Protein 4KMD (pdb70)

Nearest PDB structures (foldseek):
  4kmd-assembly1_A  TM=1.003E+00  e=2.157E-88  Homo sapiens
  4bld-assembly3_B  TM=9.795E-01  e=2.842E-69  Escherichia coli
  4km8-assembly1_A  TM=7.044E-01  e=1.194E-76  Homo sapiens
  4kmh-assembly1_B  TM=7.019E-01  e=2.862E-76  Homo sapiens
  1m1l-assembly1_D  TM=9.899E-01  e=3.775E-49  Homo sapiens

GO terms:
  GO:0005737 cytoplasm (C, IDA)
  GO:0000122 negative regulation of transcription by RNA polymerase II (P, IDA)
  GO:0045879 negative regulation of smoothened signaling pathway (P, IDA)
  GO:0140311 protein sequestering activity (F, IDA)
  GO:0005634 nucleus (C, EXP)
  GO:0005634 nucleus (C, IMP)
  GO:0005737 cytoplasm (C, IMP)
  GO:0045879 negative regulation of smoothened signaling pathway (P, IMP)
  GO:0005515 protein binding (F, IPI)
  GO:0019901 protein kinase binding (F, IPI)
  GO:0003714 transcription corepressor activity (F, TAS)
  GO:0007165 signal transduction (P, TAS)
  GO:0097542 ciliary tip (C, TAS)
  GO:0097546 ciliary base (C, TAS)
  GO:0005829 cytosol (C, TAS)
  GO:0042308 negative regulation of protein import in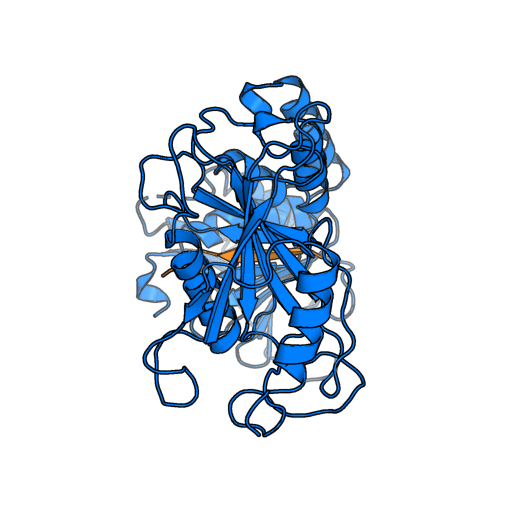to nucleus (P, TAS)
  GO:0045668 negative regulation of osteoblast differentiation (P, TAS)
  GO:0045879 negative regulation of smoothened signaling pathway (P, TAS)
  GO:0000122 negative regulation of transcription by RNA polymerase II (P, TAS)
  GO:0005654 nucleoplasm (C, IDA)

Foldseek 3Di:
DVFFQQNVQQVVLVCVQCVPCNDFDKDAQPQAVLNPGQFQFGMKGKDWDCFDVVQLGHTWIKIKTHGQFARHQPPSQADFDWQADAGRLQEIEMATAHDDPPDPHDDPLVSVLRRVVVSLCSQQVDHDDQFDWFAAQAQSSNDNFQQGIWGKHFQPRGDWTGTGRYIYGYIYIATAGPVLRVLCQFATSVVSVVLLCVPSQRAHVRRHHYRNDDDHSCRVPVVVVVVSVVRSVPQFHPAAEDAFQWAKDLLQVDDWDQGPAMEIEHALVVLLCLLSQLRRAQLVQHKYKYAYSLDGAMEIEGEPPDPPDPQDPVRQWIDDVRYTYGYDYNVVSVVVNVVCVVSVPWDKDDDVVRNYIYTHHHRVVRD/DDDDDPPPVD

Secondary structure (DSSP, 8-state):
--S-HHHHHHHHHHHHH-TT-SS-EEEE-SS-GGGT-S---SEEEEEEE--BGGGTB--EEEEEEESSS-SS-SSSSS----SSSEEEEEEEEEEEEEPPTT--S--SHHHHHHHHHHHHHHHH-PPP-TT-EEE--S-TTSSS-S--EEEEEE-SSPPPEEETTEEEEEEEEEEE-HHHHHHHHHS-HHHHHHHHHTSGGGTTTTT-B-TT--S-HHHH-THHHHHHHHHHHHH---EEEEEESEEEE----S--EE-S-EEEEE-HHHHTTHHIIIIIIGGGT--EEEEESSSS-EEEEE-TT-SS-S--SSS-EEEETTEEEEE--HHHHHHHHHHTTT----EEEEEGGGTEEEEE--GGGG-/-EEEE-STT-

Sequence (377 aa):
SLFPPGLHAIYGECRRLYPDQPNPLQVTAIVKYWLGGPDPLDYVSMYRNVGSPSANIPEHWHYISFGLSDLYGDNRVHEFTGTDGPSGFGFELTFRLKRETGESAPPTWPAELMQGLARYVFQSENTFCSGDHVSWHSPLDNSESRIQHMLLTEDPQMMQPVQTPFGVVTFLQIVGVCTEELHSAQQQWNGQGILELLRTVPIAGGPWLITDMRRGETIFEIDPHLQERVDKGIETDGSNLSGVSAKCAWDDLELIRTRQLESVHLKFNQESGALIPLCLRGRLLHGRHFTYKSITGDMAITFVSTGVEGAFATEEHPYAAHGPWLQILLTEEFVEKMLEDLEDLKLPKEYSWPEKKLKVSILPDVVFDGSYGHLSIGT

Solvent-accessible surface area: 17117 Å² total; per-residue (Å²): 132,191,111,15,49,1,11,90,21,0,47,26,17,2,134,128,39,12,105,118,43,111,140,34,76,70,39,76,10,175,76,32,61,70,127,72,8,96,40,2,1,2,52,1,3,3,14,113,17,88,20,44,96,118,47,70,13,32,49,0,7,0,0,0,0,0,5,0,1,4,2,28,17,87,90,88,47,20,139,101,101,14,80,121,38,89,0,26,45,10,8,0,0,0,0,0,8,75,63,62,142,83,45,108,55,16,31,75,58,0,10,123,6,0,16,6,0,0,76,10,0,32,132,30,134,12,64,10,70,31,2,3,3,0,0,52,94,42,26,10,36,125,50,171,12,72,1,46,1,0,0,0,1,109,10,49,64,8,106,89,16,106,3,61,20,0,55,0,61,7,12,0,0,1,2,0,0,41,73,0,2,88,10,3,9,56,12,28,2,76,14,0,0,87,20,0,68,84,14,66,74,4,0,0,60,44,4,4,4,16,13,169,8,51,90,2,0,21,89,64,48,83,143,21,65,108,123,0,54,131,3,50,127,93,62,1,0,45,1,21,1,0,1,2,29,4,17,12,69,66,120,121,182,61,236,38,120,111,15,146,15,0,29,0,29,0,10,84,32,0,0,30,7,2,21,2,0,0,132,6,13,6,60,65,43,75,66,0,28,0,81,9,57,75,40,122,55,12,0,8,2,4,9,60,70,38,165,86,31,28,6,66,125,149,69,44,13,1,1,85,51,61,104,0,5,0,13,4,54,112,146,11,1,89,101,0,17,106,69,4,147,84,86,178,69,84,41,86,28,71,8,94,121,93,121,4,63,2,0,4,26,62,65,106,70,12,127,94,11,47,0,0,9,23,19,58,120

InterPro domains:
  IPR007768 Suppressor of fused [PTHR10928] (8-484)
  IPR016591 Suppressor of fused, eukaryotic [PIRSF011844] (14-484)
  IPR020941 Suppressor of fused-like domain [PF05076] (64-240)
  IPR024314 Suppressor of fused C-terminal [PF12470] (253-473)
  IPR037181 Suppressor of fused, N-terminal [SSF103359] (30-262)
  IPR038489 Suppressor of fused, C-terminal domain superfamily [G3DSA:3.30.1360.230] (353-484)

Radius of gyration: 22.13 Å; Cα contacts (8 Å, |Δi|>4): 863; chains: 2; bounding box: 40×48×69 Å

Structure (mmCIF, N/CA/C/O backbone):
data_4KMD
#
_entry.id   4KMD
#
_cell.length_a   70.830
_cell.length_b   82.118
_cell.length_c   149.756
_cell.angle_alpha   90.00
_cell.angle_beta   90.00
_cell.angle_gamma   90.00
#
_symmetry.space_group_name_H-M   'C 2 2 21'
#
loop_
_entity.id
_entity.type
_entity.pdbx_description
1 polymer Sufu
2 polymer 'Zinc finger protein GLI1'
3 non-polymer GLYCEROL
4 non-polymer 2,3-DIHYDROXY-1,4-DITHIOBUTANE
5 water water
#
loop_
_atom_site.group_PDB
_atom_site.id
_atom_site.type_symbol
_atom_site.label_atom_id
_atom_site.label_alt_id
_atom_site.label_comp_id
_atom_site.label_asym_id
_atom_site.label_entity_id
_atom_site.label_seq_id
_atom_site.pdbx_PDB_ins_code
_atom_site.Cartn_x
_atom_site.Cartn_y
_atom_site.Cartn_z
_atom_site.occupancy
_atom_site.B_iso_or_equiv
_atom_site.auth_seq_id
_atom_site.auth_comp_id
_atom_site.auth_asym_id
_atom_site.auth_atom_id
_atom_site.pdbx_PDB_model_num
ATOM 1 N N . SER A 1 48 ? -31.467 -9.214 37.619 1.00 46.99 28 SER A N 1
ATOM 2 C CA . SER A 1 48 ? -30.591 -8.654 38.690 1.00 46.67 28 SER A CA 1
ATOM 3 C C . SER A 1 48 ? -31.082 -7.286 39.154 1.00 46.02 28 SER A C 1
ATOM 4 O O . SER A 1 48 ? -31.437 -6.434 38.333 1.00 45.69 28 SER A O 1
ATOM 7 N N . LEU A 1 49 ? -31.080 -7.079 40.469 1.00 46.05 29 LEU A N 1
ATOM 8 C CA . LEU A 1 49 ? -31.601 -5.848 41.065 1.00 45.51 29 LEU A CA 1
ATOM 9 C C . LEU A 1 49 ? -30.663 -4.653 40.923 1.00 44.53 29 LEU A C 1
ATOM 10 O O . LEU A 1 49 ? -31.126 -3.519 40.795 1.00 44.57 29 LEU A O 1
ATOM 15 N N . PHE A 1 50 ? -29.357 -4.903 40.956 1.00 44.22 30 PHE A N 1
ATOM 16 C CA . PHE A 1 50 ? -28.370 -3.863 40.664 1.00 43.28 30 PHE A CA 1
ATOM 17 C C . PHE A 1 50 ? -27.523 -4.292 39.458 1.00 42.33 30 P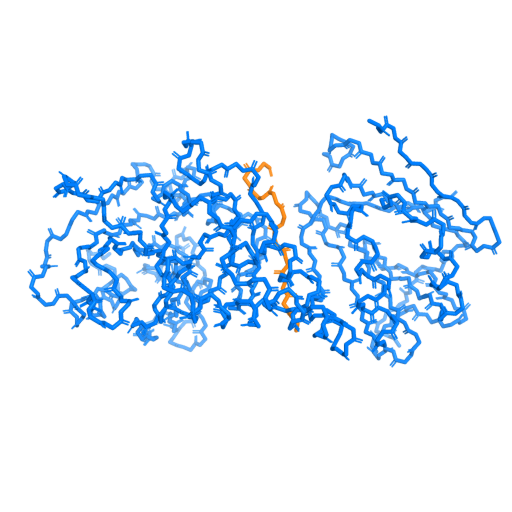HE A C 1
ATOM 18 O O . PHE A 1 50 ? -26.745 -5.248 39.538 1.00 43.21 30 PHE A O 1
ATOM 26 N N . PRO A 1 51 ? -27.695 -3.594 38.326 1.00 40.77 31 PRO A N 1
ATOM 27 C CA . PRO A 1 51 ? -26.985 -3.852 37.071 1.00 39.73 31 PRO A CA 1
ATOM 28 C C . PRO A 1 51 ? -25.481 -3.570 37.181 1.00 38.56 31 PRO A C 1
ATOM 29 O O . PRO A 1 51 ? -25.097 -2.468 37.576 1.00 38.23 31 PRO A O 1
ATOM 33 N N . PRO A 1 52 ? -24.636 -4.560 36.836 1.00 38.18 32 PRO A N 1
ATOM 34 C CA . PRO A 1 52 ? -23.175 -4.456 36.958 1.00 37.41 32 PRO A CA 1
ATOM 35 C C . PRO A 1 52 ? -22.532 -3.302 36.185 1.00 35.97 32 PRO A C 1
ATOM 36 O O . PRO A 1 52 ? -21.556 -2.720 36.660 1.00 35.70 32 PRO A O 1
ATOM 40 N N . GLY A 1 53 ? -23.064 -2.981 35.005 1.00 34.39 33 GLY A N 1
ATOM 41 C CA . GLY A 1 53 ? -22.529 -1.882 34.202 1.00 32.79 33 GLY A CA 1
ATOM 42 C C . GLY A 1 53 ? -22.860 -0.549 34.839 1.00 31.66 33 GLY A C 1
ATOM 43 O O . GLY A 1 53 ? -22.053 0.381 34.842 1.00 31.06 33 GLY A O 1
ATOM 44 N N . LEU A 1 54 ? -24.066 -0.467 35.384 1.00 31.21 34 LEU A N 1
ATOM 45 C CA . LEU A 1 54 ? -24.508 0.702 36.115 1.00 30.88 34 LEU A CA 1
ATOM 46 C C . LEU A 1 54 ? -23.663 0.921 37.374 1.00 31.27 34 LEU A C 1
ATOM 47 O O . LEU A 1 54 ? -23.187 2.032 37.617 1.00 30.65 34 LEU A O 1
ATOM 52 N N . HIS A 1 55 ? -23.474 -0.145 38.156 1.00 31.84 35 HIS A N 1
ATOM 53 C CA . HIS A 1 55 ? -22.727 -0.088 39.419 1.00 33.04 35 HIS A CA 1
ATOM 54 C C . HIS A 1 55 ? -21.267 0.318 39.224 1.00 32.66 35 HIS A C 1
ATOM 55 O O . HIS A 1 55 ? -20.700 1.036 40.055 1.00 32.90 35 HIS A O 1
ATOM 62 N N . ALA A 1 56 ? -20.669 -0.143 38.129 1.00 32.30 36 ALA A N 1
ATOM 63 C CA . ALA A 1 56 ? -19.284 0.184 37.822 1.00 31.99 36 ALA A CA 1
ATOM 64 C C . ALA A 1 56 ? -19.090 1.681 37.589 1.00 31.20 36 ALA A C 1
ATOM 65 O O . ALA A 1 56 ? -18.144 2.264 38.117 1.00 31.82 36 ALA A O 1
ATOM 67 N N . ILE A 1 57 ? -19.986 2.301 36.820 1.00 29.89 37 ILE A N 1
ATOM 68 C CA . ILE A 1 57 ? -19.915 3.751 36.585 1.00 28.83 37 ILE A CA 1
ATOM 69 C C . ILE A 1 57 ? -20.181 4.521 37.879 1.00 28.39 37 ILE A C 1
ATOM 70 O O . ILE A 1 57 ? -19.499 5.510 38.166 1.00 27.84 37 ILE A O 1
ATOM 75 N N . TYR A 1 58 ? -21.157 4.059 38.665 1.00 27.98 38 TYR A N 1
ATOM 76 C CA . TYR A 1 58 ? -21.455 4.675 39.966 1.00 28.05 38 TYR A CA 1
ATOM 77 C C . TYR A 1 58 ? -20.223 4.743 40.862 1.00 28.18 38 TYR A C 1
ATOM 78 O O . TYR A 1 58 ? -20.057 5.698 41.622 1.00 28.18 38 TYR A O 1
ATOM 87 N N . GLY A 1 59 ? -19.364 3.728 40.765 1.00 28.63 39 GLY A N 1
ATOM 88 C CA . GLY A 1 59 ? -18.103 3.699 41.514 1.00 28.93 39 GLY A CA 1
ATOM 89 C C . GLY A 1 59 ? -17.221 4.889 41.172 1.00 28.54 39 GLY A C 1
ATOM 90 O O . GLY A 1 59 ? -16.626 5.502 42.058 1.00 29.13 39 GLY A O 1
ATOM 91 N N . GLU A 1 60 ? -17.148 5.216 39.885 1.00 27.96 40 GLU A N 1
ATOM 92 C CA . GLU A 1 60 ? -16.399 6.390 39.423 1.00 27.34 40 GLU A CA 1
ATOM 93 C C . GLU A 1 60 ? -17.057 7.704 39.866 1.00 27.03 40 GLU A C 1
ATOM 94 O O . GLU A 1 60 ? -16.369 8.639 40.290 1.00 26.61 40 GLU A O 1
ATOM 100 N N . CYS A 1 61 ? -18.384 7.768 39.777 1.00 26.35 41 CYS A N 1
ATOM 101 C CA . CYS A 1 61 ? -19.132 8.917 40.288 1.00 26.53 41 CYS A CA 1
ATOM 102 C C . CYS A 1 61 ? -18.895 9.156 41.782 1.00 27.27 41 CYS A C 1
ATOM 103 O O . CYS A 1 61 ? -18.691 10.299 42.205 1.00 27.57 41 CYS A O 1
ATOM 106 N N . ARG A 1 62 ? -18.919 8.076 42.566 1.00 27.77 42 ARG A N 1
ATOM 107 C CA . ARG A 1 62 ? -18.668 8.137 44.015 1.00 28.76 42 ARG A CA 1
ATOM 108 C C . ARG A 1 62 ? -17.264 8.651 44.330 1.00 29.14 42 ARG A C 1
ATOM 109 O O . ARG A 1 62 ? -17.058 9.373 45.307 1.00 29.45 42 ARG A O 1
ATOM 117 N N . ARG A 1 63 ? -16.312 8.268 43.485 1.00 29.01 43 ARG A N 1
ATOM 118 C CA . ARG A 1 63 ? -14.918 8.666 43.616 1.00 29.58 43 ARG A CA 1
ATOM 119 C C . ARG A 1 63 ? -14.777 10.183 43.479 1.00 28.92 43 ARG A C 1
ATOM 120 O O . ARG A 1 63 ? -14.041 10.824 44.237 1.00 29.30 43 ARG A O 1
ATOM 128 N N . LEU A 1 64 ? -15.508 10.750 42.523 1.00 27.52 44 LEU A N 1
ATOM 129 C CA . LEU A 1 64 ? -15.461 12.181 42.250 1.00 26.92 44 LEU A CA 1
ATOM 130 C C . LEU A 1 64 ? -16.361 12.986 43.178 1.00 26.90 44 LEU A C 1
ATOM 131 O O . LEU A 1 64 ? -16.064 14.139 43.493 1.00 26.73 44 LEU A O 1
ATOM 136 N N . TYR A 1 65 ? -17.452 12.368 43.625 1.00 26.66 45 TYR A N 1
ATOM 137 C CA . TYR A 1 65 ? -18.442 13.048 44.452 1.00 26.55 45 TYR A CA 1
ATOM 138 C C . TYR A 1 65 ? -18.771 12.264 45.730 1.00 27.54 45 TYR A C 1
ATOM 139 O O . TYR A 1 65 ? -19.928 11.884 45.942 1.00 27.29 45 TYR A O 1
ATOM 148 N N . PRO A 1 66 ? -17.760 12.035 46.596 1.00 28.49 46 PRO A N 1
ATOM 149 C CA . PRO A 1 66 ? -17.984 11.209 47.792 1.00 29.67 46 PRO A CA 1
ATOM 150 C C . PRO A 1 66 ? -19.024 11.806 48.744 1.00 30.39 46 PRO A C 1
ATOM 151 O O . PRO A 1 66 ? -19.636 11.074 49.532 1.00 31.33 46 PRO A O 1
ATOM 155 N N . ASP A 1 67 ? -19.233 13.116 48.641 1.00 30.66 47 ASP A N 1
ATOM 156 C CA . ASP A 1 67 ? -20.190 13.826 49.484 1.00 31.55 47 ASP A CA 1
ATOM 157 C C . ASP A 1 67 ? -21.586 14.001 48.866 1.00 30.43 47 ASP A C 1
ATOM 158 O O . ASP A 1 67 ? -22.461 14.621 49.471 1.00 30.54 47 ASP A O 1
ATOM 163 N N . GLN A 1 68 ? -21.796 13.440 47.676 1.00 28.84 48 GLN A N 1
ATOM 164 C CA . GLN A 1 68 ? -23.112 13.471 47.029 1.00 27.84 48 GLN A CA 1
ATOM 165 C C . GLN A 1 68 ? -23.599 12.071 46.679 1.00 26.97 48 GLN A C 1
ATOM 166 O O . GLN A 1 68 ? -23.655 11.706 45.499 1.00 26.30 48 GLN A O 1
ATOM 172 N N . PRO A 1 69 ? -23.978 11.284 47.701 1.00 27.22 49 PRO A N 1
ATOM 173 C CA . PRO A 1 69 ? -24.420 9.914 47.472 1.00 26.88 49 PRO A CA 1
ATOM 174 C C . PRO A 1 69 ? -25.835 9.848 46.893 1.00 26.52 49 PRO A C 1
ATOM 175 O O . PRO A 1 69 ? -26.248 8.797 46.412 1.00 26.88 49 PRO A O 1
ATOM 179 N N . ASN A 1 70 ? -26.549 10.969 46.922 1.00 26.23 50 ASN A N 1
ATOM 180 C CA . ASN A 1 70 ? -27.966 11.000 46.560 1.00 25.89 50 ASN A CA 1
ATOM 181 C C . ASN A 1 70 ? -28.301 12.174 45.633 1.00 25.04 50 ASN A C 1
ATOM 182 O O . ASN A 1 70 ? -29.192 12.980 45.937 1.00 25.63 50 ASN A O 1
ATOM 187 N N . PRO A 1 71 ? -27.593 12.275 44.486 1.00 24.30 51 PRO A N 1
ATOM 188 C CA . PRO A 1 71 ? -27.863 13.376 43.550 1.00 23.45 51 PRO A CA 1
ATOM 189 C C . PRO A 1 71 ? -29.230 13.253 42.871 1.00 22.64 51 PRO A C 1
ATOM 190 O O . PRO A 1 71 ? -29.816 12.165 42.827 1.00 22.84 51 PRO A O 1
ATOM 194 N N . LEU A 1 72 ? -29.720 14.371 42.349 1.00 22.35 52 LEU A N 1
ATOM 195 C CA . LEU A 1 72 ? -30.838 14.355 41.420 1.00 21.62 52 LEU A CA 1
ATOM 196 C C . LEU A 1 72 ? -30.505 13.416 40.263 1.00 20.88 52 LEU A C 1
ATOM 197 O O . LEU A 1 72 ? -29.431 13.504 39.667 1.00 20.29 52 LEU A O 1
ATOM 202 N N . GLN A 1 73 ? -31.413 12.487 39.985 1.00 20.59 53 GLN A N 1
ATOM 203 C CA . GLN A 1 73 ? -31.282 11.617 38.821 1.00 20.11 53 GLN A CA 1
ATOM 204 C C . GLN A 1 73 ? -32.629 11.549 38.122 1.00 20.05 53 GLN A C 1
ATOM 205 O O . GLN A 1 73 ? -33.660 11.309 38.760 1.00 20.69 53 GLN A O 1
ATOM 211 N N . VAL A 1 74 ? -32.624 11.790 36.818 1.00 19.61 54 VAL A N 1
ATOM 212 C CA . VAL A 1 74 ? -33.843 11.642 36.028 1.00 20.41 54 VAL A CA 1
ATOM 213 C C . VAL A 1 74 ? -33.827 10.289 35.333 1.00 20.35 54 VAL A C 1
ATOM 214 O O . VAL A 1 74 ? -32.772 9.663 35.201 1.00 20.15 54 VAL A O 1
ATOM 218 N N . THR A 1 75 ? -34.996 9.827 34.910 1.00 19.95 55 THR A N 1
ATOM 219 C CA . THR A 1 75 ? -35.096 8.520 34.275 1.00 20.40 55 THR A CA 1
ATOM 220 C C . THR A 1 75 ? -36.142 8.550 33.174 1.00 21.01 55 THR A C 1
ATOM 221 O O . THR A 1 75 ? -37.031 9.406 33.181 1.00 21.54 55 THR A O 1
ATOM 225 N N . ALA A 1 76 ? -36.031 7.612 32.236 1.00 21.50 56 ALA A N 1
ATOM 226 C CA . ALA A 1 76 ? -37.008 7.474 31.163 1.00 22.05 56 ALA A CA 1
ATOM 227 C C . ALA A 1 76 ? -38.178 6.655 31.682 1.00 22.99 56 ALA A C 1
ATOM 228 O O . ALA A 1 76 ? -38.017 5.497 32.076 1.00 23.20 56 ALA A O 1
ATOM 230 N N . ILE A 1 77 ? -39.360 7.264 31.690 1.00 23.98 57 ILE A N 1
ATOM 231 C CA . ILE A 1 77 ? -40.544 6.634 32.264 1.00 24.93 57 ILE A CA 1
ATOM 232 C C . ILE A 1 77 ? -40.922 5.307 31.597 1.00 25.50 57 ILE A C 1
ATOM 233 O O . ILE A 1 77 ? -41.297 4.347 32.275 1.00 26.46 57 ILE A O 1
ATOM 238 N N . VAL A 1 78 ? -40.815 5.249 30.274 1.00 25.14 58 VAL A N 1
ATOM 239 C CA . VAL A 1 78 ? -40.925 3.984 29.567 1.00 25.27 58 VAL A CA 1
ATOM 240 C C . VAL A 1 78 ? -39.535 3.741 29.007 1.00 24.24 58 VAL A C 1
ATOM 241 O O . VAL A 1 78 ? -39.091 4.464 28.123 1.00 23.29 58 VAL A O 1
ATOM 245 N N . LYS A 1 79 ? -38.835 2.745 29.541 1.00 24.48 59 LYS A N 1
ATOM 246 C CA . LYS A 1 79 ? -37.464 2.485 29.092 1.00 24.03 59 LYS A CA 1
ATOM 247 C C . LYS A 1 79 ? -37.405 2.126 27.615 1.00 24.21 59 LYS A C 1
ATOM 248 O O . LYS A 1 79 ? -38.345 1.555 27.056 1.00 24.40 59 LYS A O 1
ATOM 254 N N . TYR A 1 80 ? -36.287 2.478 26.988 1.00 23.57 60 TYR A N 1
ATOM 255 C CA . TYR A 1 80 ? -36.075 2.232 25.574 1.00 24.87 60 TYR A CA 1
ATOM 256 C C . TYR A 1 80 ? -36.284 0.756 25.209 1.00 25.60 60 TYR A C 1
ATOM 257 O O . TYR A 1 80 ? -36.923 0.445 24.199 1.00 26.51 60 TYR A O 1
ATOM 266 N N . TRP A 1 81 ? -35.774 -0.137 26.053 1.00 26.52 61 TRP A N 1
ATOM 267 C CA . TRP A 1 81 ? -35.862 -1.583 25.810 1.00 27.83 61 TRP A CA 1
ATOM 268 C C . TRP A 1 81 ? -37.257 -2.137 26.074 1.00 29.00 61 TRP A C 1
ATOM 269 O O . TRP A 1 81 ? -37.489 -3.340 25.935 1.00 30.33 61 TRP A O 1
ATOM 280 N N . LEU A 1 82 ? -38.182 -1.256 26.448 1.00 29.36 62 LEU A N 1
ATOM 281 C CA . LEU A 1 82 ? -39.600 -1.604 26.537 1.00 30.43 62 LEU A CA 1
ATOM 282 C C . LEU A 1 82 ? -40.448 -0.801 25.544 1.00 30.71 62 LEU A C 1
ATOM 283 O O . LEU A 1 82 ? -41.676 -0.742 25.668 1.00 31.66 62 LEU A O 1
ATOM 288 N N . GLY A 1 83 ? -39.791 -0.187 24.564 1.00 29.72 63 GLY A N 1
ATOM 289 C CA . GLY A 1 83 ? -40.493 0.535 23.497 1.00 29.66 63 GLY A CA 1
ATOM 290 C C . GLY A 1 83 ? -40.543 2.049 23.618 1.00 29.17 63 GLY A C 1
ATOM 291 O O . GLY A 1 83 ? -41.162 2.719 22.785 1.00 29.61 63 GLY A O 1
ATOM 292 N N . GLY A 1 84 ? -39.893 2.596 24.644 1.00 27.99 64 GLY A N 1
ATOM 293 C CA . GLY A 1 84 ? -39.858 4.041 24.849 1.00 27.06 64 GLY A CA 1
ATOM 294 C C . GLY A 1 84 ? -38.971 4.753 23.836 1.00 26.21 64 GLY A C 1
ATOM 295 O O . GLY A 1 84 ? -38.131 4.120 23.193 1.00 25.79 64 GLY A O 1
ATOM 296 N N . PRO A 1 85 ? -39.144 6.078 23.693 1.00 25.81 65 PRO A N 1
ATOM 297 C CA . PRO A 1 85 ? -38.420 6.852 22.677 1.00 25.22 65 PRO A CA 1
ATOM 298 C C . PRO A 1 85 ? -36.996 7.277 23.061 1.00 24.18 65 PRO A C 1
ATOM 299 O O . PRO A 1 85 ? -36.206 7.643 22.184 1.00 24.52 65 PRO A O 1
ATOM 303 N N . ASP A 1 86 ? -36.683 7.227 24.352 1.00 23.22 66 ASP A N 1
ATOM 304 C CA . ASP A 1 86 ? -35.463 7.825 24.889 1.00 22.17 66 ASP A CA 1
ATOM 305 C C . ASP A 1 86 ? -34.450 6.749 25.299 1.00 21.12 66 ASP A C 1
ATOM 306 O O . ASP A 1 86 ? -34.702 5.994 26.231 1.00 21.42 66 ASP A O 1
ATOM 311 N N . PRO A 1 87 ? -33.300 6.680 24.603 1.00 19.94 67 PRO A N 1
ATOM 312 C CA . PRO A 1 87 ? -32.339 5.585 24.811 1.00 19.86 67 PRO A CA 1
ATOM 313 C C . PRO A 1 87 ? -31.606 5.607 26.151 1.00 19.69 67 PRO A C 1
ATOM 314 O O . PRO A 1 87 ? -31.114 4.563 26.592 1.00 20.06 67 PRO A O 1
ATOM 318 N N . LEU A 1 88 ? -31.525 6.771 26.788 1.00 18.48 68 LEU A N 1
ATOM 319 C CA . LEU A 1 88 ? -30.808 6.873 28.062 1.00 17.96 68 LEU A CA 1
ATOM 320 C C . LEU A 1 88 ? -31.758 6.557 29.207 1.00 18.13 68 LEU A C 1
ATOM 321 O O . LEU A 1 88 ? -32.772 7.232 29.403 1.00 18.77 68 LEU A O 1
ATOM 326 N N . ASP A 1 89 ? -31.426 5.500 29.939 1.00 17.43 69 ASP A N 1
ATOM 327 C CA . ASP A 1 89 ? -32.234 5.044 31.054 1.00 18.09 69 ASP A CA 1
ATOM 328 C C . ASP A 1 89 ? -32.217 6.029 32.221 1.00 17.74 69 ASP A C 1
ATOM 329 O O . ASP A 1 89 ? -33.236 6.206 32.886 1.00 18.35 69 ASP A O 1
ATOM 334 N N . TYR A 1 90 ? -31.066 6.655 32.459 1.00 17.67 70 TYR A N 1
ATOM 335 C CA . TYR A 1 90 ? -30.879 7.596 33.574 1.00 17.71 70 TYR A CA 1
ATOM 336 C C . TYR A 1 90 ? -29.947 8.715 33.150 1.00 17.69 70 TYR A C 1
ATOM 337 O O . TYR A 1 90 ? -29.109 8.516 32.276 1.00 17.64 70 TYR A O 1
ATOM 346 N N . VAL A 1 91 ? -30.107 9.889 33.759 1.00 17.47 71 VAL A N 1
ATOM 347 C CA . VAL A 1 91 ? -29.086 10.930 33.693 1.00 17.31 71 VAL A CA 1
ATOM 348 C C . VAL A 1 91 ? -28.925 11.467 35.105 1.00 17.98 71 VAL A C 1
ATOM 349 O O . VAL A 1 91 ? -29.881 11.986 35.685 1.00 18.26 71 VAL A O 1
ATOM 353 N N . SER A 1 92 ? -27.717 11.330 35.644 1.00 17.96 72 SER A N 1
ATOM 354 C CA . SER A 1 92 ? -27.383 11.865 36.968 1.00 18.52 72 SER A CA 1
ATOM 355 C C . SER A 1 92 ? -26.957 13.315 36.847 1.00 18.50 72 SER A C 1
ATOM 356 O O . SER A 1 92 ? -26.353 13.710 35.842 1.00 17.87 72 SER A O 1
ATOM 359 N N . MET A 1 93 ? -27.272 14.102 37.875 1.00 18.67 73 MET A N 1
ATOM 360 C CA . MET A 1 93 ? -27.037 15.549 37.847 1.00 19.48 73 MET A CA 1
ATOM 361 C C . MET A 1 93 ? -26.388 16.000 39.156 1.00 20.02 73 MET A C 1
ATOM 362 O O . MET A 1 93 ? -27.060 16.128 40.184 1.00 21.10 73 MET A O 1
ATOM 367 N N . TYR A 1 94 ? -25.075 16.223 39.100 1.00 20.35 74 TYR A N 1
ATOM 368 C CA . TYR A 1 94 ? -24.259 16.561 40.274 1.00 20.95 74 TYR A CA 1
ATOM 369 C C . TYR A 1 94 ? -23.945 18.045 40.359 1.00 21.56 74 TYR A C 1
ATOM 370 O O . TYR A 1 94 ? -23.876 18.727 39.343 1.00 21.80 74 TYR A O 1
ATOM 379 N N . ARG A 1 95 ? -23.736 18.525 41.583 1.00 22.19 75 ARG A N 1
ATOM 380 C CA . ARG A 1 95 ? -23.131 19.834 41.803 1.00 23.08 75 ARG A CA 1
ATOM 381 C C . ARG A 1 95 ? -21.616 19.668 41.803 1.00 23.38 75 ARG A C 1
ATOM 382 O O . ARG A 1 95 ? -21.076 18.775 42.461 1.00 24.25 75 ARG A O 1
ATOM 390 N N . ASN A 1 96 ? -20.926 20.525 41.061 1.00 23.25 76 ASN A N 1
ATOM 391 C CA . ASN A 1 96 ? -19.471 20.517 41.057 1.00 23.74 76 ASN A CA 1
ATOM 392 C C . ASN A 1 96 ? -18.976 21.914 41.387 1.00 24.44 76 ASN A C 1
ATOM 393 O O . ASN A 1 96 ? -19.219 22.854 40.634 1.00 25.13 76 ASN A O 1
ATOM 398 N N . VAL A 1 97 ? -18.297 22.045 42.522 1.00 25.23 77 VAL A N 1
ATOM 399 C CA . VAL A 1 97 ? -17.848 23.357 43.005 1.00 26.38 77 VAL A CA 1
ATOM 400 C C . VAL A 1 97 ? -16.705 23.936 42.172 1.00 26.58 77 VAL A C 1
ATOM 401 O O . VAL A 1 97 ? -16.402 25.130 42.269 1.00 27.02 77 VAL A O 1
ATOM 405 N N . GLY A 1 98 ? -16.081 23.081 41.363 1.00 25.95 78 GLY A N 1
ATOM 406 C CA . GLY A 1 98 ? -14.999 23.483 40.466 1.00 26.72 78 GLY A CA 1
ATOM 407 C C . GLY A 1 98 ? -13.788 24.043 41.189 1.00 27.57 78 GLY A C 1
ATOM 408 O O . GLY A 1 98 ? -13.463 23.623 42.296 1.00 28.68 78 GLY A O 1
ATOM 409 N N . SER A 1 99 ? -13.124 24.993 40.540 1.00 28.19 79 SER A N 1
ATOM 410 C CA . SER A 1 99 ? -11.990 25.712 41.106 1.00 28.88 79 SER A CA 1
ATOM 411 C C . SER A 1 99 ? -12.004 27.099 40.462 1.00 28.75 79 SER A C 1
ATOM 412 O O . SER A 1 99 ? -11.302 27.340 39.478 1.00 28.16 79 SER A O 1
ATOM 415 N N . PRO A 1 100 ? -12.859 27.995 40.985 1.00 28.88 80 PRO A N 1
ATOM 416 C CA . PRO A 1 100 ? -13.127 29.291 40.357 1.00 29.28 80 PRO A CA 1
ATOM 417 C C . PRO A 1 100 ? -11.873 30.146 40.134 1.00 29.87 80 PRO A C 1
ATOM 418 O O . PRO A 1 100 ? -11.789 30.850 39.123 1.00 29.64 80 PRO A O 1
ATOM 422 N N . SER A 1 101 ? -10.909 30.069 41.053 1.00 30.41 81 SER A N 1
ATOM 423 C CA . SER A 1 101 ? -9.651 30.802 40.909 1.00 31.40 81 SER A CA 1
ATOM 424 C C . SER A 1 101 ? -8.819 30.308 39.725 1.00 31.37 81 SER A C 1
ATOM 425 O O . SER A 1 101 ? -7.938 31.026 39.242 1.00 32.26 81 SER A O 1
ATOM 428 N N . ALA A 1 102 ? -9.107 29.085 39.275 1.00 30.56 82 ALA A N 1
ATOM 429 C CA . ALA A 1 102 ? -8.396 28.458 38.160 1.00 30.92 82 ALA A CA 1
ATOM 430 C C . ALA A 1 102 ? -9.240 28.429 36.879 1.00 30.14 82 ALA A C 1
ATOM 431 O O . ALA A 1 102 ? -8.982 27.635 35.967 1.00 30.36 82 ALA A O 1
ATOM 433 N N . ASN A 1 103 ? -10.231 29.318 36.813 1.00 30.25 83 ASN A N 1
ATOM 434 C CA . ASN A 1 103 ? -11.158 29.432 35.676 1.00 29.66 83 ASN A CA 1
ATOM 435 C C . ASN A 1 103 ? -11.965 28.162 35.430 1.00 28.25 83 ASN A C 1
ATOM 436 O O . ASN A 1 103 ? -12.245 27.777 34.282 1.00 27.21 83 ASN A O 1
ATOM 441 N N . ILE A 1 104 ? -12.321 27.517 36.535 1.00 27.75 84 ILE A N 1
ATOM 442 C CA . ILE A 1 104 ? -13.245 26.390 36.523 1.00 26.19 84 ILE A CA 1
ATOM 443 C C . ILE A 1 104 ? -14.427 26.790 37.407 1.00 26.00 84 ILE A C 1
ATOM 444 O O . ILE A 1 104 ? -14.403 26.575 38.622 1.00 26.09 84 ILE A O 1
ATOM 449 N N . PRO A 1 105 ? -15.457 27.416 36.807 1.00 25.74 85 PRO A N 1
ATOM 450 C CA . PRO A 1 105 ? -16.567 27.893 37.632 1.00 26.08 85 PRO A CA 1
ATOM 451 C C . PRO A 1 105 ? -17.371 26.759 38.242 1.00 25.56 85 PRO A C 1
ATOM 452 O O . PRO A 1 105 ? -17.328 25.634 37.746 1.00 24.95 85 PRO A O 1
ATOM 456 N N . GLU A 1 106 ? -18.085 27.061 39.320 1.00 25.78 86 GLU A N 1
ATOM 457 C CA . GLU A 1 106 ? -19.072 26.138 39.860 1.00 25.44 86 GLU A CA 1
ATOM 458 C C . GLU A 1 106 ? -20.068 25.785 38.758 1.00 24.19 86 GLU A C 1
ATOM 459 O O . GLU A 1 106 ? -20.496 26.657 38.002 1.00 24.23 86 GLU A O 1
ATOM 465 N N . HIS A 1 107 ? -20.422 24.504 38.654 1.00 22.71 87 HIS A N 1
ATOM 466 C CA . HIS A 1 107 ? -21.265 24.052 37.551 1.00 21.57 87 HIS A CA 1
ATOM 467 C C . HIS A 1 107 ? -22.056 22.803 37.892 1.00 21.04 87 HIS A C 1
ATOM 468 O O . HIS A 1 107 ? -21.806 22.160 38.914 1.00 21.39 87 HIS A O 1
ATOM 475 N N . TRP A 1 108 ? -23.015 22.479 37.028 1.00 20.44 88 TRP A N 1
ATOM 476 C CA . TRP A 1 108 ? -23.761 21.230 37.124 1.00 20.18 88 TRP A CA 1
ATOM 477 C C . TRP A 1 108 ? -23.152 20.221 36.159 1.00 19.41 88 TRP A C 1
ATOM 478 O O . TRP A 1 108 ? -22.890 20.548 34.994 1.00 19.72 88 TRP A O 1
ATOM 489 N N . HIS A 1 109 ? -22.919 19.001 36.647 1.00 19.15 89 HIS A N 1
ATOM 490 C CA . HIS A 1 109 ? -22.283 17.949 35.863 1.00 18.67 89 HIS A CA 1
ATOM 491 C C . HIS A 1 109 ? -23.272 16.811 35.616 1.00 18.17 89 HIS A C 1
ATOM 492 O O . HIS A 1 109 ? -23.785 16.200 36.561 1.00 18.81 89 HIS A O 1
ATOM 499 N N . TYR A 1 110 ? -23.546 16.561 34.336 1.00 17.23 90 TYR A N 1
ATOM 500 C CA . TYR A 1 110 ? -24.524 15.566 33.886 1.00 17.37 90 TYR A CA 1
ATOM 501 C C . TYR A 1 110 ? -23.801 14.353 33.344 1.00 17.38 90 TYR A C 1
ATOM 502 O O . TYR A 1 110 ? -22.814 14.488 32.626 1.00 17.52 90 TYR A O 1
ATOM 511 N N . ILE A 1 111 ? -24.303 13.169 33.687 1.00 17.90 91 ILE A N 1
ATOM 512 C CA . ILE A 1 111 ? -23.713 11.909 33.250 1.00 17.83 91 ILE A CA 1
ATOM 513 C C . ILE A 1 111 ? -24.835 10.974 32.798 1.00 17.52 91 ILE A C 1
ATOM 514 O O . ILE A 1 111 ? -25.773 10.715 33.560 1.00 18.03 91 ILE A O 1
ATOM 519 N N . SER A 1 112 ? -24.737 10.467 31.567 1.00 17.01 92 SER A N 1
ATOM 520 C CA . SER A 1 112 ? -25.770 9.588 31.012 1.00 17.02 92 SER A CA 1
ATOM 521 C C . SER A 1 112 ? -25.540 8.122 31.356 1.00 17.06 92 SER A C 1
ATOM 522 O O . SER A 1 112 ? -24.418 7.706 31.665 1.00 16.80 92 SER A O 1
ATOM 525 N N . PHE A 1 113 ? -26.622 7.344 31.289 1.00 16.91 93 PHE A N 1
ATOM 526 C CA . PHE A 1 113 ? -26.563 5.889 31.444 1.00 17.39 93 PHE A CA 1
ATOM 527 C C . PHE A 1 113 ? -27.465 5.250 30.410 1.00 17.54 93 PHE A C 1
ATOM 528 O O . PHE A 1 113 ? -28.675 5.469 30.420 1.00 18.27 93 PHE A O 1
ATOM 536 N N . GLY A 1 114 ? -26.867 4.496 29.491 1.00 17.96 94 GLY A N 1
ATOM 537 C CA . GLY A 1 114 ? -27.641 3.809 28.459 1.00 17.83 94 GLY A CA 1
ATOM 538 C C . GLY A 1 114 ? -26.896 3.576 27.159 1.00 17.69 94 GLY A C 1
ATOM 539 O O . GLY A 1 114 ? -27.206 2.639 26.432 1.00 17.64 94 GLY A O 1
ATOM 540 N N . LEU A 1 115 ? -25.929 4.440 26.857 1.00 17.11 95 LEU A N 1
ATOM 541 C CA . LEU A 1 115 ? -25.098 4.248 25.677 1.00 17.26 95 LEU A CA 1
ATOM 542 C C . LEU A 1 115 ? -24.147 3.079 25.885 1.00 18.10 95 LEU A C 1
ATOM 543 O O . LEU A 1 115 ? -23.805 2.386 24.929 1.00 19.15 95 LEU A O 1
ATOM 548 N N . SER A 1 116 ? -23.734 2.861 27.133 1.00 18.15 96 SER A N 1
ATOM 549 C CA . SER A 1 116 ? -22.954 1.672 27.476 1.00 18.43 96 SER A CA 1
ATOM 550 C C . SER A 1 116 ? -23.891 0.551 27.902 1.00 18.87 96 SER A C 1
ATOM 551 O O . SER A 1 116 ? -25.096 0.763 28.047 1.00 19.02 96 SER A O 1
ATOM 554 N N . ASP A 1 117 ? -23.335 -0.645 28.087 1.00 19.00 97 ASP A N 1
ATOM 555 C CA . ASP A 1 117 ? -24.128 -1.817 28.435 1.00 19.96 97 ASP A CA 1
ATOM 556 C C . ASP A 1 117 ? -24.334 -1.859 29.955 1.00 20.07 97 ASP A C 1
ATOM 557 O O . ASP A 1 117 ? -23.447 -2.274 30.703 1.00 20.46 97 ASP A O 1
ATOM 562 N N . LEU A 1 118 ? -25.505 -1.431 30.417 1.00 20.08 98 LEU A N 1
ATOM 563 C CA . LEU A 1 118 ? -25.770 -1.420 31.859 1.00 20.77 98 LEU A CA 1
ATOM 564 C C . LEU A 1 118 ? -26.069 -2.796 32.439 1.00 21.97 98 LEU A C 1
ATOM 565 O O . LEU A 1 118 ? -25.682 -3.088 33.573 1.00 22.26 98 LEU A O 1
ATOM 570 N N . TYR A 1 119 ? -26.736 -3.638 31.654 1.00 22.02 99 TYR A N 1
ATOM 571 C CA . TYR A 1 119 ? -27.385 -4.844 32.172 1.00 22.51 99 TYR A CA 1
ATOM 572 C C . TYR A 1 119 ? -26.679 -6.133 31.791 1.00 23.19 99 TYR A C 1
ATOM 573 O O . TYR A 1 119 ? -26.658 -7.075 32.578 1.00 24.55 99 TYR A O 1
ATOM 582 N N . GLY A 1 120 ? -26.129 -6.178 30.581 1.00 23.09 100 GLY A N 1
ATOM 583 C CA . GLY A 1 120 ? -25.389 -7.351 30.113 1.00 23.76 100 GLY A CA 1
ATOM 584 C C . GLY A 1 120 ? -26.224 -8.556 29.716 1.00 24.74 100 GLY A C 1
ATOM 585 O O . GLY A 1 120 ? -25.677 -9.646 29.513 1.00 25.35 100 GLY A O 1
ATOM 586 N N . ASP A 1 121 ? -27.539 -8.370 29.593 1.00 24.82 101 ASP A N 1
ATOM 587 C CA . ASP A 1 121 ? -28.447 -9.487 29.294 1.00 26.39 101 ASP A CA 1
ATOM 588 C C . ASP A 1 121 ? -29.090 -9.383 27.912 1.00 26.43 101 ASP A C 1
ATOM 589 O O . ASP A 1 121 ? -30.103 -10.037 27.636 1.00 27.26 101 ASP A O 1
ATOM 594 N N . ASN A 1 122 ? -28.484 -8.559 27.059 1.00 26.26 102 ASN A N 1
ATOM 595 C CA . ASN A 1 122 ? -28.909 -8.380 25.667 1.00 26.73 102 ASN A CA 1
ATOM 596 C C . ASN A 1 122 ? -30.305 -7.772 25.480 1.00 26.60 102 ASN A C 1
ATOM 597 O O . ASN A 1 122 ? -30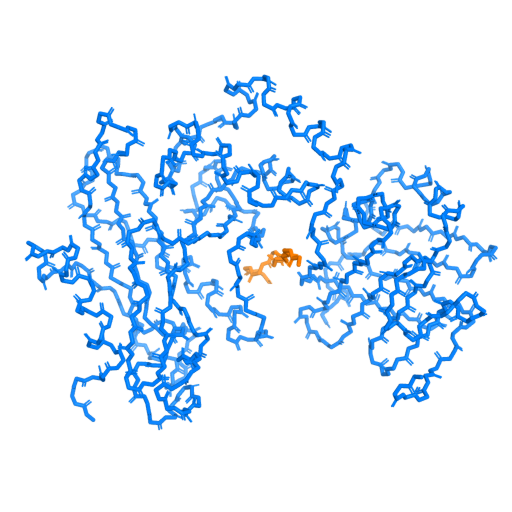.928 -7.947 24.435 1.00 27.03 102 ASN A O 1
ATOM 602 N N . ARG A 1 123 ? -30.782 -7.039 26.482 1.00 26.20 103 ARG A N 1
ATOM 603 C CA . ARG A 1 123 ? -32.071 -6.353 26.350 1.00 26.38 103 ARG A CA 1
ATOM 604 C C . ARG A 1 123 ? -31.976 -5.152 25.410 1.00 25.79 103 ARG A C 1
ATOM 605 O O . ARG A 1 123 ? -32.984 -4.735 24.825 1.00 25.79 103 ARG A O 1
ATOM 613 N N . VAL A 1 124 ? -30.768 -4.606 25.262 1.00 25.23 104 VAL A N 1
ATOM 614 C CA . VAL A 1 124 ? -30.563 -3.414 24.432 1.00 25.17 104 VAL A CA 1
ATOM 615 C C . VAL A 1 124 ? -29.243 -3.439 23.643 1.00 25.06 104 VAL A C 1
ATOM 616 O O . VAL A 1 124 ? -29.222 -3.069 22.461 1.00 25.74 104 VAL A O 1
ATOM 620 N N . HIS A 1 125 ? -28.164 -3.887 24.283 1.00 24.86 105 HIS A N 1
ATOM 621 C CA . HIS A 1 125 ? -26.866 -4.035 23.622 1.00 24.95 105 HIS A CA 1
ATOM 622 C C . HIS A 1 125 ? -26.474 -5.504 23.552 1.00 26.42 105 HIS A C 1
ATOM 623 O O . HIS A 1 125 ? -27.006 -6.328 24.279 1.00 27.25 105 HIS A O 1
ATOM 630 N N . GLU A 1 126 ? -25.542 -5.817 22.668 1.00 27.52 106 GLU A N 1
ATOM 631 C CA . GLU A 1 126 ? -25.040 -7.173 22.543 1.00 29.23 106 GLU A CA 1
ATOM 632 C C . GLU A 1 126 ? -23.876 -7.370 23.512 1.00 30.49 106 GLU A C 1
ATOM 633 O O . GLU A 1 126 ? -22.901 -6.620 23.474 1.00 30.17 106 GLU A O 1
ATOM 639 N N . PHE A 1 127 ? -23.989 -8.373 24.383 1.00 32.56 107 PHE A N 1
ATOM 640 C CA . PHE A 1 127 ? -22.942 -8.686 25.355 1.00 34.66 107 PHE A CA 1
ATOM 641 C C . PHE A 1 127 ? -21.730 -9.312 24.670 1.00 36.38 107 PHE A C 1
ATOM 642 O O . PHE A 1 127 ? -21.874 -10.213 23.846 1.00 37.28 107 PHE A O 1
ATOM 650 N N . THR A 1 128 ? -20.543 -8.819 25.018 1.00 37.86 108 THR A N 1
ATOM 651 C CA . THR A 1 128 ? -19.290 -9.317 24.446 1.00 40.01 108 THR A CA 1
ATOM 652 C C . THR A 1 128 ? -18.327 -9.860 25.500 1.00 41.05 108 THR A C 1
ATOM 653 O O . THR A 1 128 ? -17.652 -10.867 25.273 1.00 42.51 108 THR A O 1
ATOM 657 N N . GLY A 1 129 ? -18.281 -9.200 26.652 1.00 41.12 109 GLY A N 1
ATOM 658 C CA . GLY A 1 129 ? -17.384 -9.593 27.738 1.00 41.93 109 GLY A CA 1
ATOM 659 C C . GLY A 1 129 ? -16.567 -8.412 28.214 1.00 41.74 109 GLY A C 1
ATOM 660 O O . GLY A 1 129 ? -16.801 -7.281 27.789 1.00 40.63 109 GLY A O 1
ATOM 661 N N . THR A 1 130 ? -15.597 -8.675 29.087 1.00 42.48 110 THR A N 1
ATOM 662 C CA . THR A 1 130 ? -14.775 -7.618 29.688 1.00 42.60 110 THR A CA 1
ATOM 663 C C . THR A 1 130 ? -13.914 -6.873 28.667 1.00 42.43 110 THR A C 1
ATOM 664 O O . THR A 1 130 ? -13.559 -5.712 28.870 1.00 41.88 110 THR A O 1
ATOM 668 N N . ASP A 1 131 ? -13.621 -7.537 27.577 1.00 43.13 111 ASP A N 1
ATOM 669 C CA . ASP A 1 131 ? -12.842 -6.926 26.547 1.00 43.51 111 ASP A CA 1
ATOM 670 C C . ASP A 1 131 ? -13.649 -6.043 25.621 1.00 42.28 111 ASP A C 1
ATOM 671 O O . ASP A 1 131 ? -14.835 -6.241 25.438 1.00 42.61 111 ASP A O 1
ATOM 676 N N . GLY A 1 132 ? -12.989 -5.054 25.057 1.00 41.32 112 GLY A N 1
ATOM 677 C CA . GLY A 1 132 ? -13.639 -4.182 24.085 1.00 39.54 112 GLY A CA 1
ATOM 678 C C . GLY A 1 132 ? -14.665 -3.235 24.683 1.00 37.98 112 GLY A C 1
ATOM 679 O O . GLY A 1 132 ? -14.825 -3.181 25.908 1.00 38.41 112 GLY A O 1
ATOM 680 N N . PRO A 1 133 ? -15.358 -2.468 23.822 1.00 36.36 113 PRO A N 1
ATOM 681 C CA . PRO A 1 133 ? -16.406 -1.543 24.255 1.00 34.50 113 PRO A CA 1
ATOM 682 C C . PRO A 1 133 ? -17.655 -2.210 24.852 1.00 32.97 113 PRO A C 1
ATOM 683 O O . PRO A 1 133 ? -18.127 -3.243 24.370 1.00 33.54 113 PRO A O 1
ATOM 687 N N . SER A 1 134 ? -18.159 -1.595 25.912 1.00 30.67 114 SER A N 1
ATOM 688 C CA . SER A 1 134 ? -19.448 -1.912 26.500 1.00 28.01 114 SER A CA 1
ATOM 689 C C . SER A 1 134 ? -20.514 -1.094 25.776 1.00 26.20 114 SER A C 1
ATOM 690 O O . SER A 1 134 ? -20.512 0.131 25.873 1.00 25.05 114 SER A O 1
ATOM 693 N N . GLY A 1 135 ? -21.420 -1.761 25.059 1.00 25.21 115 GLY A N 1
ATOM 694 C CA . GLY A 1 135 ? -22.388 -1.051 24.203 1.00 23.90 115 GLY A CA 1
ATOM 695 C C . GLY A 1 135 ? -21.648 -0.187 23.196 1.00 23.14 115 GLY A C 1
ATOM 696 O O . GLY A 1 135 ? -20.759 -0.679 22.497 1.00 23.60 115 GLY A O 1
ATOM 697 N N . PHE A 1 136 ? -21.991 1.101 23.134 1.00 21.73 116 PHE A N 1
ATOM 698 C CA . PHE A 1 136 ? -21.275 2.039 22.263 1.00 21.37 116 PHE A CA 1
ATOM 699 C C . PHE A 1 136 ? -19.900 2.427 22.803 1.00 21.07 116 PHE A C 1
ATOM 700 O O . PHE A 1 136 ? -19.115 3.069 22.097 1.00 21.71 116 PHE A O 1
ATOM 708 N N . GLY A 1 137 ? -19.625 2.031 24.045 1.00 21.03 117 GLY A N 1
ATOM 709 C CA . GLY A 1 137 ? -18.315 2.193 24.675 1.00 20.90 117 GLY A CA 1
ATOM 710 C C . GLY A 1 137 ? -18.090 3.489 25.435 1.00 20.62 117 GLY A C 1
ATOM 711 O O . GLY A 1 137 ? -16.994 3.725 25.949 1.00 21.62 117 GLY A O 1
ATOM 712 N N . PHE A 1 138 ? -19.115 4.336 25.502 1.00 19.79 118 PHE A N 1
ATOM 713 C CA . PHE A 1 138 ? -19.000 5.607 26.209 1.00 18.92 118 PHE A CA 1
ATOM 714 C C . PHE A 1 138 ? -20.350 6.006 26.777 1.00 18.72 118 PHE A C 1
ATOM 715 O O . PHE A 1 138 ? -21.377 5.440 26.391 1.00 18.42 118 PHE A O 1
ATOM 723 N N . GLU A 1 139 ? -20.328 6.973 27.692 1.00 17.73 119 GLU A N 1
ATOM 724 C CA . GLU A 1 139 ? -21.525 7.700 28.088 1.00 17.30 119 GLU A CA 1
ATOM 725 C C . GLU A 1 139 ? -21.240 9.172 27.849 1.00 17.09 119 GLU A C 1
ATOM 726 O O . GLU A 1 139 ? -20.077 9.582 27.778 1.00 17.84 119 GLU A O 1
ATOM 732 N N . LEU A 1 140 ? -22.302 9.953 27.714 1.00 16.80 120 LEU A N 1
ATOM 733 C CA . LEU A 1 140 ? -22.184 11.401 27.527 1.00 16.08 120 LEU A CA 1
ATOM 734 C C . LEU A 1 140 ? -22.119 12.121 28.863 1.00 16.91 120 LEU A C 1
ATOM 735 O O . LEU A 1 140 ? -22.768 11.725 29.838 1.00 17.27 120 LEU A O 1
ATOM 740 N N . THR A 1 141 ? -21.338 13.192 28.899 1.00 16.49 121 THR A N 1
ATOM 741 C CA . THR A 1 141 ? -21.371 14.114 30.031 1.00 16.87 121 THR A CA 1
ATOM 742 C C . THR A 1 141 ? -21.565 15.543 29.518 1.00 17.05 121 THR A C 1
ATOM 743 O O . THR A 1 141 ? -21.471 15.799 28.314 1.00 17.25 121 THR A O 1
ATOM 747 N N . PHE A 1 142 ? -21.859 16.461 30.433 1.00 17.25 122 PHE A N 1
ATOM 748 C CA . PHE A 1 142 ? -22.058 17.880 30.107 1.00 17.30 122 PHE A CA 1
ATOM 749 C C . PHE A 1 142 ? -21.760 18.677 31.366 1.00 17.85 122 PHE A C 1
ATOM 750 O O . PHE A 1 142 ? -22.036 18.218 32.478 1.00 17.40 122 PHE A O 1
ATOM 758 N N . ARG A 1 143 ? -21.156 19.856 31.200 1.00 18.08 123 ARG A N 1
ATOM 759 C CA . ARG A 1 143 ? -20.854 20.716 32.336 1.00 18.91 123 ARG A CA 1
ATOM 760 C C . ARG A 1 143 ? -21.480 22.068 32.069 1.00 19.52 123 ARG A C 1
ATOM 761 O O . ARG A 1 143 ? -21.073 22.777 31.154 1.00 20.60 123 ARG A O 1
ATOM 769 N N . LEU A 1 144 ? -22.484 22.399 32.874 1.00 19.36 124 LEU A N 1
ATOM 770 C CA . LEU A 1 144 ? -23.272 23.606 32.677 1.00 20.06 124 LEU A CA 1
ATOM 771 C C . LEU A 1 144 ? -22.975 24.602 33.782 1.00 20.85 124 LEU A C 1
ATOM 772 O O . LEU A 1 144 ? -23.198 24.304 34.950 1.00 20.89 124 LEU A O 1
ATOM 777 N N . LYS A 1 145 ? -22.492 25.790 33.416 1.00 21.81 125 LYS A N 1
ATOM 778 C CA . LYS A 1 145 ? -22.201 26.812 34.414 1.00 23.28 125 LYS A CA 1
ATOM 779 C C . LYS A 1 145 ? -23.427 27.101 35.281 1.00 23.89 125 LYS A C 1
ATOM 780 O O . LYS A 1 145 ? -24.536 27.294 34.765 1.00 24.21 125 LYS A O 1
ATOM 786 N N . ARG A 1 146 ? -23.219 27.115 36.594 1.00 24.59 126 ARG A N 1
ATOM 787 C CA . ARG A 1 146 ? -24.288 27.438 37.537 1.00 25.99 126 ARG A CA 1
ATOM 788 C C . ARG A 1 146 ? -24.573 28.936 37.480 1.00 27.50 126 ARG A C 1
ATOM 789 O O . ARG A 1 146 ? -23.653 29.760 37.508 1.00 27.88 126 ARG A O 1
ATOM 797 N N . GLU A 1 147 ? -25.851 29.276 37.361 1.00 28.90 127 GLU A N 1
ATOM 798 C CA . GLU A 1 147 ? -26.280 30.671 37.381 1.00 31.04 127 GLU A CA 1
ATOM 799 C C . GLU A 1 147 ? -26.639 31.042 38.810 1.00 32.37 127 GLU A C 1
ATOM 800 O O . GLU A 1 147 ? -27.203 30.233 39.546 1.00 32.00 127 GLU A O 1
ATOM 806 N N . THR A 1 148 ? -26.305 32.265 39.211 1.00 34.00 128 THR A N 1
ATOM 807 C CA . THR A 1 148 ? -26.607 32.705 40.566 1.00 35.71 128 THR A CA 1
ATOM 808 C C . THR A 1 148 ? -28.116 32.566 40.812 1.00 35.94 128 THR A C 1
ATOM 809 O O . THR A 1 148 ? -28.927 32.873 39.937 1.00 36.17 128 THR A O 1
ATOM 813 N N . GLY A 1 149 ? -28.482 32.028 41.970 1.00 36.36 129 GLY A N 1
ATOM 814 C CA . GLY A 1 149 ? -29.890 31.784 42.290 1.00 36.61 129 GLY A CA 1
ATOM 815 C C . GLY A 1 149 ? -30.365 30.348 42.146 1.00 35.66 129 GLY A C 1
ATOM 816 O O . GLY A 1 149 ? -31.295 29.931 42.841 1.00 36.22 129 GLY A O 1
ATOM 817 N N . GLU A 1 150 ? -29.736 29.589 41.246 1.00 34.25 130 GLU A N 1
ATOM 818 C CA . GLU A 1 150 ? -30.108 28.192 40.995 1.00 32.82 130 GLU A CA 1
ATOM 819 C C . GLU A 1 150 ? -29.788 27.307 42.189 1.00 32.45 130 GLU A C 1
ATOM 820 O O . GLU A 1 150 ? -28.647 27.270 42.649 1.00 32.75 130 GLU A O 1
ATOM 826 N N . SER A 1 151 ? -30.791 26.581 42.673 1.00 31.67 131 SER A N 1
ATOM 827 C CA . SER A 1 151 ? -30.617 25.685 43.820 1.00 31.25 131 SER A CA 1
ATOM 828 C C . SER A 1 151 ? -30.545 24.209 43.422 1.00 29.67 131 SER A C 1
ATOM 829 O O . SER A 1 151 ? -30.254 23.339 44.254 1.00 29.81 131 SER A O 1
ATOM 832 N N . ALA A 1 152 ? -30.822 23.937 42.149 1.00 28.21 132 ALA A N 1
ATOM 833 C CA . ALA A 1 152 ? -30.826 22.579 41.609 1.00 26.75 132 ALA A CA 1
ATOM 834 C C . ALA A 1 152 ? -30.382 22.593 40.152 1.00 25.44 132 ALA A C 1
ATOM 835 O O . ALA A 1 152 ? -30.562 23.599 39.472 1.00 25.61 132 ALA A O 1
ATOM 837 N N . PRO A 1 153 ? -29.828 21.466 39.659 1.00 24.28 133 PRO A N 1
ATOM 838 C CA . PRO A 1 153 ? -29.491 21.382 38.240 1.00 23.25 133 PRO A CA 1
ATOM 839 C C . PRO A 1 153 ? -30.732 21.541 37.373 1.00 22.97 133 PRO A C 1
ATOM 840 O O . PRO A 1 153 ? -31.749 20.911 37.659 1.00 22.95 133 PRO A O 1
ATOM 844 N N . PRO A 1 154 ? -30.662 22.390 36.332 1.00 22.64 134 PRO A N 1
ATOM 845 C CA . PRO A 1 154 ? -31.708 22.409 35.310 1.00 22.47 134 PRO A CA 1
ATOM 846 C C . PRO A 1 154 ? -31.807 21.029 34.664 1.00 21.67 134 PRO A C 1
ATOM 847 O O . PRO A 1 154 ? -30.792 20.347 34.527 1.00 21.07 134 PRO A O 1
ATOM 851 N N . THR A 1 155 ? -33.009 20.608 34.284 1.00 21.49 135 THR A N 1
ATOM 852 C CA . THR A 1 155 ? -33.170 19.262 33.731 1.00 21.08 135 THR A CA 1
ATOM 853 C C . THR A 1 155 ? -33.085 19.202 32.202 1.00 20.88 135 THR A C 1
ATOM 854 O O . THR A 1 155 ? -32.995 18.113 31.637 1.00 20.77 135 THR A O 1
ATOM 858 N N . TRP A 1 156 ? -33.107 20.356 31.534 1.00 21.35 136 TRP A N 1
ATOM 859 C CA . TRP A 1 156 ? -33.040 20.374 30.060 1.00 20.76 136 TRP A CA 1
ATOM 860 C C . TRP A 1 156 ? -31.847 19.613 29.427 1.00 19.86 136 TRP A C 1
ATOM 861 O O . TRP A 1 156 ? -32.002 19.084 28.318 1.00 19.57 136 TRP A O 1
ATOM 872 N N . PRO A 1 157 ? -30.661 19.562 30.095 1.00 19.20 137 PRO A N 1
ATOM 873 C CA . PRO A 1 157 ? -29.583 18.839 29.413 1.00 18.96 137 PRO A CA 1
ATOM 874 C C . PRO A 1 157 ? -29.843 17.351 29.242 1.00 18.69 137 PRO A C 1
ATOM 875 O O . PRO A 1 157 ? -29.265 16.731 28.347 1.00 18.45 137 PRO A O 1
ATOM 879 N N . ALA A 1 158 ? -30.704 16.771 30.077 1.00 18.96 138 ALA A N 1
ATOM 880 C CA . ALA A 1 158 ? -31.075 15.373 29.883 1.00 19.00 138 ALA A CA 1
ATOM 881 C C . ALA A 1 158 ? -31.779 15.195 28.536 1.00 19.26 138 ALA A C 1
ATOM 882 O O . ALA A 1 158 ? -31.524 14.226 27.821 1.00 19.25 138 ALA A O 1
ATOM 884 N N . GLU A 1 159 ? -32.660 16.137 28.192 1.00 20.20 139 GLU A N 1
ATOM 885 C CA . GLU A 1 159 ? -33.364 16.102 26.910 1.00 21.10 139 GLU A CA 1
ATOM 886 C C . GLU A 1 159 ? -32.388 16.232 25.736 1.00 20.10 139 GLU A C 1
ATOM 887 O O . GLU A 1 159 ? -32.522 15.541 24.719 1.00 20.24 139 GLU A O 1
ATOM 893 N N . LEU A 1 160 ? -31.412 17.122 25.880 1.00 19.84 140 LEU A N 1
ATOM 894 C CA . LEU A 1 160 ? -30.367 17.278 24.871 1.00 19.05 140 LEU A CA 1
ATOM 895 C C . LEU A 1 160 ? -29.622 15.959 24.670 1.00 18.70 140 LEU A C 1
ATOM 896 O O . LEU A 1 160 ? -29.429 15.492 23.537 1.00 18.62 1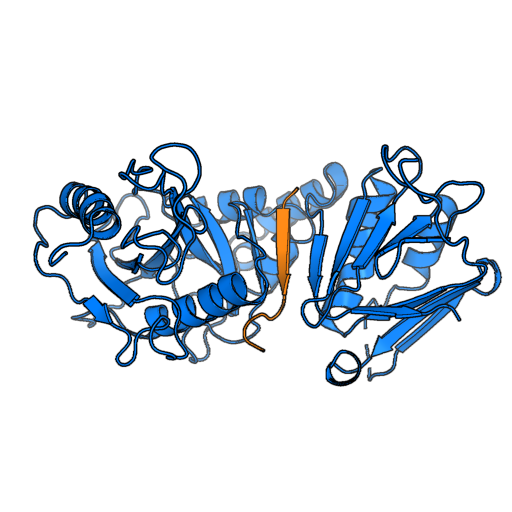40 LEU A O 1
ATOM 901 N N . MET A 1 161 ? -29.217 15.356 25.780 1.00 18.52 141 MET A N 1
ATOM 902 C CA . MET A 1 161 ? -28.515 14.086 25.736 1.00 18.56 141 MET A CA 1
ATOM 903 C C . MET A 1 161 ? -29.331 12.981 25.073 1.00 18.28 141 MET A C 1
ATOM 904 O O . MET A 1 161 ? -28.779 12.183 24.315 1.00 17.95 141 MET A O 1
ATOM 909 N N . GLN A 1 162 ? -30.629 12.925 25.370 1.00 18.60 142 GLN A N 1
ATOM 910 C CA . GLN A 1 162 ? -31.515 11.949 24.737 1.00 18.79 142 GLN A CA 1
ATOM 911 C C . GLN A 1 162 ? -31.507 12.109 23.220 1.00 18.92 142 GLN A C 1
ATOM 912 O O . GLN A 1 162 ? -31.502 11.119 22.492 1.00 19.29 142 GLN A O 1
ATOM 918 N N . GLY A 1 163 ? -31.506 13.360 22.756 1.00 19.07 143 GLY A N 1
ATOM 919 C CA . GLY A 1 163 ? -31.446 13.653 21.317 1.00 19.33 143 GLY A CA 1
ATOM 920 C C . GLY A 1 163 ? -30.178 13.127 20.669 1.00 19.08 143 GLY A C 1
ATOM 921 O O . GLY A 1 163 ? -30.222 12.488 19.610 1.00 18.60 143 GLY A O 1
ATOM 922 N N . LEU A 1 164 ? -29.042 13.391 21.309 1.00 18.97 144 LEU A N 1
ATOM 923 C CA . LEU A 1 164 ? -27.764 12.874 20.828 1.00 18.91 144 LEU A CA 1
ATOM 924 C C . LEU A 1 164 ? -27.749 11.348 20.843 1.00 19.16 144 LEU A C 1
ATOM 925 O O . LEU A 1 164 ? -27.310 10.727 19.882 1.00 18.90 144 LEU A O 1
ATOM 930 N N . ALA A 1 165 ? -28.238 10.746 21.930 1.00 19.25 145 ALA A N 1
ATOM 931 C CA . ALA A 1 165 ? -28.246 9.284 22.038 1.00 19.64 145 ALA A CA 1
ATOM 932 C C . ALA A 1 165 ? -29.183 8.615 21.024 1.00 20.29 145 ALA A C 1
ATOM 933 O O . ALA A 1 165 ? -28.845 7.564 20.474 1.00 20.82 145 ALA A O 1
ATOM 935 N N . ARG A 1 166 ? -30.330 9.237 20.762 1.00 20.93 146 ARG A N 1
ATOM 936 C CA . ARG A 1 166 ? -31.290 8.740 19.771 1.00 22.19 146 ARG A CA 1
ATOM 937 C C . ARG A 1 166 ? -30.590 8.615 18.414 1.00 21.62 146 ARG A C 1
ATOM 938 O O . ARG A 1 166 ? -30.734 7.600 17.726 1.00 22.15 146 ARG A O 1
ATOM 946 N N . TYR A 1 167 ? -29.798 9.623 18.061 1.00 21.36 147 TYR A N 1
ATOM 947 C CA . TYR A 1 167 ? -29.035 9.603 16.813 1.00 21.23 147 TYR A CA 1
ATOM 948 C C . TYR A 1 167 ? -28.020 8.464 16.776 1.00 21.33 147 TYR A C 1
ATOM 949 O O . TYR A 1 167 ? -27.896 7.768 15.765 1.00 21.76 147 TYR A O 1
ATOM 958 N N . VAL A 1 168 ? -27.293 8.275 17.877 1.00 20.70 148 VAL A N 1
ATOM 959 C CA . VAL A 1 168 ? -26.304 7.201 17.963 1.00 21.37 148 VAL A CA 1
ATOM 960 C C . VAL A 1 168 ? -26.958 5.822 17.816 1.00 22.31 148 VAL A C 1
ATOM 961 O O . VAL A 1 168 ? -26.455 4.970 17.077 1.00 22.53 148 VAL A O 1
ATOM 965 N N . PHE A 1 169 ? -28.078 5.614 18.509 1.00 23.09 149 PHE A N 1
ATOM 966 C CA . PHE A 1 169 ? -28.778 4.330 18.471 1.00 24.42 149 PHE A CA 1
ATOM 967 C C . PHE A 1 169 ? -29.392 4.048 17.100 1.00 26.20 149 PHE A C 1
ATOM 968 O O . PHE A 1 169 ? -29.361 2.909 16.619 1.00 26.89 149 PHE A O 1
ATOM 976 N N . GLN A 1 170 ? -29.947 5.086 16.481 1.00 27.29 150 GLN A N 1
ATOM 977 C CA . GLN A 1 170 ? -30.615 4.939 15.186 1.00 29.64 150 GLN A CA 1
ATOM 978 C C . GLN A 1 170 ? -29.643 4.823 14.008 1.00 29.73 150 GLN A C 1
ATOM 979 O O . GLN A 1 170 ? -29.794 3.942 13.158 1.00 30.95 150 GLN A O 1
ATOM 985 N N . SER A 1 171 ? -28.637 5.690 13.974 1.00 29.96 151 SER A N 1
ATOM 986 C CA . SER A 1 171 ? -27.686 5.719 12.859 1.00 30.44 151 SER A CA 1
ATOM 987 C C . SER A 1 171 ? -26.553 4.715 13.036 1.00 31.08 151 SER A C 1
ATOM 988 O O . SER A 1 171 ? -25.910 4.308 12.063 1.00 31.74 151 SER A O 1
ATOM 991 N N . GLU A 1 172 ? -26.315 4.334 14.290 1.00 31.65 152 GLU A N 1
ATOM 992 C CA . GLU A 1 172 ? -25.113 3.609 14.717 1.00 32.49 152 GLU A CA 1
ATOM 993 C C . GLU A 1 172 ? -23.796 4.306 14.336 1.00 32.10 152 GLU A C 1
ATOM 994 O O . GLU A 1 172 ? -22.726 3.689 14.348 1.00 32.56 152 GLU A O 1
ATOM 1000 N N . ASN A 1 173 ? -23.883 5.597 14.012 1.00 31.34 153 ASN A N 1
ATOM 1001 C CA . ASN A 1 173 ? -22.701 6.443 13.928 1.00 31.02 153 ASN A CA 1
ATOM 1002 C C . ASN A 1 173 ? -22.280 6.759 15.341 1.00 30.42 153 ASN A C 1
ATOM 1003 O O . ASN A 1 173 ? -23.071 7.278 16.128 1.00 31.15 153 ASN A O 1
ATOM 1008 N N . THR A 1 174 ? -21.044 6.437 15.674 1.00 30.18 154 THR A N 1
ATOM 1009 C CA . THR A 1 174 ? -20.568 6.708 17.017 1.00 29.17 154 THR A CA 1
ATOM 1010 C C . THR A 1 174 ? -19.945 8.100 17.122 1.00 27.56 154 THR A C 1
ATOM 1011 O O . THR A 1 174 ? -19.714 8.767 16.112 1.00 27.41 154 THR A O 1
ATOM 1015 N N . PHE A 1 175 ? -19.707 8.536 18.354 1.00 25.46 155 PHE A N 1
ATOM 1016 C CA . PHE A 1 175 ? -19.060 9.810 18.626 1.00 23.88 155 PHE A CA 1
ATOM 1017 C C . PHE A 1 175 ? -17.609 9.574 19.033 1.00 23.50 155 PHE A C 1
ATOM 1018 O O . PHE A 1 175 ? -17.318 8.636 19.784 1.00 23.40 155 PHE A O 1
ATOM 1026 N N . CYS A 1 176 ? -16.709 10.420 18.534 1.00 22.52 156 CYS A N 1
ATOM 1027 C CA . CYS A 1 176 ? -15.303 10.412 18.952 1.00 22.69 156 CYS A CA 1
ATOM 1028 C C . CYS A 1 176 ? -14.902 11.787 19.447 1.00 21.56 156 CYS A C 1
ATOM 1029 O O . CYS A 1 176 ? -15.444 12.794 18.987 1.00 20.92 156 CYS A O 1
ATOM 1032 N N . SER A 1 177 ? -13.946 11.844 20.375 1.00 21.37 157 SER A N 1
ATOM 1033 C CA . SER A 1 177 ? -13.397 13.131 20.799 1.00 21.39 157 SER A CA 1
ATOM 1034 C C . SER A 1 177 ? -12.909 13.900 19.578 1.00 21.18 157 SER A C 1
ATOM 1035 O O . SER A 1 177 ? -12.202 13.345 18.734 1.00 22.00 157 SER A O 1
ATOM 1038 N N . GLY A 1 178 ? -13.279 15.173 19.499 1.00 20.76 158 GLY A N 1
ATOM 1039 C CA . GLY A 1 178 ? -12.910 16.013 18.361 1.00 20.63 158 GLY A CA 1
ATOM 1040 C C . GLY A 1 178 ? -14.008 16.128 17.319 1.00 20.22 158 GLY A C 1
ATOM 1041 O O . GLY A 1 178 ? -13.938 16.995 16.441 1.00 20.24 158 GLY A O 1
ATOM 1042 N N . ASP A 1 179 ? -15.016 15.258 17.414 1.00 19.52 159 ASP A N 1
ATOM 1043 C CA . ASP A 1 179 ? -16.206 15.328 16.553 1.00 18.64 159 ASP A CA 1
ATOM 1044 C C . ASP A 1 179 ? -17.054 16.551 16.888 1.00 18.71 159 ASP A C 1
ATOM 1045 O O . ASP A 1 179 ? -16.949 17.123 17.984 1.00 18.37 159 ASP A O 1
ATOM 1050 N N . HIS A 1 180 ? -17.899 16.946 15.939 1.00 18.13 160 HIS A N 1
ATOM 1051 C CA . HIS A 1 180 ? -18.856 18.012 16.173 1.00 18.09 160 HIS A CA 1
ATOM 1052 C C . HIS A 1 180 ? -20.276 17.561 15.868 1.00 17.96 160 HIS A C 1
ATOM 1053 O O . HIS A 1 180 ? -20.496 16.600 15.123 1.00 17.88 160 HIS A O 1
ATOM 1060 N N . VAL A 1 181 ? -21.226 18.248 16.494 1.00 17.61 161 VAL A N 1
ATOM 1061 C CA . VAL A 1 181 ? -22.643 18.030 16.256 1.00 17.77 161 VAL A CA 1
ATOM 1062 C C . VAL A 1 181 ? -23.266 19.390 15.974 1.00 18.24 161 VAL A C 1
ATOM 1063 O O . VAL A 1 181 ? -23.289 20.262 16.849 1.00 18.68 161 VAL A O 1
ATOM 1067 N N . SER A 1 182 ? -23.741 19.596 14.747 1.00 18.38 162 SER A N 1
ATOM 1068 C CA . SER A 1 182 ? -24.487 20.821 14.458 1.00 19.26 162 SER A CA 1
ATOM 1069 C C . SER A 1 182 ? -25.932 20.629 14.928 1.00 19.88 162 SER A C 1
ATOM 1070 O O . SER A 1 182 ? -26.481 19.522 14.847 1.00 19.98 162 SER A O 1
ATOM 1073 N N . TRP A 1 183 ? -26.539 21.697 15.435 1.00 20.86 163 TRP A N 1
ATOM 1074 C CA . TRP A 1 183 ? -27.833 21.578 16.097 1.00 21.74 163 TRP A CA 1
ATOM 1075 C C . TRP A 1 183 ? -28.777 22.672 15.622 1.00 22.67 163 TRP A C 1
ATOM 1076 O O . TRP A 1 183 ? -29.952 22.410 15.377 1.00 23.36 163 TRP A O 1
ATOM 1087 N N . HIS A 1 184 ? -28.248 23.890 15.500 1.00 23.76 164 HIS A N 1
ATOM 1088 C CA . HIS A 1 184 ? -28.947 25.017 14.855 1.00 25.21 164 HIS A CA 1
ATOM 1089 C C . HIS A 1 184 ? -30.104 25.632 15.647 1.00 26.15 164 HIS A C 1
ATOM 1090 O O . HIS A 1 184 ? -30.991 26.270 15.073 1.00 27.20 164 HIS A O 1
ATOM 1097 N N . SER A 1 185 ? -30.082 25.442 16.962 1.00 26.38 165 SER A N 1
ATOM 1098 C CA . SER A 1 185 ? -30.975 26.154 17.869 1.00 27.16 165 SER A CA 1
ATOM 1099 C C . SER A 1 185 ? -30.318 26.229 19.240 1.00 26.03 165 SER A C 1
ATOM 1100 O O . SER A 1 185 ? -29.483 25.378 19.567 1.00 24.96 165 SER A O 1
ATOM 1103 N N . PRO A 1 186 ? -30.675 27.249 20.040 1.00 26.03 166 PRO A N 1
ATOM 1104 C CA . PRO A 1 186 ? -30.136 27.340 21.394 1.00 25.66 166 PRO A CA 1
ATOM 1105 C C . PRO A 1 186 ? -30.339 26.003 22.102 1.00 25.15 166 PRO A C 1
ATOM 1106 O O . PRO A 1 186 ? -31.441 25.445 22.065 1.00 25.30 166 PRO A O 1
ATOM 1110 N N . LEU A 1 187 ? -29.277 25.478 22.709 1.00 24.23 167 LEU A N 1
ATOM 1111 C CA . LEU A 1 187 ? -29.323 24.117 23.259 1.00 23.79 167 LEU A CA 1
ATOM 1112 C C . LEU A 1 187 ? -30.407 23.965 24.322 1.00 24.37 167 LEU A C 1
ATOM 1113 O O . LEU A 1 187 ? -30.973 22.886 24.478 1.00 24.21 167 LEU A O 1
ATOM 1118 N N . ASP A 1 188 ? -30.693 25.058 25.027 1.00 25.23 168 ASP A N 1
ATOM 1119 C CA . ASP A 1 188 ? -31.669 25.071 26.122 1.00 26.18 168 ASP A CA 1
ATOM 1120 C C . ASP A 1 188 ? -33.005 25.723 25.728 1.00 27.55 168 ASP A C 1
ATOM 1121 O O . ASP A 1 188 ? -33.833 26.029 26.597 1.00 27.77 168 ASP A O 1
ATOM 1126 N N . ASN A 1 189 ? -33.197 25.944 24.427 1.00 28.35 169 ASN A N 1
ATOM 1127 C CA . ASN A 1 189 ? -34.408 26.592 23.891 1.00 30.36 169 ASN A CA 1
ATOM 1128 C C . ASN A 1 189 ? -34.629 28.038 24.359 1.00 31.12 169 ASN A C 1
ATOM 1129 O O . ASN A 1 189 ? -35.758 28.555 24.315 1.00 32.47 169 ASN A O 1
ATOM 1134 N N . SER A 1 190 ? -33.552 28.684 24.805 1.00 30.93 170 SER A N 1
ATOM 1135 C CA . SER A 1 190 ? -33.570 30.104 25.156 1.00 31.75 170 SER A CA 1
ATOM 1136 C C . SER A 1 190 ? -33.258 30.919 23.901 1.00 32.01 170 SER A C 1
ATOM 1137 O O . SER A 1 190 ? -33.579 30.491 22.792 1.00 31.95 170 SER A O 1
ATOM 1140 N N . GLU A 1 191 ? -32.642 32.086 24.074 1.00 32.38 171 GLU A N 1
ATOM 1141 C CA . GLU A 1 191 ? -32.133 32.857 22.936 1.00 32.49 171 GLU A CA 1
ATOM 1142 C C . GLU A 1 191 ? -30.606 32.793 22.865 1.00 31.34 171 GLU A C 1
ATOM 1143 O O . GLU A 1 191 ? -29.972 33.589 22.164 1.00 31.69 171 GLU A O 1
ATOM 1149 N N . SER A 1 192 ? -30.032 31.826 23.582 1.00 29.79 172 SER A N 1
ATOM 1150 C CA . SER A 1 192 ? -28.583 31.647 23.667 1.00 28.44 172 SER A CA 1
ATOM 1151 C C . SER A 1 192 ? -27.917 31.519 22.302 1.00 27.75 172 SER A C 1
ATOM 1152 O O . SER A 1 192 ? -28.456 30.887 21.385 1.00 27.17 172 SER A O 1
ATOM 1155 N N . ARG A 1 193 ? -26.729 32.105 22.196 1.00 27.44 173 ARG A N 1
ATOM 1156 C CA . ARG A 1 193 ? -25.875 31.953 21.023 1.00 26.80 173 ARG A CA 1
ATOM 1157 C C . ARG A 1 193 ? -25.219 30.569 20.971 1.00 25.53 173 ARG A C 1
ATOM 1158 O O . ARG A 1 193 ? -24.668 30.169 19.943 1.00 24.86 173 ARG A O 1
ATOM 1166 N N . ILE A 1 194 ? -25.272 29.844 22.083 1.00 24.59 174 ILE A N 1
ATOM 1167 C CA . ILE A 1 194 ? -24.735 28.481 22.126 1.00 23.07 174 ILE A CA 1
ATOM 1168 C C . ILE A 1 194 ? -25.726 27.540 21.442 1.00 22.65 174 ILE A C 1
ATOM 1169 O O . ILE A 1 194 ? -26.758 27.183 22.014 1.00 22.27 174 ILE A O 1
ATOM 1174 N N . GLN A 1 195 ? -25.405 27.146 20.211 1.00 22.42 175 GLN A N 1
ATOM 1175 C CA . GLN A 1 195 ? -26.366 26.471 19.328 1.00 22.53 175 GLN A CA 1
ATOM 1176 C C . GLN A 1 195 ? -25.826 25.202 18.657 1.00 21.51 175 GLN A C 1
ATOM 1177 O O . GLN A 1 195 ? -26.515 24.581 17.846 1.00 21.24 175 GLN A O 1
ATOM 1183 N N . HIS A 1 196 ? -24.591 24.830 18.988 1.00 20.38 176 HIS A N 1
ATOM 1184 C CA . HIS A 1 196 ? -23.934 23.656 18.410 1.00 19.54 176 HIS A CA 1
ATOM 1185 C C . HIS A 1 196 ? -23.047 23.031 19.470 1.00 19.00 176 HIS A C 1
ATOM 1186 O O . HIS A 1 196 ? -22.946 23.564 20.568 1.00 19.01 176 HIS A O 1
ATOM 1193 N N . MET A 1 197 ? -22.404 21.910 19.137 1.00 18.19 177 MET A N 1
ATOM 1194 C CA . MET A 1 197 ? -21.621 21.167 20.115 1.00 17.78 177 MET A CA 1
ATOM 1195 C C . MET A 1 197 ? -20.331 20.609 19.537 1.00 17.60 177 MET A C 1
ATOM 1196 O O . MET A 1 197 ? -20.270 20.210 18.374 1.00 18.01 177 MET A O 1
ATOM 1201 N N . LEU A 1 198 ? -19.298 20.599 20.369 1.00 17.83 178 LEU A N 1
ATOM 1202 C CA . LEU A 1 198 ? -18.114 19.788 20.111 1.00 18.05 178 LEU A CA 1
ATOM 1203 C C . LEU A 1 198 ? -18.056 18.704 21.170 1.00 18.30 178 LEU A C 1
ATOM 1204 O O . LEU A 1 198 ? -18.642 18.846 22.240 1.00 18.67 178 LEU A O 1
ATOM 1209 N N . LEU A 1 199 ? -17.351 17.618 20.869 1.00 18.44 179 LEU A N 1
ATOM 1210 C CA . LEU A 1 199 ? -17.212 16.516 21.816 1.00 19.08 179 LEU A CA 1
ATOM 1211 C C . LEU A 1 199 ? -15.761 16.323 22.216 1.00 19.54 179 LEU A C 1
ATOM 1212 O O . LEU A 1 199 ? -14.862 16.416 21.384 1.00 19.52 179 LEU A O 1
ATOM 1217 N N . THR A 1 200 ? -15.536 16.058 23.498 1.00 19.50 180 THR A N 1
ATOM 1218 C CA . THR A 1 200 ? -14.179 15.935 24.021 1.00 21.17 180 THR A CA 1
ATOM 1219 C C . THR A 1 200 ? -14.173 14.935 25.171 1.00 21.08 180 THR A C 1
ATOM 1220 O O . THR A 1 200 ? -15.226 14.586 25.681 1.00 20.70 180 THR A O 1
ATOM 1224 N N . GLU A 1 201 ? -12.995 14.478 25.581 1.00 21.75 181 GLU A N 1
ATOM 1225 C CA . GLU A 1 201 ? -12.897 13.620 26.766 1.00 22.12 181 GLU A CA 1
ATOM 1226 C C . GLU A 1 201 ? -13.311 14.412 28.011 1.00 21.46 181 GLU A C 1
ATOM 1227 O O . GLU A 1 201 ? -12.904 15.562 28.186 1.00 21.29 181 GLU A O 1
ATOM 1233 N N . ASP A 1 202 ? -14.148 13.814 28.861 1.00 20.63 182 ASP A N 1
ATOM 1234 C CA . ASP A 1 202 ? -14.475 14.438 30.144 1.00 20.42 182 ASP A CA 1
ATOM 1235 C C . ASP A 1 202 ? -13.164 14.665 30.912 1.00 20.68 182 ASP A C 1
ATOM 1236 O O . ASP A 1 202 ? -12.328 13.753 30.996 1.00 20.60 182 ASP A O 1
ATOM 1241 N N . PRO A 1 203 ? -12.968 15.882 31.456 1.00 21.01 183 PRO A N 1
ATOM 1242 C CA . PRO A 1 203 ? -11.696 16.233 32.086 1.00 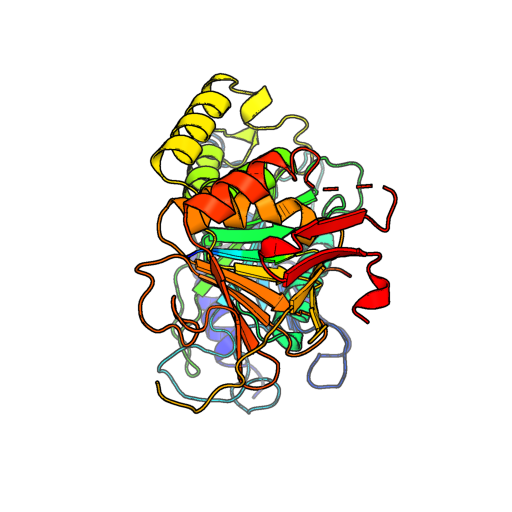22.14 183 PRO A CA 1
ATOM 1243 C C . PRO A 1 203 ? -11.445 15.578 33.450 1.00 22.69 183 PRO A C 1
ATOM 1244 O O . PRO A 1 203 ? -10.342 15.710 33.993 1.00 24.18 183 PRO A O 1
ATOM 1248 N N . GLN A 1 204 ? -12.439 14.882 34.002 1.00 22.55 184 GLN A N 1
ATOM 1249 C CA . GLN A 1 204 ? -12.294 14.270 35.335 1.00 23.30 184 GLN A CA 1
ATOM 1250 C C . GLN A 1 204 ? -12.615 12.780 35.391 1.00 23.61 184 GLN A C 1
ATOM 1251 O O . GLN A 1 204 ? -11.959 12.027 36.114 1.00 23.52 184 GLN A O 1
ATOM 1257 N N . MET A 1 205 ? -13.650 12.369 34.665 1.00 23.74 185 MET A N 1
ATOM 1258 C CA A MET A 1 205 ? -14.128 10.977 34.686 0.60 24.42 185 MET A CA 1
ATOM 1259 C CA B MET A 1 205 ? -14.093 10.980 34.711 0.40 24.30 185 MET A CA 1
ATOM 1260 C C . MET A 1 205 ? -13.133 10.040 34.003 1.00 25.36 185 MET A C 1
ATOM 1261 O O . MET A 1 205 ? -12.873 10.174 32.801 1.00 26.47 185 MET A O 1
ATOM 1270 N N . GLN A 1 206 ? -12.598 9.086 34.756 1.00 26.10 186 GLN A N 1
ATOM 1271 C CA . GLN A 1 206 ? -11.665 8.111 34.200 1.00 27.23 186 GLN A CA 1
ATOM 1272 C C . GLN A 1 206 ? -12.430 6.952 33.571 1.00 27.18 186 GLN A C 1
ATOM 1273 O O . GLN A 1 206 ? -13.523 6.612 34.037 1.00 27.23 186 GLN A O 1
ATOM 1279 N N . PRO A 1 207 ? -11.869 6.351 32.503 1.00 27.50 187 PRO A N 1
ATOM 1280 C CA . PRO A 1 207 ? -12.443 5.130 31.936 1.00 27.27 187 PRO A CA 1
ATOM 1281 C C . PRO A 1 207 ? -12.675 4.075 33.010 1.00 27.57 187 PRO A C 1
ATOM 1282 O O . PRO A 1 207 ? -11.854 3.913 33.919 1.00 27.73 187 PRO A O 1
ATOM 1286 N N . VAL A 1 208 ? -13.796 3.376 32.899 1.00 27.10 188 VAL A N 1
ATOM 1287 C CA . VAL A 1 208 ? -14.219 2.406 33.899 1.00 28.02 188 VAL A CA 1
ATOM 1288 C C . VAL A 1 208 ? -14.266 1.028 33.255 1.00 28.20 188 VAL A C 1
ATOM 1289 O O . VAL A 1 208 ? -14.846 0.865 32.183 1.00 27.63 188 VAL A O 1
ATOM 1293 N N . GLN A 1 209 ? -13.641 0.042 33.899 1.00 28.96 189 GLN A N 1
ATOM 1294 C CA . GLN A 1 209 ? -13.791 -1.344 33.479 1.00 29.69 189 GLN A CA 1
ATOM 1295 C C . GLN A 1 209 ? -15.043 -1.934 34.121 1.00 29.48 189 GLN A C 1
ATOM 1296 O O . GLN A 1 209 ? -15.239 -1.840 35.332 1.00 30.26 189 GLN A O 1
ATOM 1302 N N . THR A 1 210 ? -15.895 -2.528 33.293 1.00 29.21 190 THR A N 1
ATOM 1303 C CA . THR A 1 210 ? -17.093 -3.195 33.779 1.00 28.97 190 THR A CA 1
ATOM 1304 C C . THR A 1 210 ? -17.040 -4.643 33.295 1.00 29.47 190 THR A C 1
ATOM 1305 O O . THR A 1 210 ? -16.199 -4.981 32.458 1.00 29.59 190 THR A O 1
ATOM 1309 N N . PRO A 1 211 ? -17.935 -5.503 33.814 1.00 30.15 191 PRO A N 1
ATOM 1310 C CA . PRO A 1 211 ? -18.009 -6.884 33.324 1.00 30.72 191 PRO A CA 1
ATOM 1311 C C . PRO A 1 211 ? -18.365 -6.977 31.838 1.00 30.26 191 PRO A C 1
ATOM 1312 O O . PRO A 1 211 ? -18.207 -8.040 31.228 1.00 30.73 191 PRO A O 1
ATOM 1316 N N . PHE A 1 212 ? -18.847 -5.872 31.273 1.00 29.11 192 PHE A N 1
ATOM 1317 C CA . PHE A 1 212 ? -19.368 -5.860 29.905 1.00 28.32 192 PHE A CA 1
ATOM 1318 C C . PHE A 1 212 ? -18.494 -5.053 28.946 1.00 27.75 192 PHE A C 1
ATOM 1319 O O . PHE A 1 212 ? -18.841 -4.874 27.771 1.00 27.69 192 PHE A O 1
ATOM 1327 N N . GLY A 1 213 ? -17.351 -4.583 29.445 1.00 27.27 193 GLY A N 1
ATOM 1328 C CA . GLY A 1 213 ? -16.404 -3.841 28.625 1.00 27.02 193 GLY A CA 1
ATOM 1329 C C . GLY A 1 213 ? -15.965 -2.542 29.266 1.00 26.64 193 GLY A C 1
ATOM 1330 O O . GLY A 1 213 ? -16.359 -2.233 30.386 1.00 26.84 193 GLY A O 1
ATOM 1331 N N . VAL A 1 214 ? -15.143 -1.788 28.548 1.00 26.74 194 VAL A N 1
ATOM 1332 C CA . VAL A 1 214 ? -14.615 -0.524 29.057 1.00 26.69 194 VAL A CA 1
ATOM 1333 C C . VAL A 1 214 ? -15.526 0.614 28.620 1.00 25.24 194 VAL A C 1
ATOM 1334 O O . VAL A 1 214 ? -15.975 0.649 27.467 1.00 25.30 194 VAL A O 1
ATOM 1338 N N . VAL A 1 215 ? -15.800 1.532 29.549 1.00 23.92 195 VAL A N 1
ATOM 1339 C CA . VAL A 1 215 ? -16.659 2.687 29.287 1.00 22.70 195 VAL A CA 1
ATOM 1340 C C . VAL A 1 215 ? -15.842 3.953 29.480 1.00 22.23 195 VAL A C 1
ATOM 1341 O O . VAL A 1 215 ? -15.245 4.152 30.535 1.00 22.37 195 VAL A O 1
ATOM 1345 N N . THR A 1 216 ? -15.821 4.796 28.452 1.00 21.44 196 THR A N 1
ATOM 1346 C CA . THR A 1 216 ? -15.186 6.107 28.548 1.00 21.04 196 THR A CA 1
ATOM 1347 C C . THR A 1 216 ? -16.258 7.182 28.627 1.00 20.08 196 THR A C 1
ATOM 1348 O O . THR A 1 216 ? -17.443 6.893 28.506 1.00 19.72 196 THR A O 1
ATOM 1352 N N . PHE A 1 217 ? -15.837 8.423 28.835 1.00 19.75 197 PHE A N 1
ATOM 1353 C CA . PHE A 1 217 ? -16.795 9.498 29.046 1.00 19.37 197 PHE A CA 1
ATOM 1354 C C . PHE A 1 217 ? -16.523 10.669 28.127 1.00 19.35 197 PHE A C 1
ATOM 1355 O O . PHE A 1 217 ? -15.442 11.242 28.133 1.00 20.01 197 PHE A O 1
ATOM 1363 N N . LEU A 1 218 ? -17.520 10.985 27.312 1.00 18.88 198 LEU A N 1
ATOM 1364 C CA . LEU A 1 218 ? -17.373 11.998 26.281 1.00 18.74 198 LEU A CA 1
ATOM 1365 C C . LEU A 1 218 ? -18.238 13.197 26.634 1.00 17.79 198 LEU A C 1
ATOM 1366 O O . LEU A 1 218 ? -19.456 13.090 26.707 1.00 17.72 198 LEU A O 1
ATOM 1371 N N . GLN A 1 219 ? -17.580 14.327 26.863 1.00 17.57 199 GLN A N 1
ATOM 1372 C CA . GLN A 1 219 ? -18.250 15.557 27.283 1.00 17.16 199 GLN A CA 1
ATOM 1373 C C . GLN A 1 219 ? -18.703 16.407 26.114 1.00 16.93 199 GLN A C 1
ATOM 1374 O O . GLN A 1 219 ? -17.934 16.654 25.166 1.00 17.22 199 GLN A O 1
ATOM 1380 N N . ILE A 1 220 ? -19.957 16.838 26.196 1.00 16.48 200 ILE A N 1
ATOM 1381 C CA . ILE A 1 220 ? -20.550 17.789 25.261 1.00 16.44 200 ILE A CA 1
ATOM 1382 C C . ILE A 1 220 ? -20.075 19.190 25.632 1.00 16.97 200 ILE A C 1
ATOM 1383 O O . ILE A 1 220 ? -20.132 19.565 26.800 1.00 17.69 200 ILE A O 1
ATOM 1388 N N . VAL A 1 221 ? -19.597 19.941 24.638 1.00 16.79 201 VAL A N 1
ATOM 1389 C CA . VAL A 1 221 ? -19.178 21.329 24.825 1.00 17.65 201 VAL A CA 1
ATOM 1390 C C . VAL A 1 221 ? -19.989 22.210 23.877 1.00 17.73 201 VAL A C 1
ATOM 1391 O O . VAL A 1 221 ? -19.859 22.099 22.659 1.00 17.96 201 VAL A O 1
ATOM 1395 N N . GLY A 1 222 ? -20.821 23.083 24.441 1.00 18.50 202 GLY A N 1
ATOM 1396 C CA . GLY A 1 222 ? -21.628 24.001 23.640 1.00 18.80 202 GLY A CA 1
ATOM 1397 C C . GLY A 1 222 ? -20.764 25.067 22.995 1.00 19.43 202 GLY A C 1
ATOM 1398 O O . GLY A 1 222 ? -19.843 25.587 23.625 1.00 19.90 202 GLY A O 1
ATOM 1399 N N . VAL A 1 223 ? -21.046 25.370 21.729 1.00 19.01 203 VAL A N 1
ATOM 1400 C CA . VAL A 1 223 ? -20.287 26.390 20.986 1.00 19.81 203 VAL A CA 1
ATOM 1401 C C . VAL A 1 223 ? -21.194 27.241 20.104 1.00 20.36 203 VAL A C 1
ATOM 1402 O O . VAL A 1 223 ? -22.339 26.866 19.843 1.00 20.50 203 VAL A O 1
ATOM 1406 N N . CYS A 1 224 ? -20.667 28.383 19.658 1.00 21.26 204 CYS A N 1
ATOM 1407 C CA . CYS A 1 224 ? -21.350 29.274 18.716 1.00 22.38 204 CYS A CA 1
ATOM 1408 C C . CYS A 1 224 ? -21.138 28.772 17.292 1.00 21.99 204 CYS A C 1
ATOM 1409 O O . CYS A 1 224 ? -20.195 28.021 17.025 1.00 21.73 204 CYS A O 1
ATOM 1412 N N . THR A 1 225 ? -22.011 29.198 16.383 1.00 22.32 205 THR A N 1
ATOM 1413 C CA . THR A 1 225 ? -21.894 28.858 14.964 1.00 22.69 205 THR A CA 1
ATOM 1414 C C . THR A 1 225 ? -20.489 29.118 14.394 1.00 22.91 205 THR A C 1
ATOM 1415 O O . THR A 1 225 ? -19.936 28.277 13.679 1.00 22.22 205 THR A O 1
ATOM 1419 N N . GLU A 1 226 ? -19.913 30.273 14.728 1.00 23.75 206 GLU A N 1
ATOM 1420 C CA . GLU A 1 226 ? -18.589 30.656 14.230 1.00 24.61 206 GLU A CA 1
ATOM 1421 C C . GLU A 1 226 ? -17.515 29.668 14.687 1.00 24.28 206 GLU A C 1
ATOM 1422 O O . GLU A 1 226 ? -16.571 29.370 13.942 1.00 24.46 206 GLU A O 1
ATOM 1428 N N . GLU A 1 227 ? -17.679 29.161 15.908 1.00 23.37 207 GLU A N 1
ATOM 1429 C CA . GLU A 1 227 ? -16.739 28.217 16.500 1.00 22.91 207 GLU A CA 1
ATOM 1430 C C . GLU A 1 227 ? -16.898 26.834 15.888 1.00 22.13 207 GLU A C 1
ATOM 1431 O O . GLU A 1 227 ? -15.907 26.146 15.635 1.00 21.69 207 GLU A O 1
ATOM 1437 N N . LEU A 1 228 ? -18.144 26.440 15.643 1.00 22.04 208 LEU A N 1
ATOM 1438 C CA . LEU A 1 228 ? -18.429 25.205 14.917 1.00 21.79 208 LEU A CA 1
ATOM 1439 C C . LEU A 1 228 ? -17.755 25.232 13.551 1.00 22.15 208 LEU A C 1
ATOM 1440 O O . LEU A 1 228 ? -17.096 24.275 13.162 1.00 21.44 208 LEU A O 1
ATOM 1445 N N . HIS A 1 229 ? -17.943 26.333 12.826 1.00 22.61 209 HIS A N 1
ATOM 1446 C CA . HIS A 1 229 ? -17.370 26.473 11.492 1.00 22.90 209 HIS A CA 1
ATOM 1447 C C . HIS A 1 229 ? -15.856 26.368 11.522 1.00 23.00 209 HIS A C 1
ATOM 1448 O O . HIS A 1 229 ? -15.260 25.689 10.683 1.00 22.37 209 HIS A O 1
ATOM 1455 N N . SER A 1 230 ? -15.242 27.004 12.516 1.00 22.90 210 SER A N 1
ATOM 1456 C CA . SER A 1 230 ? -13.793 26.944 12.676 1.00 23.57 210 SER A CA 1
ATOM 1457 C C . SER A 1 230 ? -13.291 25.523 12.945 1.00 22.83 210 SER A C 1
ATOM 1458 O O . SER A 1 230 ? -12.239 25.135 12.436 1.00 23.42 210 SER A O 1
ATOM 1461 N N . ALA A 1 231 ? -14.049 24.744 13.716 1.00 21.95 211 ALA A N 1
ATOM 1462 C CA . ALA A 1 231 ? -13.695 23.341 13.959 1.00 21.04 211 ALA A CA 1
ATOM 1463 C C . ALA A 1 231 ? -13.813 22.506 12.683 1.00 20.78 211 ALA A C 1
ATOM 1464 O O . ALA A 1 231 ? -13.015 21.594 12.443 1.00 20.97 211 ALA A O 1
ATOM 1466 N N . GLN A 1 232 ? -14.815 22.822 11.870 1.00 20.59 212 GLN A N 1
ATOM 1467 C CA . GLN A 1 232 ? -15.026 22.103 10.624 1.00 20.29 212 GLN A CA 1
ATOM 1468 C C . GLN A 1 232 ? -13.875 22.366 9.654 1.00 20.80 212 GLN A C 1
ATOM 1469 O O . GLN A 1 232 ? -13.292 21.426 9.123 1.00 20.76 212 GLN A O 1
ATOM 1475 N N . GLN A 1 233 ? -13.541 23.645 9.468 1.00 21.57 213 GLN A N 1
ATOM 1476 C CA A GLN A 1 233 ? -12.577 24.052 8.440 0.70 22.46 213 GLN A CA 1
ATOM 1477 C CA B GLN A 1 233 ? -12.576 24.064 8.449 0.30 22.27 213 GLN A CA 1
ATOM 1478 C C . GLN A 1 233 ? -11.136 23.759 8.845 1.00 22.71 213 GLN A C 1
ATOM 1479 O O . GLN A 1 233 ? -10.269 23.575 7.982 1.00 23.07 213 GLN A O 1
ATOM 1490 N N . TRP A 1 234 ? -10.883 23.724 10.149 1.00 22.53 214 TRP A N 1
ATOM 1491 C CA . TRP A 1 234 ? -9.557 23.420 10.666 1.00 23.11 214 TRP A CA 1
ATOM 1492 C C . TRP A 1 234 ? -9.605 22.064 11.359 1.00 22.80 214 TRP A C 1
ATOM 1493 O O . TRP A 1 234 ? -9.703 21.040 10.685 1.00 22.44 214 TRP A O 1
ATOM 1504 N N . ASN A 1 235 ? -9.560 22.044 12.691 1.00 22.84 215 ASN A N 1
ATOM 1505 C CA . ASN A 1 235 ? -9.790 20.799 13.423 1.00 22.91 215 ASN A CA 1
ATOM 1506 C C . ASN A 1 235 ? -10.418 20.986 14.791 1.00 22.46 215 ASN A C 1
ATOM 1507 O O . ASN A 1 235 ? -10.151 21.972 15.478 1.00 22.95 215 ASN A O 1
ATOM 1512 N N . GLY A 1 236 ? -11.268 20.035 15.161 1.00 21.90 216 GLY A N 1
ATOM 1513 C CA . GLY A 1 236 ? -12.031 20.116 16.398 1.00 22.07 216 GLY A CA 1
ATOM 1514 C C . GLY A 1 236 ? -11.136 20.216 17.612 1.00 22.16 216 GLY A C 1
ATOM 1515 O O . GLY A 1 236 ? -11.407 21.003 18.522 1.00 22.17 216 GLY A O 1
ATOM 1516 N N . GLN A 1 237 ? -10.058 19.432 17.617 1.00 23.07 217 GLN A N 1
ATOM 1517 C CA . GLN A 1 237 ? -9.116 19.451 18.743 1.00 23.87 217 GLN A CA 1
ATOM 1518 C C . GLN A 1 237 ? -8.486 20.827 18.940 1.00 24.32 217 GLN A C 1
ATOM 1519 O O . GLN A 1 237 ? -8.375 21.301 20.063 1.00 23.88 217 GLN A O 1
ATOM 1525 N N . GLY A 1 238 ? -8.085 21.461 17.838 1.00 24.16 218 GLY A N 1
ATOM 1526 C CA . GLY A 1 238 ? -7.532 22.813 17.873 1.00 24.73 218 GLY A CA 1
ATOM 1527 C C . GLY A 1 238 ? -8.478 23.835 18.478 1.00 24.47 218 GLY A C 1
ATOM 1528 O O . GLY A 1 238 ? -8.057 24.683 19.269 1.00 25.09 218 GLY A O 1
ATOM 1529 N N . ILE A 1 239 ? -9.753 23.760 18.103 1.00 23.44 219 ILE A N 1
ATOM 1530 C CA . ILE A 1 239 ? -10.760 24.682 18.628 1.00 23.24 219 ILE A CA 1
ATOM 1531 C C . ILE A 1 239 ? -11.056 24.417 20.110 1.00 23.13 219 ILE A C 1
ATOM 1532 O O . ILE A 1 239 ? -11.187 25.359 20.896 1.00 23.64 219 ILE A O 1
ATOM 1537 N N . LEU A 1 240 ? -11.127 23.142 20.493 1.00 22.76 220 LEU A N 1
ATOM 1538 C CA . LEU A 1 240 ? -11.285 22.776 21.907 1.00 22.99 220 LEU A CA 1
ATOM 1539 C C . LEU A 1 240 ? -10.149 23.352 22.745 1.00 23.86 220 LEU A C 1
ATOM 1540 O O . LEU A 1 240 ? -10.379 23.868 23.842 1.00 23.84 220 LEU A O 1
ATOM 1545 N N . GLU A 1 241 ? -8.927 23.281 22.218 1.00 24.62 221 GLU A N 1
ATOM 1546 C CA . GLU A 1 241 ? -7.780 23.847 22.923 1.00 25.99 221 GLU A CA 1
ATOM 1547 C C . GLU A 1 241 ? -7.896 25.363 23.092 1.00 26.28 221 GLU A C 1
ATOM 1548 O O . GLU A 1 241 ? -7.585 25.887 24.160 1.00 26.51 221 GLU A O 1
ATOM 1554 N N . LEU A 1 242 ? -8.373 26.058 22.060 1.00 26.11 222 LEU A N 1
ATOM 1555 C CA . LEU A 1 242 ? -8.609 27.505 22.162 1.00 26.59 222 LEU A CA 1
ATOM 1556 C C . LEU A 1 242 ? -9.693 27.850 23.183 1.00 26.57 222 LEU A C 1
ATOM 1557 O O . LEU A 1 242 ? -9.575 28.832 23.910 1.00 27.81 222 LEU A O 1
ATOM 1562 N N . LEU A 1 243 ? -10.744 27.037 23.228 1.00 25.57 223 LEU A N 1
ATOM 1563 C CA . LEU A 1 243 ? -11.819 27.222 24.199 1.00 25.38 223 LEU A CA 1
ATOM 1564 C C . LEU A 1 243 ? -11.310 27.058 25.629 1.00 25.91 223 LEU A C 1
ATOM 1565 O O . LEU A 1 243 ? -11.790 27.732 26.541 1.00 26.58 223 LEU A O 1
ATOM 1570 N N . ARG A 1 244 ? -10.339 26.163 25.817 1.00 26.47 224 ARG A N 1
ATOM 1571 C CA . ARG A 1 244 ? -9.708 25.961 27.125 1.00 27.53 224 ARG A CA 1
ATOM 1572 C C . ARG A 1 244 ? -8.960 27.207 27.598 1.00 28.88 224 ARG A C 1
ATOM 1573 O O . ARG A 1 244 ? -8.851 27.449 28.804 1.00 29.59 224 ARG A O 1
ATOM 1581 N N . THR A 1 245 ? -8.448 27.991 26.648 1.00 29.89 225 THR A N 1
ATOM 1582 C CA . THR A 1 245 ? -7.659 29.188 26.967 1.00 31.22 225 THR A CA 1
ATOM 1583 C C . THR A 1 245 ? -8.507 30.445 27.198 1.00 31.99 225 THR A C 1
ATOM 1584 O O . THR A 1 245 ? -7.977 31.493 27.579 1.00 32.89 225 THR A O 1
ATOM 1588 N N . VAL A 1 246 ? -9.814 30.343 26.958 1.00 31.98 226 VAL A N 1
ATOM 1589 C CA . VAL A 1 246 ? -10.737 31.468 27.139 1.00 32.77 226 VAL A CA 1
ATOM 1590 C C . VAL A 1 246 ? -11.786 31.106 28.208 1.00 32.60 226 VAL A C 1
ATOM 1591 O O . VAL A 1 246 ? -12.769 30.428 27.907 1.00 31.97 226 VAL A O 1
ATOM 1595 N N . PRO A 1 247 ? -11.571 31.547 29.467 1.00 33.52 227 PRO A N 1
ATOM 1596 C CA . PRO A 1 247 ? -12.396 31.114 30.610 1.00 33.44 227 PRO A CA 1
ATOM 1597 C C . PRO A 1 247 ? -13.903 31.123 30.355 1.00 33.09 227 PRO A C 1
ATOM 1598 O O . PRO A 1 247 ? -14.572 30.120 30.611 1.00 32.42 227 PRO A O 1
ATOM 1602 N N . ILE A 1 248 ? -14.422 32.234 29.835 1.00 33.60 228 ILE A N 1
ATOM 1603 C CA . ILE A 1 248 ? -15.861 32.372 29.607 1.00 33.26 228 ILE A CA 1
ATOM 1604 C C . ILE A 1 248 ? -16.378 31.384 28.543 1.00 31.92 228 ILE A C 1
ATOM 1605 O O . ILE A 1 248 ? -17.536 30.961 28.591 1.00 31.83 228 ILE A O 1
ATOM 1610 N N . ALA A 1 249 ? -15.504 30.987 27.616 1.00 30.67 229 ALA A N 1
ATOM 1611 C CA . ALA A 1 249 ? -15.875 30.048 26.552 1.00 29.23 229 ALA A CA 1
ATOM 1612 C C . ALA A 1 249 ? -15.632 28.569 26.892 1.00 28.00 229 ALA A C 1
ATOM 1613 O O . ALA A 1 249 ? -15.899 27.683 26.073 1.00 27.57 229 ALA A O 1
ATOM 1615 N N . GLY A 1 250 ? -15.125 28.298 28.090 1.00 27.81 230 GLY A N 1
ATOM 1616 C CA . GLY A 1 250 ? -14.926 26.915 28.510 1.00 26.24 230 GLY A CA 1
ATOM 1617 C C . GLY A 1 250 ? -13.938 26.747 29.641 1.00 26.37 230 GLY A C 1
ATOM 1618 O O . GLY A 1 250 ? -14.239 26.113 30.648 1.00 25.27 230 GLY A O 1
ATOM 1619 N N . GLY A 1 251 ? -12.749 27.315 29.477 1.00 26.37 231 GLY A N 1
ATOM 1620 C CA . GLY A 1 251 ? -11.687 27.131 30.462 1.00 26.10 231 GLY A CA 1
ATOM 1621 C C . GLY A 1 251 ? -11.180 25.696 30.454 1.00 25.35 231 GLY A C 1
ATOM 1622 O O . GLY A 1 251 ? -11.590 24.896 29.615 1.00 24.46 231 GLY A O 1
ATOM 1623 N N . PRO A 1 252 ? -10.297 25.355 31.404 1.00 25.92 232 PRO A N 1
ATOM 1624 C CA . PRO A 1 252 ? -9.648 24.040 31.471 1.00 25.37 232 PRO A CA 1
ATOM 1625 C C . PRO A 1 252 ? -10.601 22.833 31.432 1.00 24.12 232 PRO A C 1
ATOM 1626 O O . PRO A 1 252 ? -10.243 21.796 30.862 1.00 24.23 232 PRO A O 1
ATOM 1630 N N . TRP A 1 253 ? -11.791 22.958 32.018 1.00 22.78 233 TRP A N 1
ATOM 1631 C CA . TRP A 1 253 ? -12.738 21.840 32.040 1.00 21.55 233 TRP A CA 1
ATOM 1632 C C . TRP A 1 253 ? -13.844 21.965 30.990 1.00 20.87 233 TRP A C 1
ATOM 1633 O O . TRP A 1 253 ? -14.774 21.148 30.963 1.00 19.79 233 TRP A O 1
ATOM 1644 N N . LEU A 1 254 ? -13.739 22.983 30.135 1.00 20.81 234 LEU A N 1
ATOM 1645 C CA . LEU A 1 254 ? -14.706 23.190 29.047 1.00 20.85 234 LEU A CA 1
ATOM 1646 C C . LEU A 1 254 ? -16.160 23.176 29.542 1.00 20.74 234 LEU A C 1
ATOM 1647 O O . LEU A 1 254 ? -17.018 22.388 29.089 1.00 20.54 234 LEU A O 1
ATOM 1652 N N . ILE A 1 255 ? -16.409 24.060 30.497 1.00 21.23 235 ILE A N 1
ATOM 1653 C CA . ILE A 1 255 ? -17.737 24.272 31.044 1.00 21.75 235 ILE A CA 1
ATOM 1654 C C . ILE A 1 255 ? -18.516 25.159 30.080 1.00 21.63 235 ILE A C 1
ATOM 1655 O O . ILE A 1 255 ? -17.996 26.165 29.587 1.00 22.65 235 ILE A O 1
ATOM 1660 N N . THR A 1 256 ? -19.746 24.758 29.780 1.00 20.53 236 THR A N 1
ATOM 1661 C CA . THR A 1 256 ? -20.606 25.511 28.877 1.00 20.57 236 THR A CA 1
ATOM 1662 C C . THR A 1 256 ? -21.385 26.573 29.641 1.00 21.38 236 THR A C 1
ATOM 1663 O O . THR A 1 256 ? -22.083 26.266 30.613 1.00 21.02 236 THR A O 1
ATOM 1667 N N . ASP A 1 257 ? -21.232 27.822 29.202 1.00 22.23 237 ASP A N 1
ATOM 1668 C CA . ASP A 1 257 ? -21.979 28.951 29.750 1.00 23.48 237 ASP A CA 1
ATOM 1669 C C . ASP A 1 257 ? -23.039 29.375 28.738 1.00 23.77 237 ASP A C 1
ATOM 1670 O O . ASP A 1 257 ? -22.728 29.993 27.714 1.00 23.80 237 ASP A O 1
ATOM 1675 N N . MET A 1 258 ? -24.294 29.055 29.031 1.00 23.70 238 MET A N 1
ATOM 1676 C CA . MET A 1 258 ? -25.373 29.334 28.091 1.00 24.48 238 MET A CA 1
ATOM 1677 C C . MET A 1 258 ? -25.637 30.837 27.929 1.00 25.57 238 MET A C 1
ATOM 1678 O O . MET A 1 258 ? -26.268 31.265 26.959 1.00 26.49 238 MET A O 1
ATOM 1683 N N . ARG A 1 259 ? -25.119 31.636 28.857 1.00 26.52 239 ARG A N 1
ATOM 1684 C CA . ARG A 1 259 ? -25.284 33.090 28.787 1.00 27.88 239 ARG A CA 1
ATOM 1685 C C . ARG A 1 259 ? -24.161 33.812 28.031 1.00 28.18 239 ARG A C 1
ATOM 1686 O O . ARG A 1 259 ? -24.195 35.041 27.884 1.00 29.05 239 ARG A O 1
ATOM 1694 N N . ARG A 1 260 ? -23.175 33.055 27.545 1.00 27.81 240 ARG A N 1
ATOM 1695 C CA . ARG A 1 260 ? -22.070 33.639 26.786 1.00 27.99 240 ARG A CA 1
ATOM 1696 C C . ARG A 1 260 ? -22.585 34.344 25.535 1.00 28.99 240 ARG A C 1
ATOM 1697 O O . ARG A 1 260 ? -23.253 33.738 24.695 1.00 28.57 240 ARG A O 1
ATOM 1705 N N . GLY A 1 261 ? -22.260 35.628 25.422 1.00 30.41 241 GLY A N 1
ATOM 1706 C CA . GLY A 1 261 ? -22.756 36.454 24.326 1.00 31.77 241 GLY A CA 1
ATOM 1707 C C . GLY A 1 261 ? -21.771 36.689 23.193 1.00 32.21 241 GLY A C 1
ATOM 1708 O O .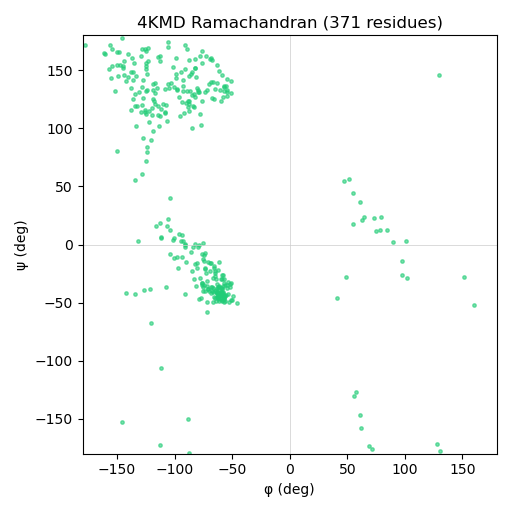 GLY A 1 261 ? -22.154 37.183 22.131 1.00 33.00 241 GLY A O 1
ATOM 1709 N N . GLU A 1 262 ? -20.510 36.329 23.410 1.00 31.95 242 GLU A N 1
ATOM 1710 C CA . GLU A 1 262 ? -19.453 36.590 22.432 1.00 32.20 242 GLU A CA 1
ATOM 1711 C C . GLU A 1 262 ? -18.718 35.320 22.024 1.00 30.79 242 GLU A C 1
ATOM 1712 O O . GLU A 1 262 ? -18.541 34.415 22.839 1.00 30.03 242 GLU A O 1
ATOM 1718 N N . THR A 1 263 ? -18.283 35.258 20.767 1.00 30.39 243 THR A N 1
ATOM 1719 C CA . THR A 1 263 ? -17.451 34.140 20.303 1.00 29.40 243 THR A CA 1
ATOM 1720 C C . THR A 1 263 ? -16.029 34.368 20.788 1.00 29.79 243 THR A C 1
ATOM 1721 O O . THR A 1 263 ? -15.668 35.497 21.123 1.00 30.65 243 THR A O 1
ATOM 1725 N N . ILE A 1 264 ? -15.215 33.313 20.797 1.00 29.09 244 ILE A N 1
ATOM 1726 C CA . ILE A 1 264 ? -13.801 33.443 21.175 1.00 29.44 244 ILE A CA 1
ATOM 1727 C C . ILE A 1 264 ? -13.051 34.429 20.273 1.00 30.60 244 ILE A C 1
ATOM 1728 O O . ILE A 1 264 ? -12.071 35.039 20.700 1.00 31.52 244 ILE A O 1
ATOM 1733 N N . PHE A 1 265 ? -13.532 34.596 19.041 1.00 30.84 245 PHE A N 1
ATOM 1734 C CA . PHE A 1 265 ? -12.912 35.530 18.088 1.00 32.32 245 PHE A CA 1
ATOM 1735 C C . PHE A 1 265 ? -13.287 36.982 18.359 1.00 33.93 245 PHE A C 1
ATOM 1736 O O . PHE A 1 265 ? -12.513 37.894 18.055 1.00 35.07 245 PHE A O 1
ATOM 1744 N N . GLU A 1 266 ? -14.469 37.196 18.931 1.00 34.53 246 GLU A N 1
ATOM 1745 C CA . GLU A 1 266 ? -14.877 38.530 19.357 1.00 36.64 246 GLU A CA 1
ATOM 1746 C C . GLU A 1 266 ? -14.169 38.923 20.650 1.00 37.83 246 GLU A C 1
ATOM 1747 O O . GLU A 1 266 ? -13.855 40.097 20.864 1.00 38.93 246 GLU A O 1
ATOM 1753 N N . ILE A 1 267 ? -13.919 37.931 21.504 1.00 38.01 247 ILE A N 1
ATOM 1754 C CA . ILE A 1 267 ? -13.211 38.141 22.768 1.00 39.46 247 ILE A CA 1
ATOM 1755 C C . ILE A 1 267 ? -11.727 38.410 22.518 1.00 40.80 247 ILE A C 1
ATOM 1756 O O . ILE A 1 267 ? -11.173 39.383 23.034 1.00 41.88 247 ILE A O 1
ATOM 1761 N N . ASP A 1 268 ? -11.098 37.557 21.715 1.00 41.11 248 ASP A N 1
ATOM 1762 C CA . ASP A 1 268 ? -9.701 37.731 21.329 1.00 42.79 248 ASP A CA 1
ATOM 1763 C C . ASP A 1 268 ? -9.561 37.673 19.805 1.00 43.05 248 ASP A C 1
ATOM 1764 O O . ASP A 1 268 ? -9.391 36.593 19.242 1.00 42.23 248 ASP A O 1
ATOM 1769 N N . PRO A 1 269 ? -9.626 38.842 19.133 1.00 44.28 249 PRO A N 1
ATOM 1770 C CA . PRO A 1 269 ? -9.501 38.928 17.672 1.00 44.63 249 PRO A CA 1
ATOM 1771 C C . PRO A 1 269 ? -8.272 38.209 17.106 1.00 44.70 249 PRO A C 1
ATOM 1772 O O . PRO A 1 269 ? -8.341 37.669 15.997 1.00 44.32 249 PRO A O 1
ATOM 1776 N N . HIS A 1 270 ? -7.176 38.191 17.867 1.00 45.06 250 HIS A N 1
ATOM 1777 C CA . HIS A 1 270 ? -5.951 37.484 17.471 1.00 45.20 250 HIS A CA 1
ATOM 1778 C C . HIS A 1 270 ? -6.154 35.982 17.208 1.00 43.70 250 HIS A C 1
ATOM 1779 O O . HIS A 1 270 ? -5.402 35.380 16.439 1.00 43.95 250 HIS A O 1
ATOM 1786 N N . LEU A 1 271 ? -7.162 35.382 17.841 1.00 42.29 251 LEU A N 1
ATOM 1787 C CA . LEU A 1 271 ? -7.448 33.955 17.650 1.00 40.71 251 LEU A CA 1
ATOM 1788 C C . LEU A 1 271 ? -7.926 33.622 16.237 1.00 39.99 251 LEU A C 1
ATOM 1789 O O . LEU A 1 271 ? -7.715 32.503 15.755 1.00 39.06 251 LEU A O 1
ATOM 1794 N N . GLN A 1 272 ? -8.579 34.583 15.586 1.00 39.84 252 GLN A N 1
ATOM 1795 C CA . GLN A 1 272 ? -9.043 34.398 14.213 1.00 39.43 252 GLN A CA 1
ATOM 1796 C C . GLN A 1 272 ? -7.857 34.178 13.272 1.00 39.62 252 GLN A C 1
ATOM 1797 O O . GLN A 1 272 ? -7.917 33.335 12.375 1.00 38.53 252 GLN A O 1
ATOM 1803 N N . GLU A 1 273 ? -6.783 34.933 13.498 1.00 40.35 253 GLU A N 1
ATOM 1804 C CA . GLU A 1 273 ? -5.545 34.792 12.732 1.00 40.93 253 GLU A CA 1
ATOM 1805 C C . GLU A 1 273 ? -4.906 33.420 12.936 1.00 39.86 253 GLU A C 1
ATOM 1806 O O . GLU A 1 273 ? -4.436 32.804 11.977 1.00 39.88 253 GLU A O 1
ATOM 1812 N N . ARG A 1 274 ? -4.904 32.950 14.183 1.00 38.90 254 ARG A N 1
ATOM 1813 C CA . ARG A 1 274 ? -4.383 31.628 14.523 1.00 37.80 254 ARG A CA 1
ATOM 1814 C C . ARG A 1 274 ? -5.131 30.543 13.749 1.00 35.91 254 ARG A C 1
ATOM 1815 O O . ARG A 1 274 ? -4.512 29.668 13.136 1.00 35.68 254 ARG A O 1
ATOM 1823 N N . VAL A 1 275 ? -6.459 30.626 13.761 1.00 34.04 255 VAL A N 1
ATOM 1824 C CA . VAL A 1 275 ? -7.306 29.669 13.046 1.00 32.24 255 VAL A CA 1
ATOM 1825 C C . VAL A 1 275 ? -7.122 29.767 11.526 1.00 31.96 255 VAL A C 1
ATOM 1826 O O . VAL A 1 275 ? -6.996 28.742 10.847 1.00 30.81 255 VAL A O 1
ATOM 1830 N N . ASP A 1 276 ? -7.097 30.994 11.006 1.00 32.26 256 ASP A N 1
ATOM 1831 C CA . ASP A 1 276 ? -6.866 31.227 9.576 1.00 32.81 256 ASP A CA 1
ATOM 1832 C C . ASP A 1 276 ? -5.549 30.607 9.114 1.00 32.71 256 ASP A C 1
ATOM 1833 O O . ASP A 1 276 ? -5.500 29.952 8.072 1.00 32.01 256 ASP A O 1
ATOM 1838 N N . LYS A 1 277 ? -4.492 30.807 9.900 1.00 32.79 257 LYS A N 1
ATOM 1839 C CA . LYS A 1 277 ? -3.179 30.252 9.573 1.00 33.52 257 LYS A CA 1
ATOM 1840 C C . LYS A 1 277 ? -3.231 28.724 9.615 1.00 31.97 257 LYS A C 1
ATOM 1841 O O . LYS A 1 277 ? -2.640 28.051 8.769 1.00 31.87 257 LYS A O 1
ATOM 1847 N N . GLY A 1 278 ? -3.950 28.191 10.600 1.00 30.69 258 GLY A N 1
ATOM 1848 C CA . GLY A 1 278 ? -4.152 26.749 10.724 1.00 29.64 258 GLY A CA 1
ATOM 1849 C C . GLY A 1 278 ? -4.863 26.142 9.529 1.00 28.71 258 GLY A C 1
ATOM 1850 O O . GLY A 1 278 ? -4.447 25.100 9.022 1.00 28.70 258 GLY A O 1
ATOM 1851 N N . ILE A 1 279 ? -5.937 26.790 9.077 1.00 27.94 259 ILE A N 1
ATOM 1852 C CA . ILE A 1 279 ? -6.681 26.323 7.901 1.00 27.35 259 ILE A CA 1
ATOM 1853 C C . ILE A 1 279 ? -5.792 26.347 6.654 1.00 27.94 259 ILE A C 1
ATOM 1854 O O . ILE A 1 279 ? -5.762 25.395 5.879 1.00 27.72 259 ILE A O 1
ATOM 1859 N N . GLU A 1 280 ? -5.059 27.440 6.484 1.00 28.84 260 GLU A N 1
ATOM 1860 C CA . GLU A 1 280 ? -4.112 27.588 5.375 1.00 29.65 260 GLU A CA 1
ATOM 1861 C C . GLU A 1 280 ? -3.019 26.513 5.340 1.00 29.73 260 GLU A C 1
ATOM 1862 O O . GLU A 1 280 ? -2.689 25.992 4.271 1.00 30.14 260 GLU A O 1
ATOM 1868 N N . THR A 1 281 ? -2.464 26.188 6.506 1.00 29.37 261 THR A N 1
ATOM 1869 C CA . THR A 1 281 ? -1.304 25.294 6.597 1.00 29.68 261 THR A CA 1
ATOM 1870 C C . THR A 1 281 ? -1.701 23.824 6.751 1.00 28.42 261 THR A C 1
ATOM 1871 O O . THR A 1 281 ? -1.111 22.947 6.115 1.00 28.31 261 THR A O 1
ATOM 1875 N N . ASP A 1 282 ? -2.696 23.565 7.597 1.00 27.20 262 ASP A N 1
ATOM 1876 C CA . ASP A 1 282 ? -3.076 22.197 7.960 1.00 26.19 262 ASP A CA 1
ATOM 1877 C C . ASP A 1 282 ? -4.250 21.664 7.148 1.00 25.27 262 ASP A C 1
ATOM 1878 O O . ASP A 1 282 ? -4.465 20.452 7.091 1.00 25.14 262 ASP A O 1
ATOM 1883 N N . GLY A 1 283 ? -5.024 22.567 6.553 1.00 24.56 263 GLY A N 1
ATOM 1884 C CA . GLY A 1 283 ? -6.321 22.197 5.992 1.00 23.52 263 GLY A CA 1
ATOM 1885 C C . GLY A 1 283 ? -7.259 21.679 7.070 1.00 22.64 263 GLY A C 1
ATOM 1886 O O . GLY A 1 283 ? -7.081 21.965 8.255 1.00 22.86 263 GLY A O 1
ATOM 1887 N N . SER A 1 284 ? -8.256 20.909 6.654 1.00 22.20 264 SER A N 1
ATOM 1888 C CA . SER A 1 284 ? -9.254 20.377 7.574 1.00 21.73 264 SER A CA 1
ATOM 1889 C C . SER A 1 284 ? -8.923 18.942 7.948 1.00 21.93 264 SER A C 1
ATOM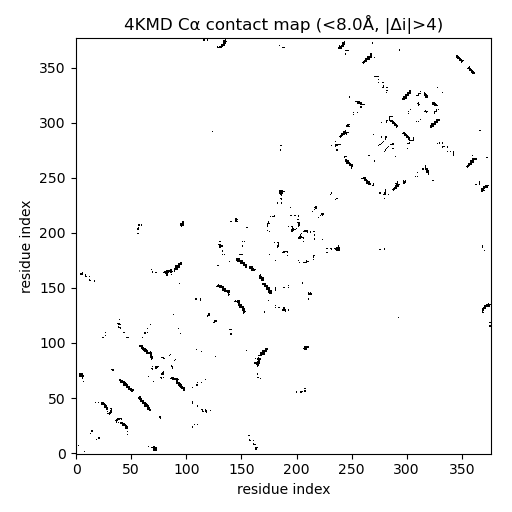 1890 O O . SER A 1 284 ? -8.454 18.181 7.109 1.00 22.56 264 SER A O 1
ATOM 1893 N N . ASN A 1 285 ? -9.181 18.569 9.201 1.00 21.92 265 ASN A N 1
ATOM 1894 C CA . ASN A 1 285 ? -9.008 17.177 9.615 1.00 22.09 265 ASN A CA 1
ATOM 1895 C C . ASN A 1 285 ? -10.329 16.419 9.565 1.00 21.69 265 ASN A C 1
ATOM 1896 O O . ASN A 1 285 ? -10.422 15.294 10.049 1.00 21.15 265 ASN A O 1
ATOM 1901 N N . LEU A 1 286 ? -11.353 17.058 8.994 1.00 21.59 266 LEU A N 1
ATOM 1902 C CA . LEU A 1 286 ? -12.676 16.460 8.900 1.00 21.10 266 LEU A CA 1
ATOM 1903 C C . LEU A 1 286 ? -12.704 15.446 7.769 1.00 21.52 266 LEU A C 1
ATOM 1904 O O . LEU A 1 286 ? -12.597 15.821 6.602 1.00 21.62 266 LEU A O 1
ATOM 1909 N N . SER A 1 287 ? -12.835 14.168 8.112 1.00 21.51 267 SER A N 1
ATOM 1910 C CA . SER A 1 287 ? -12.818 13.102 7.109 1.00 22.19 267 SER A CA 1
ATOM 1911 C C . SER A 1 287 ? -14.205 12.772 6.552 1.00 21.03 267 SER A C 1
ATOM 1912 O O . SER A 1 287 ? -14.332 12.090 5.532 1.00 20.59 267 SER A O 1
ATOM 1915 N N . GLY A 1 288 ? -15.244 13.241 7.225 1.00 20.03 268 GLY A N 1
ATOM 1916 C CA . GLY A 1 288 ? -16.588 13.032 6.727 1.00 19.72 268 GLY A CA 1
ATOM 1917 C C . GLY A 1 288 ? -17.640 13.669 7.597 1.00 19.71 268 GLY A C 1
ATOM 1918 O O . GLY A 1 288 ? -17.339 14.185 8.679 1.00 19.71 268 GLY A O 1
ATOM 1919 N N . VAL A 1 289 ? -18.870 13.649 7.092 1.00 19.44 269 VAL A N 1
ATOM 1920 C CA . VAL A 1 289 ? -20.041 14.082 7.840 1.00 19.22 269 VAL A CA 1
ATOM 1921 C C . VAL A 1 289 ? -21.192 13.119 7.587 1.00 19.66 269 VAL A C 1
ATOM 1922 O O . VAL A 1 289 ? -21.285 12.524 6.503 1.00 19.85 269 VAL A O 1
ATOM 1926 N N . SER A 1 290 ? -22.044 12.964 8.598 1.00 20.06 270 SER A N 1
ATOM 1927 C CA . SER A 1 290 ? -23.359 12.368 8.429 1.00 20.89 270 SER A CA 1
ATOM 1928 C C . SER A 1 290 ? -24.269 13.522 8.058 1.00 21.79 270 SER A C 1
ATOM 1929 O O . SER A 1 290 ? -24.392 14.489 8.814 1.00 22.25 270 SER A O 1
ATOM 1932 N N . ALA A 1 291 ? -24.901 13.421 6.894 1.00 22.23 271 ALA A N 1
ATOM 1933 C CA . ALA A 1 291 ? -25.611 14.553 6.315 1.00 23.72 271 ALA A CA 1
ATOM 1934 C C . ALA A 1 291 ? -26.691 14.098 5.346 1.00 24.45 271 ALA A C 1
ATOM 1935 O O . ALA A 1 291 ? -26.778 12.924 5.008 1.00 24.95 271 ALA A O 1
ATOM 1937 N N . LYS A 1 292 ? -27.516 15.035 4.896 1.00 24.66 272 LYS A N 1
ATOM 1938 C CA . LYS A 1 292 ? -28.490 14.744 3.857 1.00 25.59 272 LYS A CA 1
ATOM 1939 C C . LYS A 1 292 ? -27.790 14.876 2.519 1.00 25.78 272 LYS A C 1
ATOM 1940 O O . LYS A 1 292 ? -27.258 15.943 2.178 1.00 26.38 272 LYS A O 1
ATOM 1946 N N . CYS A 1 293 ? -27.754 13.772 1.783 1.00 25.25 273 CYS A N 1
ATOM 1947 C CA . CYS A 1 293 ? -27.108 13.736 0.473 1.00 25.30 273 CYS A CA 1
ATOM 1948 C C . CYS A 1 293 ? -27.604 12.549 -0.334 1.00 24.90 273 CYS A C 1
ATOM 1949 O O . CYS A 1 293 ? -28.199 11.614 0.213 1.00 24.80 273 CYS A O 1
ATOM 1952 N N . ALA A 1 294 ? -27.351 12.601 -1.636 1.00 24.84 274 ALA A N 1
ATOM 1953 C CA . ALA A 1 294 ? -27.730 11.542 -2.563 1.00 25.05 274 ALA A CA 1
ATOM 1954 C C . ALA A 1 294 ? -26.916 11.691 -3.837 1.00 25.46 274 ALA A C 1
ATOM 1955 O O . ALA A 1 294 ? -26.329 12.747 -4.098 1.00 25.16 274 ALA A O 1
ATOM 1957 N N . TRP A 1 295 ? -26.911 10.649 -4.645 1.00 26.13 275 TRP A N 1
ATOM 1958 C CA . TRP A 1 295 ? -26.309 10.716 -5.944 1.00 27.11 275 TRP A CA 1
ATOM 1959 C C . TRP A 1 295 ? -27.049 9.899 -6.961 1.00 28.88 275 TRP A C 1
ATOM 1960 O O . TRP A 1 295 ? -27.727 8.934 -6.633 1.00 28.68 275 TRP A O 1
ATOM 1971 N N . ASP A 1 296 ? -26.925 10.299 -8.213 1.00 30.91 276 ASP A N 1
ATOM 1972 C CA . ASP A 1 296 ? -27.615 9.645 -9.304 1.00 33.67 276 ASP A CA 1
ATOM 1973 C C . ASP A 1 296 ? -26.736 9.460 -10.509 1.00 35.33 276 ASP A C 1
ATOM 1974 O O . ASP A 1 296 ? -25.753 10.137 -10.674 1.00 35.01 276 ASP A O 1
ATOM 1979 N N . ASP A 1 297 ? -27.166 8.541 -11.357 1.00 38.05 277 ASP A N 1
ATOM 1980 C CA . ASP A 1 297 ? -26.437 8.072 -12.517 1.00 40.70 277 ASP A CA 1
ATOM 1981 C C . ASP A 1 297 ? -26.589 8.976 -13.706 1.00 42.37 277 ASP A C 1
ATOM 1982 O O . ASP A 1 297 ? -26.082 8.667 -14.762 1.00 43.38 277 ASP A O 1
ATOM 1987 N N . LEU A 1 298 ? -27.341 10.058 -13.564 1.00 43.46 278 LEU A N 1
ATOM 1988 C CA . LEU A 1 298 ? -27.408 11.023 -14.635 1.00 44.75 278 LEU A CA 1
ATOM 1989 C C . LEU A 1 298 ? -27.495 10.261 -15.976 1.00 45.78 278 LEU A C 1
ATOM 1990 O O . LEU A 1 298 ? -28.165 10.660 -16.930 1.00 47.06 278 LEU A O 1
ATOM 1995 N N . GLU A 1 319 ? -8.469 -4.096 -6.567 1.00 46.79 359 GLU A N 1
ATOM 1996 C CA . GLU A 1 319 ? -9.740 -3.801 -5.910 1.00 45.57 359 GLU A CA 1
ATOM 1997 C C . GLU A 1 319 ? -10.421 -5.069 -5.399 1.00 45.52 359 GLU A C 1
ATOM 1998 O O . GLU A 1 319 ? -10.335 -6.128 -6.024 1.00 46.70 359 GLU A O 1
ATOM 2000 N N . LEU A 1 320 ? -11.106 -4.942 -4.265 1.00 44.32 360 LEU A N 1
ATOM 2001 C CA . LEU A 1 320 ? -11.779 -6.064 -3.606 1.00 43.92 360 LEU A CA 1
ATOM 2002 C C . LEU A 1 320 ? -13.125 -6.412 -4.236 1.00 43.39 360 LEU A C 1
ATOM 2003 O O . LEU A 1 320 ? -13.807 -7.350 -3.803 1.00 43.54 360 LEU A O 1
ATOM 2008 N N . ILE A 1 321 ? -13.506 -5.641 -5.249 1.00 42.00 361 ILE A N 1
ATOM 2009 C CA . ILE A 1 321 ? -14.828 -5.731 -5.854 1.00 40.90 361 ILE A CA 1
ATOM 2010 C C . ILE A 1 321 ? -14.786 -5.182 -7.263 1.00 40.20 361 ILE A C 1
ATOM 2011 O O . ILE A 1 321 ? -13.970 -4.308 -7.575 1.00 39.97 361 ILE A O 1
ATOM 2016 N N . ARG A 1 322 ? -15.657 -5.713 -8.115 1.00 39.33 362 ARG A N 1
ATOM 2017 C CA . ARG A 1 322 ? -15.956 -5.075 -9.382 1.00 38.02 362 ARG A CA 1
ATOM 2018 C C . ARG A 1 322 ? -16.930 -3.946 -9.095 1.00 36.90 362 ARG A C 1
ATOM 2019 O O . ARG A 1 322 ? -17.921 -4.126 -8.378 1.00 36.53 362 ARG A O 1
ATOM 2027 N N . THR A 1 323 ? -16.629 -2.776 -9.638 1.00 35.99 363 THR A N 1
ATOM 2028 C CA . THR A 1 323 ? -17.470 -1.607 -9.433 1.00 34.77 363 THR A CA 1
ATOM 2029 C C . THR A 1 323 ? -18.142 -1.171 -10.732 1.00 34.77 363 THR A C 1
ATOM 2030 O O . THR A 1 323 ? -17.735 -1.590 -11.822 1.00 35.18 363 THR A O 1
ATOM 2034 N N . ARG A 1 324 ? -19.190 -0.360 -10.597 1.00 33.85 364 ARG A N 1
ATOM 2035 C CA . ARG A 1 324 ? -19.862 0.251 -11.737 1.00 34.10 364 ARG A CA 1
ATOM 2036 C C . ARG A 1 324 ? -19.099 1.496 -12.156 1.00 33.52 364 ARG A C 1
ATOM 2037 O O . ARG A 1 324 ? -18.837 2.372 -11.331 1.00 32.85 364 ARG A O 1
ATOM 2045 N N . GLN A 1 325 ? -18.739 1.568 -13.432 1.00 33.72 365 GLN A N 1
ATOM 2046 C CA . GLN A 1 325 ? -18.036 2.725 -13.973 1.00 33.63 365 GLN A CA 1
ATOM 2047 C C . GLN A 1 325 ? -19.058 3.711 -14.526 1.00 32.95 365 GLN A C 1
ATOM 2048 O O . GLN A 1 325 ? -19.750 3.417 -15.507 1.00 33.41 365 GLN A O 1
ATOM 2054 N N . LEU A 1 326 ? -19.163 4.875 -13.891 1.00 31.51 366 LEU A N 1
ATOM 2055 C CA . LEU A 1 326 ? -20.192 5.845 -14.261 1.00 31.30 366 LEU A CA 1
ATOM 2056 C C . LEU A 1 326 ? -19.682 6.854 -15.277 1.00 31.30 366 LEU A C 1
ATOM 2057 O O . LEU A 1 326 ? -18.604 7.425 -15.115 1.00 30.89 366 LEU A O 1
ATOM 2062 N N . GLU A 1 327 ? -20.472 7.065 -16.328 1.00 31.71 367 GLU A N 1
ATOM 2063 C CA . GLU A 1 327 ? -20.128 8.008 -17.389 1.00 32.28 367 GLU A CA 1
ATOM 2064 C C . GLU A 1 327 ? -20.315 9.452 -16.930 1.00 31.76 367 GLU A C 1
ATOM 2065 O O . GLU A 1 327 ? -19.567 10.346 -17.328 1.00 32.18 367 GLU A O 1
ATOM 2071 N N . SER A 1 328 ? -21.323 9.659 -16.091 1.00 31.01 368 SER A N 1
ATOM 2072 C CA . SER A 1 328 ? -21.642 10.964 -15.534 1.00 30.39 368 SER A CA 1
ATOM 2073 C C . SER A 1 328 ? -22.263 10.760 -14.165 1.00 29.37 368 SER A C 1
ATOM 2074 O O . SER A 1 328 ? -22.823 9.698 -13.881 1.00 28.99 368 SER A O 1
ATOM 2077 N N . VAL A 1 329 ? -22.150 11.768 -13.308 1.00 28.81 369 VAL A N 1
ATOM 2078 C CA . VAL A 1 329 ? -22.798 11.689 -12.000 1.00 28.37 369 VAL A CA 1
ATOM 2079 C C . VAL A 1 329 ? -23.486 12.988 -11.642 1.00 27.67 369 VAL A C 1
ATOM 2080 O O . VAL A 1 329 ? -23.040 14.069 -12.026 1.00 27.11 369 VAL A O 1
ATOM 2084 N N . HIS A 1 330 ? -24.575 12.858 -10.895 1.00 26.96 370 HIS A N 1
ATOM 2085 C CA . HIS A 1 330 ? -25.281 13.999 -10.347 1.00 27.02 370 HIS A CA 1
ATOM 2086 C C . HIS A 1 330 ? -25.274 13.864 -8.831 1.00 25.77 370 HIS A C 1
ATOM 2087 O O . HIS A 1 330 ? -25.811 12.903 -8.285 1.00 25.22 370 HIS A O 1
ATOM 2094 N N . LEU A 1 331 ? -24.639 14.823 -8.163 1.00 24.85 371 LEU A N 1
ATOM 2095 C CA . LEU A 1 331 ? -24.538 14.818 -6.712 1.00 24.14 371 LEU A CA 1
ATOM 2096 C C . LEU A 1 331 ? -25.565 15.776 -6.147 1.00 24.32 371 LEU A C 1
ATOM 2097 O O . LEU A 1 331 ? -25.729 16.889 -6.657 1.00 24.56 371 LEU A O 1
ATOM 2102 N N . LYS A 1 332 ? -26.258 15.334 -5.104 1.00 23.88 372 LYS A N 1
ATOM 2103 C CA . LYS A 1 332 ? -27.312 16.129 -4.490 1.00 24.38 372 LYS A CA 1
ATOM 2104 C C . LYS A 1 332 ? -27.073 16.311 -3.001 1.00 23.18 372 LYS A C 1
ATOM 2105 O O . LYS A 1 332 ? -26.760 15.356 -2.285 1.00 23.27 372 LYS A O 1
ATOM 2111 N N . PHE A 1 333 ? -27.202 17.554 -2.553 1.00 22.25 373 PHE A N 1
ATOM 2112 C CA . PHE A 1 333 ? -26.928 17.917 -1.169 1.00 22.12 373 PHE A CA 1
ATOM 2113 C C . PHE A 1 333 ? -28.033 18.826 -0.686 1.00 22.15 373 PHE A C 1
ATOM 2114 O O . PHE A 1 333 ? -28.703 19.476 -1.492 1.00 22.54 373 PHE A O 1
ATOM 2122 N N . ASN A 1 334 ? -28.227 18.873 0.627 1.00 22.12 374 ASN A N 1
ATOM 2123 C CA . ASN A 1 334 ? -29.078 19.908 1.193 1.00 22.57 374 ASN A CA 1
ATOM 2124 C C . ASN A 1 334 ? -28.241 21.156 1.464 1.00 22.84 374 ASN A C 1
ATOM 2125 O O . ASN A 1 334 ? -27.041 21.166 1.172 1.00 22.69 374 ASN A O 1
ATOM 2130 N N . GLN A 1 335 ? -28.858 22.209 1.996 1.00 23.32 375 GLN A N 1
ATOM 2131 C CA . GLN A 1 335 ? -28.145 23.466 2.199 1.00 23.91 375 GLN A CA 1
ATOM 2132 C C . GLN A 1 335 ? -26.888 23.278 3.054 1.00 22.85 375 GLN A C 1
ATOM 2133 O O . GLN A 1 335 ? -25.802 23.732 2.682 1.00 23.27 375 GLN A O 1
ATOM 2139 N N . GLU A 1 336 ? -27.043 22.594 4.184 1.00 21.96 376 GLU A N 1
ATOM 2140 C CA . GLU A 1 336 ? -25.948 22.439 5.137 1.00 21.22 376 GLU A CA 1
ATOM 2141 C C . GLU A 1 336 ? -24.784 21.623 4.564 1.00 20.96 376 GLU A C 1
ATOM 2142 O O . GLU A 1 336 ? -23.618 22.003 4.706 1.00 20.91 376 GLU A O 1
ATOM 2148 N N . SER A 1 337 ? -25.095 20.504 3.919 1.00 20.90 377 SER A N 1
ATOM 2149 C CA . SER A 1 337 ? -24.032 19.680 3.338 1.00 21.00 377 SER A CA 1
ATOM 2150 C C . SER A 1 337 ? -23.414 20.354 2.109 1.00 21.13 377 SER A C 1
ATOM 2151 O O . SER A 1 337 ? -22.204 20.267 1.897 1.00 21.08 377 SER A O 1
ATOM 2154 N N . GLY A 1 338 ? -24.238 21.057 1.334 1.00 21.24 378 GLY A N 1
ATOM 2155 C CA . GLY A 1 338 ? -23.762 21.829 0.186 1.00 21.93 378 GLY A CA 1
ATOM 2156 C C . GLY A 1 338 ? -22.764 22.903 0.582 1.00 22.31 378 GLY A C 1
ATOM 2157 O O . GLY A 1 338 ? -21.791 23.147 -0.132 1.00 22.73 378 GLY A O 1
ATOM 2158 N N . ALA A 1 339 ? -22.997 23.519 1.742 1.00 22.60 379 ALA A N 1
ATOM 2159 C CA . ALA A 1 339 ? -22.126 24.577 2.255 1.00 23.06 379 ALA A CA 1
ATOM 2160 C C . ALA A 1 339 ? -20.729 24.065 2.615 1.00 22.84 379 ALA A C 1
ATOM 2161 O O . ALA A 1 339 ? -19.788 24.854 2.742 1.00 23.53 379 ALA A O 1
ATOM 2163 N N . LEU A 1 340 ? -20.608 22.749 2.782 1.00 21.74 380 LEU A N 1
ATOM 2164 C CA . LEU A 1 340 ? -19.334 22.107 3.106 1.00 21.34 380 LEU A CA 1
ATOM 2165 C C . LEU A 1 340 ? -18.543 21.660 1.869 1.00 21.20 380 LEU A C 1
ATOM 2166 O O . LEU A 1 340 ? -17.446 21.122 1.997 1.00 21.29 380 LEU A O 1
ATOM 2171 N N . ILE A 1 341 ? -19.098 21.864 0.677 1.00 21.48 381 ILE A N 1
ATOM 2172 C CA . ILE A 1 341 ? -18.375 21.489 -0.548 1.00 21.62 381 ILE A CA 1
ATOM 2173 C C . ILE A 1 341 ? -16.993 22.167 -0.674 1.00 22.22 381 ILE A C 1
ATOM 2174 O O . ILE A 1 341 ? -16.003 21.485 -0.967 1.00 22.47 381 ILE A O 1
ATOM 2179 N N . PRO A 1 342 ? -16.909 23.496 -0.442 1.00 23.07 382 PRO A N 1
ATOM 2180 C CA . PRO A 1 342 ? -15.576 24.112 -0.496 1.00 23.60 382 PRO A CA 1
ATOM 2181 C C . PRO A 1 342 ? -14.580 23.512 0.500 1.00 23.17 382 PRO A C 1
ATOM 2182 O O . PRO A 1 342 ? -13.404 23.372 0.171 1.00 24.05 382 PRO A O 1
ATOM 2186 N N . LEU A 1 343 ? -15.039 23.152 1.699 1.00 22.41 383 LEU A N 1
ATOM 2187 C CA . LEU A 1 343 ? -14.166 22.493 2.676 1.00 22.01 383 LEU A CA 1
ATOM 2188 C C . LEU A 1 343 ? -13.671 21.172 2.108 1.00 21.76 383 LEU A C 1
ATOM 2189 O O . LEU A 1 343 ? -12.480 20.867 2.153 1.00 21.42 383 LEU A O 1
ATOM 2194 N N . CYS A 1 344 ? -14.601 20.388 1.575 1.00 21.08 384 CYS A N 1
ATOM 2195 C CA . CYS A 1 344 ? -14.275 19.128 0.931 1.00 21.37 384 CYS A CA 1
ATOM 2196 C C . CYS A 1 344 ? -13.192 19.316 -0.149 1.00 21.69 384 CYS A C 1
ATOM 2197 O O . CYS A 1 344 ? -12.186 18.608 -0.165 1.00 21.62 384 CYS A O 1
ATOM 2200 N N . LEU A 1 345 ? -13.395 20.290 -1.028 1.00 22.04 385 LEU A N 1
ATOM 2201 C CA . LEU A 1 345 ? -12.472 20.527 -2.141 1.00 22.99 385 LEU A CA 1
ATOM 2202 C C . LEU A 1 345 ? -11.136 21.137 -1.704 1.00 23.65 385 LEU A C 1
ATOM 2203 O O . LEU A 1 345 ? -10.070 20.560 -1.961 1.00 24.17 385 LEU A O 1
ATOM 2208 N N . ARG A 1 346 ? -11.192 22.297 -1.050 1.00 24.13 386 ARG A N 1
ATOM 2209 C CA . ARG A 1 346 ? -9.977 23.019 -0.652 1.00 24.87 386 ARG A CA 1
ATOM 2210 C C . ARG A 1 346 ? -9.303 22.449 0.600 1.00 24.41 386 ARG A C 1
ATOM 2211 O O . ARG A 1 346 ? -8.082 22.256 0.626 1.00 24.89 386 ARG A O 1
ATOM 2219 N N . GLY A 1 347 ? -10.097 22.182 1.630 1.00 23.24 387 GLY A N 1
ATOM 2220 C CA . GLY A 1 347 ? -9.564 21.761 2.921 1.00 23.19 387 GLY A CA 1
ATOM 2221 C C . GLY A 1 347 ? -9.195 20.292 2.984 1.00 22.66 387 GLY A C 1
ATOM 2222 O O . GLY A 1 347 ? -8.493 19.874 3.904 1.00 23.12 387 GLY A O 1
ATOM 2223 N N . ARG A 1 348 ? -9.678 19.507 2.019 1.00 21.99 388 ARG A N 1
ATOM 2224 C CA . ARG A 1 348 ? -9.394 18.072 1.992 1.00 21.74 388 ARG A CA 1
ATOM 2225 C C . ARG A 1 348 ? -8.683 17.637 0.710 1.00 22.50 388 ARG A C 1
ATOM 2226 O O . ARG A 1 348 ? -7.517 17.248 0.743 1.00 23.27 388 ARG A O 1
ATOM 2234 N N . LEU A 1 349 ? -9.378 17.706 -0.417 1.00 22.86 389 LEU A N 1
ATOM 2235 C CA . LEU A 1 349 ? -8.811 17.198 -1.670 1.00 23.51 389 LEU A CA 1
ATOM 2236 C C . LEU A 1 349 ? -7.507 17.883 -2.071 1.00 24.17 389 LEU A C 1
ATOM 2237 O O . LEU A 1 349 ? -6.553 17.208 -2.465 1.00 24.58 389 LEU A O 1
ATOM 2242 N N . LEU A 1 350 ? -7.446 19.208 -1.948 1.00 24.20 390 LEU A N 1
ATOM 2243 C CA . LEU A 1 350 ? -6.214 19.925 -2.312 1.00 25.39 390 LEU A CA 1
ATOM 2244 C C . LEU A 1 350 ? -5.050 19.646 -1.357 1.00 25.79 390 LEU A C 1
ATOM 2245 O O . LEU A 1 350 ? -3.888 19.919 -1.693 1.00 26.80 390 LEU A O 1
ATOM 2250 N N . HIS A 1 351 ? -5.363 19.086 -0.189 1.00 25.45 391 HIS A N 1
ATOM 2251 C CA . HIS A 1 351 ? -4.342 18.629 0.752 1.00 26.09 391 HIS A CA 1
ATOM 2252 C C . HIS A 1 351 ? -3.989 17.147 0.576 1.00 26.57 391 HIS A C 1
ATOM 2253 O O . HIS A 1 351 ? -3.247 16.578 1.384 1.00 26.86 391 HIS A O 1
ATOM 2260 N N . GLY A 1 352 ? -4.518 16.531 -0.482 1.00 26.71 392 GLY A N 1
ATOM 2261 C CA . GLY A 1 352 ? -4.223 15.133 -0.797 1.00 27.18 392 GLY A CA 1
ATOM 2262 C C . GLY A 1 352 ? -4.999 14.144 0.047 1.00 26.97 392 GLY A C 1
ATOM 2263 O O . GLY A 1 352 ? -4.579 12.995 0.221 1.00 27.12 392 GLY A O 1
ATOM 2264 N N . ARG A 1 353 ? -6.141 14.593 0.563 1.00 26.14 393 ARG A N 1
ATOM 2265 C CA . ARG A 1 353 ? -6.976 13.770 1.428 1.00 26.16 393 ARG A CA 1
ATOM 2266 C C . ARG A 1 353 ? -8.306 13.425 0.755 1.00 25.99 393 ARG A C 1
ATOM 2267 O O . ARG A 1 353 ? -8.497 13.671 -0.442 1.00 27.03 393 ARG A O 1
ATOM 2275 N N . HIS A 1 354 ? -9.191 12.809 1.525 1.00 24.95 394 HIS A N 1
ATOM 2276 C CA . HIS A 1 354 ? -10.486 12.368 1.046 1.00 24.29 394 HIS A CA 1
ATOM 2277 C C . HIS A 1 354 ? -11.544 12.980 1.947 1.00 23.16 394 HIS A C 1
ATOM 2278 O O . HIS A 1 354 ? -11.229 13.497 3.022 1.00 22.64 394 HIS A O 1
ATOM 2285 N N . PHE A 1 355 ? -12.799 12.915 1.515 1.00 21.83 395 PHE A N 1
ATOM 2286 C CA . PHE A 1 355 ? -13.915 13.392 2.325 1.00 20.68 395 PHE A CA 1
ATOM 2287 C C . PHE A 1 355 ? -15.168 12.607 1.965 1.00 20.75 395 PHE A C 1
ATOM 2288 O O . PHE A 1 355 ? -15.487 12.447 0.788 1.00 20.68 395 PHE A O 1
ATOM 2296 N N . THR A 1 356 ? -15.881 12.129 2.982 1.00 19.77 396 THR A N 1
ATOM 2297 C CA . THR A 1 356 ? -17.083 11.343 2.754 1.00 20.00 396 THR A CA 1
ATOM 2298 C C . THR A 1 356 ? -18.333 12.004 3.316 1.00 19.80 396 THR A C 1
ATOM 2299 O O . THR A 1 356 ? -18.401 12.318 4.504 1.00 19.94 396 THR A O 1
ATOM 2303 N N . TYR A 1 357 ? -19.315 12.208 2.446 1.00 20.12 397 TYR A N 1
ATOM 2304 C CA . TYR A 1 357 ? -20.678 12.502 2.860 1.00 20.26 397 TYR A CA 1
ATOM 2305 C C . TYR A 1 357 ? -21.418 11.177 3.010 1.00 21.23 397 TYR A C 1
ATOM 2306 O O . TYR A 1 357 ? -21.524 10.412 2.053 1.00 20.57 397 TYR A O 1
ATOM 2315 N N . LYS A 1 358 ? -21.943 10.916 4.202 1.00 22.20 398 LYS A N 1
ATOM 2316 C CA . LYS A 1 358 ? -22.685 9.679 4.449 1.00 24.56 398 LYS A CA 1
ATOM 2317 C C . LYS A 1 358 ? -24.122 10.026 4.801 1.00 25.23 398 LYS A C 1
ATOM 2318 O O . LYS A 1 358 ? -24.355 10.732 5.776 1.00 24.65 398 LYS A O 1
ATOM 2324 N N . SER A 1 359 ? -25.078 9.527 4.015 1.00 26.49 399 SER A N 1
ATOM 2325 C CA . SER A 1 359 ? -26.495 9.783 4.283 1.00 28.95 399 SER A CA 1
ATOM 2326 C C . SER A 1 359 ? -26.919 9.330 5.678 1.00 30.11 399 SER A C 1
ATOM 2327 O O . SER A 1 359 ? -26.541 8.249 6.148 1.00 30.04 399 SER A O 1
ATOM 2330 N N . ILE A 1 360 ? -27.691 10.190 6.333 1.00 31.94 400 ILE A N 1
ATOM 2331 C CA . ILE A 1 360 ? -28.333 9.872 7.601 1.00 33.87 400 ILE A CA 1
ATOM 2332 C C . ILE A 1 360 ? -29.618 9.059 7.363 1.00 34.91 400 ILE A C 1
ATOM 2333 O O . ILE A 1 360 ? -29.925 8.142 8.130 1.00 36.14 400 ILE A O 1
ATOM 2338 N N . THR A 1 361 ? -30.330 9.372 6.282 1.00 35.96 401 THR A N 1
ATOM 2339 C CA . THR A 1 361 ? -31.641 8.766 5.989 1.00 37.01 401 THR A CA 1
ATOM 2340 C C . THR A 1 361 ? -31.535 7.330 5.463 1.00 36.76 401 THR A C 1
ATOM 2341 O O . THR A 1 361 ? -32.383 6.486 5.772 1.00 37.75 401 THR A O 1
ATOM 2345 N N . GLY A 1 362 ? -30.506 7.062 4.663 1.00 35.82 402 GLY A N 1
ATOM 2346 C CA . GLY A 1 362 ? -30.329 5.749 4.041 1.00 34.59 402 GLY A CA 1
ATOM 2347 C C . GLY A 1 362 ? -28.862 5.382 3.910 1.00 33.21 402 GLY A C 1
ATOM 2348 O O . GLY A 1 362 ? -28.030 5.860 4.683 1.00 32.97 402 GLY A O 1
ATOM 2349 N N . ASP A 1 363 ? -28.545 4.549 2.918 1.00 32.29 403 ASP A N 1
ATOM 2350 C CA . ASP A 1 363 ? -27.192 3.995 2.776 1.00 31.28 403 ASP A CA 1
ATOM 2351 C C . ASP A 1 363 ? -26.310 4.663 1.713 1.00 30.06 403 ASP A C 1
ATOM 2352 O O . ASP A 1 363 ? -25.184 4.224 1.483 1.00 29.92 403 ASP A O 1
ATOM 2357 N N . MET A 1 364 ? -26.805 5.719 1.078 1.00 28.68 404 MET A N 1
ATOM 2358 C CA . MET A 1 364 ? -25.993 6.416 0.084 1.00 27.35 404 MET A CA 1
ATOM 2359 C C . MET A 1 364 ? -24.827 7.125 0.756 1.00 25.63 404 MET A C 1
ATOM 2360 O O . MET A 1 364 ? -24.965 7.691 1.843 1.00 25.01 404 MET A O 1
ATOM 2365 N N . ALA A 1 365 ? -23.676 7.069 0.101 1.00 24.02 405 ALA A N 1
ATOM 2366 C CA . ALA A 1 365 ? -22.493 7.780 0.557 1.00 22.51 405 ALA A CA 1
ATOM 2367 C C . ALA A 1 365 ? -21.724 8.269 -0.656 1.00 22.06 405 ALA A C 1
ATOM 2368 O O . ALA A 1 365 ? -21.720 7.619 -1.703 1.00 22.16 405 ALA A O 1
ATOM 2370 N N . ILE A 1 366 ? -21.101 9.437 -0.522 1.00 21.19 406 ILE A N 1
ATOM 2371 C CA . ILE A 1 366 ? -20.288 10.002 -1.591 1.00 21.10 406 ILE A CA 1
ATOM 2372 C C . ILE A 1 366 ? -18.916 10.300 -1.014 1.00 20.67 406 ILE A C 1
ATOM 2373 O O . ILE A 1 366 ? -18.786 11.154 -0.142 1.00 20.61 406 ILE A O 1
ATOM 2378 N N . THR A 1 367 ? -17.903 9.584 -1.500 1.00 20.98 407 THR A N 1
ATOM 2379 C CA . THR A 1 367 ? -16.532 9.789 -1.055 1.00 20.92 407 THR A CA 1
ATOM 2380 C C . THR A 1 367 ? -15.723 10.471 -2.162 1.00 21.56 407 THR A C 1
ATOM 2381 O O . THR A 1 367 ? -15.493 9.894 -3.228 1.00 21.54 407 THR A O 1
ATOM 2385 N N . PHE A 1 368 ? -15.309 11.705 -1.892 1.00 21.52 408 PHE A N 1
ATOM 2386 C CA . PHE A 1 368 ? -14.433 12.455 -2.781 1.00 22.42 408 PHE A CA 1
ATOM 2387 C C . PHE A 1 368 ? -13.009 12.022 -2.483 1.00 23.17 408 PHE A C 1
ATOM 2388 O O . PHE A 1 368 ? -12.600 12.000 -1.320 1.00 22.56 408 PHE A O 1
ATOM 2396 N N . VAL A 1 369 ? -12.259 11.659 -3.523 1.00 24.13 409 VAL A N 1
ATOM 2397 C CA . VAL A 1 369 ? -10.843 11.343 -3.353 1.00 25.57 409 VAL A CA 1
ATOM 2398 C C . VAL A 1 369 ? -9.999 12.198 -4.290 1.00 26.76 409 VAL A C 1
ATOM 2399 O O . VAL A 1 369 ? -10.474 12.666 -5.333 1.00 26.37 409 VAL A O 1
ATOM 2403 N N . SER A 1 370 ? -8.756 12.421 -3.883 1.00 28.46 410 SER A N 1
ATOM 2404 C CA . SER A 1 370 ? -7.778 13.131 -4.695 1.00 30.34 410 SER A CA 1
ATOM 2405 C C . SER A 1 370 ? -6.790 12.112 -5.236 1.00 31.93 410 SER A C 1
ATOM 2406 O O . SER A 1 370 ? -6.798 10.955 -4.816 1.00 32.12 410 SER A O 1
ATOM 2409 N N . THR A 1 371 ? -5.946 12.531 -6.172 1.00 33.92 411 THR A N 1
ATOM 2410 C CA . THR A 1 371 ? -4.879 11.664 -6.658 1.00 36.16 411 THR A CA 1
ATOM 2411 C C . THR A 1 371 ? -3.937 11.354 -5.499 1.00 36.87 411 THR A C 1
ATOM 2412 O O . THR A 1 371 ? -3.645 12.224 -4.671 1.00 37.25 411 THR A O 1
ATOM 2416 N N . GLY A 1 372 ? -3.489 10.107 -5.423 1.00 37.91 412 GLY A N 1
ATOM 2417 C CA . GLY A 1 372 ? -2.593 9.694 -4.353 1.00 38.83 412 GLY A CA 1
ATOM 2418 C C . GLY A 1 372 ? -3.277 9.000 -3.191 1.00 38.55 412 GLY A C 1
ATOM 2419 O O . GLY A 1 372 ? -2.638 8.217 -2.485 1.00 39.17 412 GLY A O 1
ATOM 2420 N N . VAL A 1 373 ? -4.566 9.289 -2.980 1.00 37.80 413 VAL A N 1
ATOM 2421 C CA . VAL A 1 373 ? -5.346 8.615 -1.938 1.00 37.27 413 VAL A CA 1
ATOM 2422 C C . VAL A 1 373 ? -5.315 7.112 -2.219 1.00 37.81 413 VAL A C 1
ATOM 2423 O O . VAL A 1 373 ? -5.617 6.675 -3.331 1.00 38.10 413 VAL A O 1
ATOM 2427 N N . GLU A 1 374 ? -4.918 6.337 -1.212 1.00 38.09 414 GLU A N 1
ATOM 2428 C CA . GLU A 1 374 ? -4.782 4.884 -1.345 1.00 38.56 414 GLU A CA 1
ATOM 2429 C C . GLU A 1 374 ? -6.045 4.156 -0.888 1.00 37.43 414 GLU A C 1
ATOM 2430 O O . GLU A 1 374 ? -6.748 4.624 0.010 1.00 36.59 414 GLU A O 1
ATOM 2436 N N . GLY A 1 375 ? -6.328 3.015 -1.514 1.00 37.44 415 GLY A N 1
ATOM 2437 C CA . GLY A 1 375 ? -7.442 2.156 -1.103 1.00 36.42 415 GLY A CA 1
ATOM 2438 C C . GLY A 1 375 ? -8.792 2.536 -1.685 1.00 35.30 415 GLY A C 1
ATOM 2439 O O . GLY A 1 375 ? -9.830 2.045 -1.232 1.00 35.18 415 GLY A O 1
ATOM 2440 N N . ALA A 1 376 ? -8.780 3.413 -2.683 1.00 34.66 416 ALA A N 1
ATOM 2441 C CA . ALA A 1 376 ? -10.000 3.824 -3.368 1.00 33.70 416 ALA A CA 1
ATOM 2442 C C . ALA A 1 376 ? -10.266 2.932 -4.570 1.00 33.96 416 ALA A C 1
ATOM 2443 O O . ALA A 1 376 ? -9.330 2.391 -5.168 1.00 34.71 416 ALA A O 1
ATOM 2445 N N . PHE A 1 377 ? -11.540 2.770 -4.916 1.00 33.20 417 PHE A N 1
ATOM 2446 C CA . PHE A 1 377 ? -11.894 2.045 -6.135 1.00 33.38 417 PHE A CA 1
ATOM 2447 C C . PHE A 1 377 ? -12.178 2.962 -7.336 1.00 33.32 417 PHE A C 1
ATOM 2448 O O . PHE A 1 377 ? -12.287 2.487 -8.471 1.00 33.65 417 PHE A O 1
ATOM 2456 N N . ALA A 1 378 ? -12.280 4.268 -7.079 1.00 32.39 418 ALA A N 1
ATOM 2457 C CA . ALA A 1 378 ? -12.248 5.275 -8.140 1.00 32.63 418 ALA A CA 1
ATOM 2458 C C . ALA A 1 378 ? -10.794 5.520 -8.528 1.00 33.47 418 ALA A C 1
ATOM 2459 O O . ALA A 1 378 ? -9.930 5.653 -7.661 1.00 33.36 418 ALA A O 1
ATOM 2461 N N . THR A 1 379 ? -10.527 5.566 -9.830 1.00 34.29 419 THR A N 1
ATOM 2462 C CA . THR A 1 379 ? -9.163 5.743 -10.338 1.00 35.81 419 THR A CA 1
ATOM 2463 C C . THR A 1 379 ? -9.095 6.927 -11.296 1.00 36.29 419 THR A C 1
ATOM 2464 O O . THR A 1 379 ? -10.126 7.442 -11.722 1.00 35.87 419 THR A O 1
ATOM 2468 N N . GLU A 1 380 ? -7.883 7.358 -11.643 1.00 37.50 420 GLU A N 1
ATOM 2469 C CA . GLU A 1 380 ? -7.722 8.437 -12.617 1.00 38.43 420 GLU A CA 1
ATOM 2470 C C . GLU A 1 380 ? -8.366 8.091 -13.964 1.00 38.76 420 GLU A C 1
ATOM 2471 O O . GLU A 1 380 ? -8.974 8.953 -14.600 1.00 38.70 420 GLU A O 1
ATOM 2477 N N . GLU A 1 381 ? -8.254 6.826 -14.372 1.00 39.09 421 GLU A N 1
ATOM 2478 C CA . GLU A 1 381 ? -8.848 6.351 -15.625 1.00 39.52 421 GLU A CA 1
ATOM 2479 C C . GLU A 1 381 ? -10.372 6.216 -15.539 1.00 38.31 421 GLU A C 1
ATOM 2480 O O . GLU A 1 381 ? -11.086 6.544 -16.494 1.00 38.40 421 GLU A O 1
ATOM 2486 N N . HIS A 1 382 ? -10.863 5.725 -14.402 1.00 36.86 422 HIS A N 1
ATOM 2487 C CA . HIS A 1 382 ? -12.301 5.617 -14.156 1.00 35.63 422 HIS A CA 1
ATOM 2488 C C . HIS A 1 382 ? -12.668 6.368 -12.867 1.00 33.70 422 HIS A C 1
ATOM 2489 O O . HIS A 1 382 ? -12.835 5.752 -11.812 1.00 33.22 422 HIS A O 1
ATOM 2496 N N . PRO A 1 383 ? -12.794 7.707 -12.958 1.00 32.56 423 PRO A N 1
ATOM 2497 C CA . PRO A 1 383 ? -12.920 8.575 -11.779 1.00 31.11 423 PRO A CA 1
ATOM 2498 C C . PRO A 1 383 ? -14.266 8.528 -11.056 1.00 29.69 423 PRO A C 1
ATOM 2499 O O . PRO A 1 383 ? -14.339 8.925 -9.894 1.00 28.49 423 PRO A O 1
ATOM 2503 N N . TYR A 1 384 ? -15.317 8.065 -11.729 1.00 29.06 424 TYR A N 1
ATOM 2504 C CA . TYR A 1 384 ? -16.631 7.944 -11.091 1.00 27.88 424 TYR A CA 1
ATOM 2505 C C . TYR A 1 384 ? -17.003 6.470 -11.014 1.00 28.06 424 TYR A C 1
ATOM 2506 O O . TYR A 1 384 ? -17.255 5.842 -12.038 1.00 28.54 424 TYR A O 1
ATOM 2515 N N . ALA A 1 385 ? -17.029 5.926 -9.800 1.00 27.41 425 ALA A N 1
ATOM 2516 C CA . ALA A 1 385 ? -17.194 4.490 -9.607 1.00 27.78 425 ALA A CA 1
ATOM 2517 C C . ALA A 1 385 ? -18.061 4.208 -8.399 1.00 27.28 425 ALA A C 1
ATOM 2518 O O . ALA A 1 385 ? -17.956 4.890 -7.378 1.00 26.58 425 ALA A O 1
ATOM 2520 N N . ALA A 1 386 ? -18.919 3.200 -8.514 1.00 27.26 426 ALA A N 1
ATOM 2521 C CA . ALA A 1 386 ? -19.834 2.883 -7.429 1.00 27.21 426 ALA A CA 1
ATOM 2522 C C . ALA A 1 386 ? -19.880 1.400 -7.102 1.00 27.92 426 ALA A C 1
ATOM 2523 O O . ALA A 1 386 ? -19.757 0.546 -7.981 1.00 28.19 426 ALA A O 1
ATOM 2525 N N . HIS A 1 387 ? -20.048 1.117 -5.817 1.00 27.94 427 HIS A N 1
ATOM 2526 C CA . HIS A 1 387 ? -20.378 -0.213 -5.350 1.00 29.19 427 HIS A CA 1
ATOM 2527 C C . HIS A 1 387 ? -21.674 -0.069 -4.571 1.00 28.51 427 HIS A C 1
ATOM 2528 O O . HIS A 1 387 ? -21.684 0.450 -3.455 1.00 28.07 427 HIS A O 1
ATOM 2535 N N . GLY A 1 388 ? -22.775 -0.509 -5.179 1.00 28.86 428 GLY A N 1
ATOM 2536 C CA . GLY A 1 388 ? -24.100 -0.299 -4.608 1.00 28.04 428 GLY A CA 1
ATOM 2537 C C . GLY A 1 388 ? -24.324 1.188 -4.362 1.00 27.11 428 GLY A C 1
ATOM 2538 O O . GLY A 1 388 ? -24.063 2.002 -5.253 1.00 27.14 428 GLY A O 1
ATOM 2539 N N . PRO A 1 389 ? -24.776 1.554 -3.142 1.00 26.07 429 PRO A N 1
ATOM 2540 C CA . PRO A 1 389 ? -25.068 2.959 -2.840 1.00 24.98 429 PRO A CA 1
ATOM 2541 C C . PRO A 1 389 ? -23.833 3.814 -2.535 1.00 23.97 429 PRO A C 1
ATOM 2542 O O . PRO A 1 389 ? -23.983 5.003 -2.279 1.00 23.60 429 PRO A O 1
ATOM 2546 N N . TRP A 1 390 ? -22.639 3.220 -2.558 1.00 23.53 430 TRP A N 1
ATOM 2547 C CA . TRP A 1 390 ? -21.407 3.968 -2.253 1.00 22.87 430 TRP A CA 1
ATOM 2548 C C . TRP A 1 390 ? -20.722 4.474 -3.514 1.00 22.86 430 TRP A C 1
ATOM 2549 O O . TRP A 1 390 ? -20.180 3.696 -4.297 1.00 23.27 430 TRP A O 1
ATOM 2560 N N . LEU A 1 391 ? -20.745 5.791 -3.697 1.00 22.48 431 LEU A N 1
ATOM 2561 C CA . LEU A 1 391 ? -20.078 6.418 -4.826 1.00 22.35 431 LEU A CA 1
ATOM 2562 C C . LEU A 1 391 ? -18.726 6.956 -4.400 1.00 22.33 431 LEU A C 1
ATOM 2563 O O . LEU A 1 391 ? -18.626 7.607 -3.363 1.00 21.93 431 LEU A O 1
ATOM 2568 N N . GLN A 1 392 ? -17.700 6.677 -5.203 1.00 22.72 432 GLN A N 1
ATOM 2569 C CA . GLN A 1 392 ? -16.395 7.322 -5.057 1.00 23.05 432 GLN A CA 1
ATOM 2570 C C . GLN A 1 392 ? -16.111 8.171 -6.286 1.00 23.82 432 GLN A C 1
ATOM 2571 O O . GLN A 1 392 ? -16.304 7.723 -7.420 1.00 23.97 432 GLN A O 1
ATOM 2577 N N . ILE A 1 393 ? -15.633 9.372 -6.075 1.00 24.30 433 ILE A N 1
ATOM 2578 C CA . ILE A 1 393 ? -15.377 10.257 -7.156 1.00 25.92 433 ILE A CA 1
ATOM 2579 C C . ILE A 1 393 ? -13.981 10.862 -6.983 1.00 25.93 433 ILE A C 1
ATOM 2580 O O . ILE A 1 393 ? -13.702 11.482 -6.010 1.00 25.32 433 ILE A O 1
ATOM 2585 N N . LEU A 1 394 ? -13.125 10.593 -7.960 1.00 26.82 434 LEU A N 1
ATOM 2586 C CA . LEU A 1 394 ? -11.754 11.083 -8.008 1.00 27.65 434 LEU A CA 1
ATOM 2587 C C . LEU A 1 394 ? -11.738 12.370 -8.811 1.00 27.75 434 LEU A C 1
ATOM 2588 O O . LEU A 1 394 ? -12.156 12.391 -9.971 1.00 28.31 434 LEU A O 1
ATOM 2593 N N . LEU A 1 395 ? -11.261 13.445 -8.193 1.00 27.63 435 LEU A N 1
ATOM 2594 C CA . LEU A 1 395 ? -11.113 14.716 -8.890 1.00 27.95 435 LEU A CA 1
ATOM 2595 C C . LEU A 1 395 ? -9.651 15.132 -8.905 1.00 28.89 435 LEU A C 1
ATOM 2596 O O . LEU A 1 395 ? -8.969 15.062 -7.882 1.00 28.79 435 LEU A O 1
ATOM 2601 N N . THR A 1 396 ? -9.174 15.545 -10.075 1.00 29.88 436 THR A N 1
ATOM 2602 C CA . THR A 1 396 ? -7.799 16.014 -10.214 1.00 31.20 436 THR A CA 1
ATOM 2603 C C . THR A 1 396 ? -7.663 17.417 -9.639 1.00 31.25 436 THR A C 1
ATOM 2604 O O . THR A 1 396 ? -8.642 18.161 -9.559 1.00 30.70 436 THR A O 1
ATOM 2608 N N . GLU A 1 397 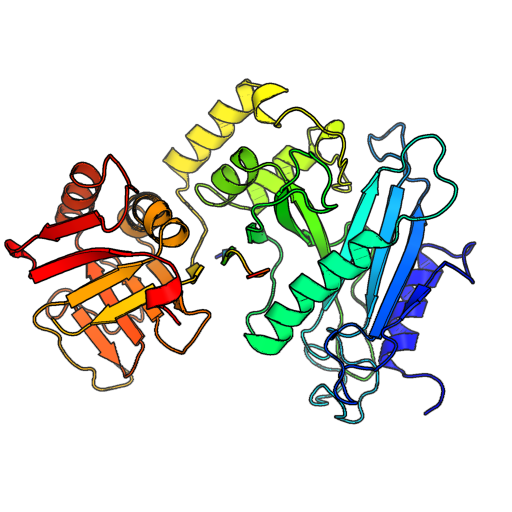? -6.441 17.767 -9.242 1.00 32.20 437 GLU A N 1
ATOM 2609 C CA . GLU A 1 397 ? -6.141 19.083 -8.695 1.00 33.08 437 GLU A CA 1
ATOM 2610 C C . GLU A 1 397 ? -6.659 20.224 -9.579 1.00 33.31 437 GLU A C 1
ATOM 2611 O O . GLU A 1 397 ? -7.288 21.157 -9.080 1.00 32.97 437 GLU A O 1
ATOM 2617 N N . GLU A 1 398 ? -6.391 20.141 -10.885 1.00 34.07 438 GLU A N 1
ATOM 2618 C CA . GLU A 1 398 ? -6.821 21.168 -11.836 1.00 34.86 438 GLU A CA 1
ATOM 2619 C C . GLU A 1 398 ? -8.339 21.385 -11.805 1.00 33.69 438 GLU A C 1
ATOM 2620 O O . GLU A 1 398 ? -8.813 22.526 -11.758 1.00 33.60 438 GLU A O 1
ATOM 2626 N N . PHE A 1 399 ? -9.097 20.290 -11.809 1.00 32.32 439 PHE A N 1
ATOM 2627 C CA . PHE A 1 399 ? -10.549 20.399 -11.807 1.00 31.59 439 PHE A CA 1
ATOM 2628 C C . PHE A 1 399 ? -11.090 20.897 -10.464 1.00 30.64 439 PHE A C 1
ATOM 2629 O O . PHE A 1 399 ? -12.029 21.695 -10.440 1.00 30.78 439 PHE A O 1
ATOM 2637 N N . VAL A 1 400 ? -10.491 20.443 -9.360 1.00 29.91 440 VAL A N 1
ATOM 2638 C CA . VAL A 1 400 ? -10.880 20.916 -8.024 1.00 29.59 440 VAL A CA 1
ATOM 2639 C C . VAL A 1 400 ? -10.756 22.443 -7.950 1.00 30.42 440 VAL A C 1
ATOM 2640 O O . VAL A 1 400 ? -11.652 23.122 -7.440 1.00 30.10 440 VAL A O 1
ATOM 2644 N N . GLU A 1 401 ? -9.651 22.967 -8.484 1.00 31.93 441 GLU A N 1
ATOM 2645 C CA . GLU A 1 401 ? -9.406 24.409 -8.508 1.00 33.54 441 GLU A CA 1
ATOM 2646 C C . GLU A 1 401 ? -10.489 25.144 -9.302 1.00 34.01 441 GLU A C 1
ATOM 2647 O O . GLU A 1 401 ? -10.975 26.194 -8.871 1.00 34.18 441 GLU A O 1
ATOM 2653 N N . LYS A 1 402 ? -10.873 24.573 -10.444 1.00 34.75 442 LYS A N 1
ATOM 2654 C CA . LYS A 1 402 ? -11.943 25.122 -11.281 1.00 35.59 442 LYS A CA 1
ATOM 2655 C C . LYS A 1 402 ? -13.292 25.140 -10.561 1.00 35.15 442 LYS A C 1
ATOM 2656 O O . LYS A 1 402 ? -14.002 26.147 -10.601 1.00 35.41 442 LYS A O 1
ATOM 2662 N N . MET A 1 403 ? -13.633 24.028 -9.908 1.00 34.45 443 MET A N 1
ATOM 2663 C CA . MET A 1 403 ? -14.874 23.926 -9.139 1.00 34.46 443 MET A CA 1
ATOM 2664 C C . MET A 1 403 ? -14.944 24.992 -8.049 1.00 34.94 443 MET A C 1
ATOM 2665 O O . MET A 1 403 ? -15.969 25.663 -7.898 1.00 34.94 443 MET A O 1
ATOM 2670 N N . LEU A 1 404 ? -13.851 25.142 -7.300 1.00 35.81 444 LEU A N 1
ATOM 2671 C CA . LEU A 1 404 ? -13.746 26.156 -6.247 1.00 36.93 444 LEU A CA 1
ATOM 2672 C C . LEU A 1 404 ? -14.116 27.556 -6.738 1.00 38.62 444 LEU A C 1
ATOM 2673 O O . LEU A 1 404 ? -14.898 28.259 -6.089 1.00 38.37 444 LEU A O 1
ATOM 2678 N N . GLU A 1 405 ? -13.552 27.948 -7.880 1.00 40.80 445 GLU A N 1
ATOM 2679 C CA . GLU A 1 405 ? -13.874 29.226 -8.519 1.00 43.21 445 GLU A CA 1
ATOM 2680 C C . GLU A 1 405 ? -15.371 29.358 -8.808 1.00 43.91 445 GLU A C 1
ATOM 2681 O O . GLU A 1 405 ? -15.966 30.404 -8.553 1.00 44.42 445 GLU A O 1
ATOM 2687 N N . ASP A 1 406 ? -15.969 28.291 -9.332 1.00 44.52 446 ASP A N 1
ATOM 2688 C CA . ASP A 1 406 ? -17.375 28.304 -9.731 1.00 45.71 446 ASP A CA 1
ATOM 2689 C C . ASP A 1 406 ? -18.344 28.286 -8.546 1.00 46.16 446 ASP A C 1
ATOM 2690 O O . ASP A 1 406 ? -19.502 28.694 -8.678 1.00 46.53 446 ASP A O 1
ATOM 2695 N N . LEU A 1 407 ? -17.861 27.826 -7.393 1.00 46.69 447 LEU A N 1
ATOM 2696 C CA . LEU A 1 407 ? -18.684 27.703 -6.192 1.00 47.52 447 LEU A CA 1
ATOM 2697 C C . LEU A 1 407 ? -18.403 28.800 -5.156 1.00 48.81 447 LEU A C 1
ATOM 2698 O O . LEU A 1 407 ? -18.388 28.530 -3.950 1.00 48.63 447 LEU A O 1
ATOM 2703 N N . GLU A 1 408 ? -18.194 30.031 -5.627 1.00 51.02 448 GLU A N 1
ATOM 2704 C CA . GLU A 1 408 ? -17.960 31.191 -4.748 1.00 52.75 448 GLU A CA 1
ATOM 2705 C C . GLU A 1 408 ? -19.087 31.383 -3.727 1.00 53.21 448 GLU A C 1
ATOM 2706 O O . GLU A 1 408 ? -18.835 31.643 -2.546 1.00 53.20 448 GLU A O 1
ATOM 2712 N N . ASP A 1 409 ? -20.325 31.246 -4.199 1.00 54.20 449 ASP A N 1
ATOM 2713 C CA . ASP A 1 409 ? -21.523 31.397 -3.371 1.00 54.78 449 ASP A CA 1
ATOM 2714 C C . ASP A 1 409 ? -21.791 30.189 -2.465 1.00 54.13 449 ASP A C 1
ATOM 2715 O O . ASP A 1 409 ? -22.680 30.237 -1.609 1.00 54.00 449 ASP A O 1
ATOM 2720 N N . LEU A 1 410 ? -21.012 29.122 -2.666 1.00 53.95 450 LEU A N 1
ATOM 2721 C CA . LEU A 1 410 ? -21.103 27.854 -1.918 1.00 53.33 450 LEU A CA 1
ATOM 2722 C C . LEU A 1 410 ? -22.516 27.273 -1.805 1.00 53.17 450 LEU A C 1
ATOM 2723 O O . LEU A 1 410 ? -22.855 26.307 -2.490 1.00 53.00 450 LEU A O 1
ATOM 2728 N N . LYS A 1 417 ? -33.629 30.104 -1.585 1.00 48.73 457 LYS A N 1
ATOM 2729 C CA . LYS A 1 417 ? -32.739 30.213 -2.743 1.00 48.76 457 LYS A CA 1
ATOM 2730 C C . LYS A 1 417 ? -32.503 28.870 -3.443 1.00 47.85 457 LYS A C 1
ATOM 2731 O O . LYS A 1 417 ? -31.617 28.751 -4.295 1.00 47.82 457 LYS A O 1
ATOM 2737 N N . LEU A 1 418 ? -33.310 27.873 -3.086 1.00 46.98 458 LEU A N 1
ATOM 2738 C CA . LEU A 1 418 ? -33.207 26.532 -3.658 1.00 45.92 458 LEU A CA 1
ATOM 2739 C C . LEU A 1 418 ? -34.244 26.321 -4.769 1.00 46.14 458 LEU A C 1
ATOM 2740 O O . LEU A 1 418 ? -35.351 26.860 -4.688 1.00 47.16 458 LEU A O 1
ATOM 2745 N N . PRO A 1 419 ? -33.898 25.527 -5.805 1.00 45.30 459 PRO A N 1
ATOM 2746 C CA . PRO A 1 419 ? -32.634 24.800 -5.954 1.00 43.76 459 PRO A CA 1
ATOM 2747 C C . PRO A 1 419 ? -31.486 25.647 -6.508 1.00 43.19 459 PRO A C 1
ATOM 2748 O O . PRO A 1 419 ? -31.716 26.620 -7.233 1.00 43.88 459 PRO A O 1
ATOM 2752 N N . LYS A 1 420 ? -30.262 25.278 -6.139 1.00 41.47 460 LYS A N 1
ATOM 2753 C CA . LYS A 1 420 ? -29.064 25.804 -6.785 1.00 40.73 460 LYS A CA 1
ATOM 2754 C C . LYS A 1 420 ? -28.463 24.684 -7.621 1.00 39.69 460 LYS A C 1
ATOM 2755 O O . LYS A 1 420 ? -28.351 23.554 -7.151 1.00 38.41 460 LYS A O 1
ATOM 2761 N N . GLU A 1 421 ? -28.101 24.999 -8.861 1.00 39.34 461 GLU A N 1
ATOM 2762 C CA . GLU A 1 421 ? -27.533 24.017 -9.783 1.00 38.93 461 GLU A CA 1
ATOM 2763 C C . GLU A 1 421 ? -26.183 24.446 -10.316 1.00 38.12 461 GLU A C 1
ATOM 2764 O O . GLU A 1 421 ? -26.013 25.587 -10.754 1.00 38.42 461 GLU A O 1
ATOM 2770 N N . TYR A 1 422 ? -25.235 23.516 -10.292 1.00 36.63 462 TYR A N 1
ATOM 2771 C CA . TYR A 1 422 ? -23.922 23.724 -10.885 1.00 36.36 462 TYR A CA 1
ATOM 2772 C C . TYR A 1 422 ? -23.629 22.562 -11.811 1.00 35.85 462 TYR A C 1
ATOM 2773 O O . TYR A 1 422 ? -23.878 21.406 -11.467 1.00 35.11 462 TYR A O 1
ATOM 2782 N N . SER A 1 423 ? -23.108 22.872 -12.993 1.00 35.81 463 SER A N 1
ATOM 2783 C CA . SER A 1 423 ? -22.862 21.858 -14.003 1.00 35.73 463 SER A CA 1
ATOM 2784 C C . SER A 1 423 ? -21.513 22.085 -14.672 1.00 35.45 463 SER A C 1
ATOM 2785 O O . SER A 1 423 ? -21.165 23.217 -15.020 1.00 35.61 463 SER A O 1
ATOM 2788 N N . TRP A 1 424 ? -20.756 21.001 -14.824 1.00 34.55 464 TRP A N 1
ATOM 2789 C CA . TRP A 1 424 ? -19.508 21.013 -15.581 1.00 34.48 464 TRP A CA 1
ATOM 2790 C C . TRP A 1 424 ? -19.581 19.950 -16.679 1.00 34.92 464 TRP A C 1
ATOM 2791 O O . TRP A 1 424 ? -19.091 18.829 -16.493 1.00 34.18 464 TRP A O 1
ATOM 2802 N N . PRO A 1 425 ? -20.200 20.302 -17.829 1.00 35.84 465 PRO A N 1
ATOM 2803 C CA . PRO A 1 425 ? -20.398 19.375 -18.949 1.00 36.58 465 PRO A CA 1
ATOM 2804 C C . PRO A 1 425 ? -19.124 18.656 -19.401 1.00 36.86 465 PRO A C 1
ATOM 2805 O O . PRO A 1 425 ? -19.188 17.478 -19.756 1.00 37.23 465 PRO A O 1
ATOM 2809 N N . GLU A 1 426 ? -17.990 19.357 -19.370 1.00 37.30 466 GLU A N 1
ATOM 2810 C CA . GLU A 1 426 ? -16.689 18.791 -19.759 1.00 37.85 466 GLU A CA 1
ATOM 2811 C C . GLU A 1 426 ? -16.313 17.575 -18.915 1.00 36.85 466 GLU A C 1
ATOM 2812 O O . GLU A 1 426 ? -15.608 16.678 -19.384 1.00 37.22 466 GLU A O 1
ATOM 2818 N N . LYS A 1 427 ? -16.784 17.551 -17.669 1.00 35.37 467 LYS A N 1
ATOM 2819 C CA . LYS A 1 427 ? -16.465 16.467 -16.751 1.00 34.23 467 LYS A CA 1
ATOM 2820 C C . LYS A 1 427 ? -17.674 15.597 -16.417 1.00 33.18 467 LYS A C 1
ATOM 2821 O O . LYS A 1 427 ? -17.588 14.708 -15.565 1.00 32.39 467 LYS A O 1
ATOM 2827 N N . LYS A 1 428 ? -18.792 15.861 -17.095 1.00 32.60 468 LYS A N 1
ATOM 2828 C CA . LYS A 1 428 ? -20.026 15.087 -16.944 1.00 32.03 468 LYS A CA 1
ATOM 2829 C C . LYS A 1 428 ? -20.469 15.037 -15.476 1.00 30.77 468 LYS A C 1
ATOM 2830 O O . LYS A 1 428 ? -20.853 13.990 -14.957 1.00 30.48 468 LYS A O 1
ATOM 2836 N N . LEU A 1 429 ? -20.414 16.191 -14.823 1.00 30.12 469 LEU A N 1
ATOM 2837 C CA . LEU A 1 429 ? -20.677 16.288 -13.398 1.00 29.16 469 LEU A CA 1
ATOM 2838 C C . LEU A 1 429 ? -21.672 17.413 -13.118 1.00 28.85 469 LEU A C 1
ATOM 2839 O O . LEU A 1 429 ? -21.536 18.523 -13.643 1.00 28.97 469 LEU A O 1
ATOM 2844 N N . LYS A 1 430 ? -22.690 17.097 -12.318 1.00 28.23 470 LYS A N 1
ATOM 2845 C CA . LYS A 1 430 ? -23.695 18.066 -11.882 1.00 28.08 470 LYS A CA 1
ATOM 2846 C C . LYS A 1 430 ? -23.812 18.026 -10.364 1.00 26.80 470 LYS A C 1
ATOM 2847 O O . LYS A 1 430 ? -23.734 16.957 -9.761 1.00 26.13 470 LYS A O 1
ATOM 2853 N N . VAL A 1 431 ? -23.992 19.199 -9.761 1.00 26.24 471 VAL A N 1
ATOM 2854 C CA . VAL A 1 431 ? -24.225 19.321 -8.320 1.00 25.40 471 VAL A CA 1
ATOM 2855 C C . VAL A 1 431 ? -25.487 20.155 -8.094 1.00 25.56 471 VAL A C 1
ATOM 2856 O O . VAL A 1 431 ? -25.604 21.266 -8.610 1.00 26.12 471 VAL A O 1
ATOM 2860 N N . SER A 1 432 ? -26.427 19.606 -7.330 1.00 25.07 472 SER A N 1
ATOM 2861 C CA . SER A 1 432 ? -27.653 20.321 -6.986 1.00 25.19 472 SER A CA 1
ATOM 2862 C C . SER A 1 432 ? -27.745 20.501 -5.481 1.00 24.55 472 SER A C 1
ATOM 2863 O O . SER A 1 432 ? -27.416 19.589 -4.720 1.00 23.55 472 SER A O 1
ATOM 2866 N N . ILE A 1 433 ? -28.173 21.691 -5.065 1.00 24.26 473 ILE A N 1
ATOM 2867 C CA . ILE A 1 433 ? -28.473 21.946 -3.661 1.00 23.91 473 ILE A CA 1
ATOM 2868 C C . ILE A 1 433 ? -29.988 22.028 -3.544 1.00 24.17 473 ILE A C 1
ATOM 2869 O O . ILE A 1 433 ? -30.615 22.875 -4.184 1.00 25.26 473 ILE A O 1
ATOM 2874 N N . LEU A 1 434 ? -30.564 21.144 -2.734 1.00 23.50 474 LEU A N 1
ATOM 2875 C CA . LEU A 1 434 ? -32.010 20.908 -2.732 1.00 24.33 474 LEU A CA 1
ATOM 2876 C C . LEU A 1 434 ? -32.608 20.983 -1.328 1.00 24.32 474 LEU A C 1
ATOM 2877 O O . LEU A 1 434 ? -31.875 20.897 -0.345 1.00 24.34 474 LEU A O 1
ATOM 2882 N N . PRO A 1 435 ? -33.941 21.148 -1.225 1.00 25.07 475 PRO A N 1
ATOM 2883 C CA . PRO A 1 435 ? -34.614 21.143 0.079 1.00 25.32 475 PRO A CA 1
ATOM 2884 C C . PRO A 1 435 ? -34.470 19.786 0.786 1.00 25.18 475 PRO A C 1
ATOM 2885 O O . PRO A 1 435 ? -34.304 18.760 0.116 1.00 24.65 475 PRO A O 1
ATOM 2889 N N . ASP A 1 436 ? -34.549 19.783 2.119 1.00 25.08 476 ASP A N 1
ATOM 2890 C CA . ASP A 1 436 ? -34.351 18.558 2.912 1.00 25.38 476 ASP A CA 1
ATOM 2891 C C . ASP A 1 436 ? -35.267 17.411 2.491 1.00 25.58 476 ASP A C 1
ATOM 2892 O O . ASP A 1 436 ? -34.851 16.253 2.485 1.00 25.12 476 ASP A O 1
ATOM 2897 N N . VAL A 1 437 ? -36.505 17.741 2.125 1.00 26.27 477 VAL A N 1
ATOM 2898 C CA . VAL A 1 437 ? -37.523 16.727 1.824 1.00 27.07 477 VAL A CA 1
ATOM 2899 C C . VAL A 1 437 ? -37.101 15.748 0.718 1.00 27.46 477 VAL A C 1
ATOM 2900 O O . VAL A 1 437 ? -37.522 14.588 0.716 1.00 27.88 477 VAL A O 1
ATOM 2904 N N . VAL A 1 438 ? -36.261 16.223 -0.200 1.00 27.41 478 VAL A N 1
ATOM 2905 C CA . VAL A 1 438 ? -35.754 15.413 -1.308 1.00 27.80 478 VAL A CA 1
ATOM 2906 C C . VAL A 1 438 ? -35.051 14.162 -0.778 1.00 27.86 478 VAL A C 1
ATOM 2907 O O . VAL A 1 438 ? -35.108 13.089 -1.387 1.00 28.08 478 VAL A O 1
ATOM 2911 N N . PHE A 1 439 ? -34.417 14.306 0.379 1.00 27.89 479 PHE A N 1
ATOM 2912 C CA . PHE A 1 439 ? -33.591 13.247 0.934 1.00 28.47 479 PHE A CA 1
ATOM 2913 C C . PHE A 1 439 ? -34.350 12.332 1.893 1.00 30.00 479 PHE A C 1
ATOM 2914 O O . PHE A 1 439 ? -33.770 11.406 2.456 1.00 30.34 479 PHE A O 1
ATOM 2922 N N . ASP A 1 440 ? -35.650 12.583 2.048 1.00 32.24 480 ASP A N 1
ATOM 2923 C CA . ASP A 1 440 ? -36.548 11.670 2.770 1.00 34.49 480 ASP A CA 1
ATOM 2924 C C . ASP A 1 440 ? -36.888 10.459 1.907 1.00 35.43 480 ASP A C 1
ATOM 2925 O O . ASP A 1 440 ? -36.015 9.649 1.583 1.00 36.45 480 ASP A O 1
ATOM 2930 N N . GLY B 2 8 ? -9.294 10.832 11.255 1.00 39.07 119 GLY B N 1
ATOM 2931 C CA . GLY B 2 8 ? -9.986 12.140 11.050 1.00 35.14 119 GLY B CA 1
ATOM 2932 C C . GLY B 2 8 ? -11.258 12.316 11.859 1.00 32.39 119 GLY B C 1
ATOM 2933 O O . GLY B 2 8 ? -11.929 11.339 12.211 1.00 32.54 119 GLY B O 1
ATOM 2934 N N . SER B 2 9 ? -11.592 13.574 12.142 1.00 29.78 120 SER B N 1
ATOM 2935 C CA . SER B 2 9 ? -12.811 13.915 12.866 1.00 27.66 120 SER B CA 1
ATOM 2936 C C . SER B 2 9 ? -14.033 13.816 11.977 1.00 25.37 120 SER B C 1
ATOM 2937 O O . SER B 2 9 ? -13.926 13.735 10.754 1.00 26.10 120 SER B O 1
ATOM 2940 N N . TYR B 2 10 ? -15.197 13.841 12.613 1.00 23.79 121 TYR B N 1
ATOM 2941 C CA . TYR B 2 10 ? -16.444 13.600 11.931 1.00 22.48 121 TYR B CA 1
ATOM 2942 C C . TYR B 2 10 ? -17.482 14.606 12.377 1.00 20.44 121 TYR B C 1
ATOM 2943 O O . TYR B 2 10 ? -17.532 14.977 13.557 1.00 20.03 121 TYR B O 1
ATOM 2952 N N . GLY B 2 11 ? -18.303 15.055 11.431 1.00 19.49 122 GLY B N 1
ATOM 2953 C CA . GLY B 2 11 ? -19.421 15.931 11.747 1.00 18.74 122 GLY B CA 1
ATOM 2954 C C . GLY B 2 11 ? -20.736 15.188 11.706 1.00 18.73 122 GLY B C 1
ATOM 2955 O O . GLY B 2 11 ? -20.991 14.420 10.782 1.00 20.02 122 GLY B O 1
ATOM 2956 N N . HIS B 2 12 ? -21.563 15.409 12.721 1.00 17.84 123 HIS B N 1
ATOM 2957 C CA . HIS B 2 12 ? -22.875 14.780 12.803 1.00 18.47 123 HIS B CA 1
ATOM 2958 C C . HIS B 2 12 ? -23.877 15.918 12.665 1.00 18.37 123 HIS B C 1
ATOM 2959 O O . HIS B 2 12 ? -24.098 16.681 13.610 1.00 19.00 123 HIS B O 1
ATOM 2966 N N . LEU B 2 13 ? -24.453 16.048 11.472 1.00 18.84 124 LEU B N 1
ATOM 2967 C CA . LEU B 2 13 ? -25.132 17.295 11.104 1.00 19.86 124 LEU B CA 1
ATOM 2968 C C . LEU B 2 13 ? -26.634 17.286 11.333 1.00 20.87 124 LEU B C 1
ATOM 2969 O O . LEU B 2 13 ? -27.335 16.392 10.867 1.00 22.26 124 LEU B O 1
ATOM 2974 N N . SER B 2 14 ? -27.100 18.299 12.068 1.00 21.61 125 SER B N 1
ATOM 2975 C CA . SER B 2 14 ? -28.529 18.537 12.323 1.00 23.20 125 SER B CA 1
ATOM 2976 C C . SER B 2 14 ? -29.283 17.282 12.751 1.00 24.31 125 SER B C 1
ATOM 2977 O O . SER B 2 14 ? -30.314 16.916 12.173 1.00 24.99 125 SER B O 1
ATOM 2980 N N . ILE B 2 15 ? -28.767 16.646 13.798 1.00 24.83 126 ILE B N 1
ATOM 2981 C CA . ILE B 2 15 ? -29.227 15.322 14.194 1.00 27.60 126 ILE B CA 1
ATOM 2982 C C . ILE B 2 15 ? -30.474 15.374 15.078 1.00 31.24 126 ILE B C 1
ATOM 2983 O O . ILE B 2 15 ? -31.004 14.333 15.480 1.00 33.19 126 ILE B O 1
ATOM 2988 N N . GLY B 2 16 ? -30.925 16.590 15.379 1.00 32.97 127 GLY B N 1
ATOM 2989 C CA . GLY B 2 16 ? -32.179 16.812 16.091 1.00 38.19 127 GLY B CA 1
ATOM 2990 C C . GLY B 2 16 ? -33.375 16.718 15.158 1.00 41.01 127 GLY B C 1
ATOM 2991 O O . GLY B 2 16 ? -34.503 16.516 15.610 1.00 44.86 127 GLY B O 1
ATOM 2992 N N . THR B 2 17 ? -33.130 16.880 13.855 1.00 41.19 128 THR B N 1
ATOM 2993 C CA . THR B 2 17 ? -34.167 16.689 12.832 1.00 44.44 128 THR B CA 1
ATOM 2994 C C . THR B 2 17 ? -33.853 15.482 11.941 1.00 44.86 128 THR B C 1
ATOM 2995 O O . THR B 2 17 ? -32.690 15.095 11.788 1.00 43.33 128 THR B O 1
#

CATH classification: 3.30.1360.230

Organism: Homo sapiens (NCBI:txid9606)

B-factor: mean 29.62, std 12.69, range [14.23, 244.32]